Protein AF-0000000084973037 (afdb_homodimer)

Radius of gyration: 22.47 Å; Cα contacts (8 Å, |Δi|>4): 771; chains: 2; bounding box: 41×68×50 Å

Solvent-accessible surface area (backbone atoms only — not comparable to full-atom values): 20817 Å² total; per-residue (Å²): 80,55,40,85,52,49,45,69,41,63,73,40,91,88,71,32,49,27,28,24,24,70,38,75,41,52,40,20,23,56,43,34,35,63,54,88,72,42,44,78,38,43,57,70,58,47,69,68,46,55,72,68,57,34,53,52,47,62,70,45,30,46,46,43,69,84,60,30,28,41,33,45,60,55,67,60,45,35,57,37,72,31,97,76,40,43,32,33,68,48,61,69,55,33,27,25,19,54,36,71,38,46,56,73,37,70,49,20,30,46,63,31,70,40,48,72,40,73,69,42,80,48,78,82,45,90,96,54,86,69,47,61,41,38,51,58,34,43,79,72,45,40,66,61,48,38,49,48,35,55,61,21,34,70,29,35,78,78,42,78,54,91,54,57,87,55,51,49,76,91,39,45,67,57,52,50,31,32,40,68,68,75,40,82,74,70,50,54,68,78,57,103,82,54,40,84,52,48,44,69,40,62,71,40,91,90,74,32,48,27,28,25,24,68,38,74,40,53,40,20,23,55,42,33,34,63,55,90,72,42,44,76,38,44,58,68,58,47,69,68,45,56,71,69,57,33,53,51,46,62,70,45,30,46,47,43,71,84,57,30,28,40,33,45,58,55,68,60,44,36,56,38,72,31,96,78,39,45,33,33,70,48,62,66,57,34,27,25,20,53,36,70,39,45,56,73,36,71,50,22,30,46,62,31,71,41,48,73,41,72,69,42,81,48,78,83,46,91,95,53,84,72,45,61,41,38,50,59,33,43,80,75,46,39,65,61,48,38,50,48,34,54,62,21,31,68,28,35,79,79,43,79,54,91,54,57,86,57,52,49,76,91,40,46,66,57,52,51,31,32,41,70,68,75,39,82,74,70,50,54,64,75,57,100

Sequence (384 aa):
MMHPHTEIQFVSEQVGVGVFATKLIPKGTIVWIKDDLDLMLTEEFIESLGDLQKADVYKYAYLETDGVYVLHWDHAKYMNHSFKPNCVDTAYNFQMAAKDIQPGEQLTCDYGTLKGVEDFECISEEGTSRTKVTANDYLTYYEEWDEMARDTFKYFNAVEQPLKYLINKQYVNKVNAVANGTAPMDSILTLYMMHPHTEIQFVSEQVGVGVFATKLIPKGTIVWIKDDLDLMLTEEFIESLGDLQKADVYKYAYLETDGVYVLHWDHAKYMNHSFKPNCVDTAYNFQMAAKDIQPGEQLTCDYGTLKGVEDFECISEEGTSRTKVTANDYLTYYEEWDEMARDTFKYFNAVEQPLKYLINKQYVNKVNAVANGTAPMDSILTLY

Structure (mmCIF, N/CA/C/O backbone):
data_AF-0000000084973037-model_v1
#
loop_
_entity.id
_entity.type
_entity.pdbx_description
1 polymer 'SET domain protein'
#
loop_
_atom_site.group_PDB
_atom_site.id
_atom_site.type_symbol
_atom_site.label_atom_id
_atom_site.label_alt_id
_atom_site.label_comp_id
_atom_site.label_asym_id
_atom_site.label_entity_id
_atom_site.label_seq_id
_atom_site.pdbx_PDB_ins_code
_atom_site.Cartn_x
_atom_site.Cartn_y
_atom_site.Cartn_z
_atom_site.occupancy
_atom_site.B_iso_or_equiv
_atom_site.auth_seq_id
_atom_site.auth_comp_id
_atom_site.auth_asym_id
_atom_site.auth_atom_id
_atom_site.pdbx_PDB_model_num
ATOM 1 N N . MET A 1 1 ? 2.969 10.852 -1.18 1 95.44 1 MET A N 1
ATOM 2 C CA . MET A 1 1 ? 4.336 10.43 -0.892 1 95.44 1 MET A CA 1
ATOM 3 C C . MET A 1 1 ? 4.656 10.586 0.591 1 95.44 1 MET A C 1
ATOM 5 O O . MET A 1 1 ? 4.461 11.664 1.158 1 95.44 1 MET A O 1
ATOM 9 N N . MET A 1 2 ? 5.047 9.523 1.184 1 97.5 2 MET A N 1
ATOM 10 C CA . MET A 1 2 ? 5.492 9.539 2.574 1 97.5 2 MET A CA 1
ATOM 11 C C . MET A 1 2 ? 6.961 9.938 2.67 1 97.5 2 MET A C 1
ATOM 13 O O . MET A 1 2 ? 7.738 9.688 1.745 1 97.5 2 MET A O 1
ATOM 17 N N . HIS A 1 3 ? 7.273 10.594 3.727 1 98.19 3 HIS A N 1
ATOM 18 C CA . HIS A 1 3 ? 8.664 10.914 4.016 1 98.19 3 HIS A CA 1
ATOM 19 C C . HIS A 1 3 ? 9.547 9.672 3.949 1 98.19 3 HIS A C 1
ATOM 21 O O . HIS A 1 3 ? 9.156 8.602 4.422 1 98.19 3 HIS A O 1
ATOM 27 N N . PRO A 1 4 ? 10.75 9.773 3.406 1 96.56 4 PRO A N 1
ATOM 28 C CA . PRO A 1 4 ? 11.594 8.594 3.162 1 96.56 4 PRO A CA 1
ATOM 29 C C . PRO A 1 4 ? 12.07 7.938 4.453 1 96.56 4 PRO A C 1
ATOM 31 O O . PRO A 1 4 ? 12.453 6.762 4.445 1 96.56 4 PRO A O 1
ATOM 34 N N . HIS A 1 5 ? 12.094 8.641 5.543 1 97.69 5 HIS A N 1
ATOM 35 C CA . HIS A 1 5 ? 12.547 8.086 6.812 1 97.69 5 HIS A CA 1
ATOM 36 C C . HIS A 1 5 ? 11.383 7.484 7.598 1 97.69 5 HIS A C 1
ATOM 38 O O . HIS A 1 5 ? 11.234 7.746 8.789 1 97.69 5 HIS A O 1
ATOM 44 N N . THR A 1 6 ? 10.57 6.738 6.902 1 97.31 6 THR A N 1
ATOM 45 C CA . THR A 1 6 ? 9.445 6.035 7.516 1 97.31 6 THR A CA 1
ATOM 46 C C . THR A 1 6 ? 9.406 4.578 7.059 1 97.31 6 THR A C 1
ATOM 48 O O . THR A 1 6 ? 9.938 4.238 6 1 97.31 6 THR A O 1
ATOM 51 N N . GLU A 1 7 ? 8.82 3.773 7.836 1 95.5 7 GLU A N 1
ATOM 52 C CA . GLU A 1 7 ? 8.609 2.367 7.508 1 95.5 7 GLU A CA 1
ATOM 53 C C . GLU A 1 7 ? 7.312 1.846 8.125 1 95.5 7 GLU A C 1
ATOM 55 O O . GLU A 1 7 ? 6.727 2.498 8.992 1 95.5 7 GLU A O 1
ATOM 60 N N . ILE A 1 8 ? 6.848 0.729 7.668 1 95.81 8 ILE A N 1
ATOM 61 C CA . ILE A 1 8 ? 5.676 0.071 8.227 1 95.81 8 ILE A CA 1
ATOM 62 C C . ILE A 1 8 ? 6.102 -0.894 9.336 1 95.81 8 ILE A C 1
ATOM 64 O O . ILE A 1 8 ? 7.043 -1.672 9.156 1 95.81 8 ILE A O 1
ATOM 68 N N . GLN A 1 9 ? 5.453 -0.821 10.445 1 93.69 9 GLN A N 1
ATOM 69 C CA . GLN A 1 9 ? 5.688 -1.757 11.539 1 93.69 9 GLN A CA 1
ATOM 70 C C . GLN A 1 9 ? 4.371 -2.27 12.117 1 93.69 9 GLN A C 1
ATOM 72 O O . GLN A 1 9 ? 3.33 -1.625 11.969 1 93.69 9 GLN A O 1
ATOM 77 N N . PHE A 1 10 ? 4.488 -3.412 12.758 1 90.44 10 PHE A N 1
ATOM 78 C CA . PHE A 1 10 ? 3.334 -3.967 13.453 1 90.44 10 PHE A CA 1
ATOM 79 C C . PHE A 1 10 ? 3.016 -3.152 14.703 1 90.44 10 PHE A C 1
ATOM 81 O O . PHE A 1 10 ? 3.92 -2.752 15.438 1 90.44 10 PHE A O 1
ATOM 88 N N . VAL A 1 11 ? 1.775 -2.902 14.898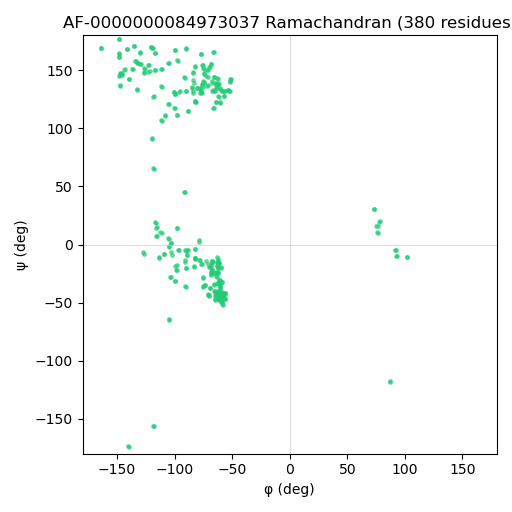 1 91.81 11 VAL A N 1
ATOM 89 C CA . VAL A 1 11 ? 1.335 -2.17 16.078 1 91.81 11 VAL A CA 1
ATOM 90 C C . VAL A 1 11 ? 0.698 -3.135 17.078 1 91.81 11 VAL A C 1
ATOM 92 O O . VAL A 1 11 ? 1.229 -3.35 18.172 1 91.81 11 VAL A O 1
ATOM 95 N N . SER A 1 12 ? -0.398 -3.736 16.688 1 87.75 12 SER A N 1
ATOM 96 C CA . SER A 1 12 ? -1.133 -4.711 17.484 1 87.75 12 SER A CA 1
ATOM 97 C C . SER A 1 12 ? -2.119 -5.5 16.625 1 87.75 12 SER A C 1
ATOM 99 O O . SER A 1 12 ? -2.369 -5.145 15.477 1 87.75 12 SER A O 1
ATOM 101 N N . GLU A 1 13 ? -2.691 -6.574 17.203 1 82.56 13 GLU A N 1
ATOM 102 C CA . GLU A 1 13 ? -3.689 -7.363 16.484 1 82.56 13 GLU A CA 1
ATOM 103 C C . GLU A 1 13 ? -4.93 -6.531 16.172 1 82.56 13 GLU A C 1
ATOM 105 O O . GLU A 1 13 ? -5.555 -6.707 15.125 1 82.56 13 GLU A O 1
ATOM 110 N N . GLN A 1 14 ? -5.219 -5.629 17.078 1 82.62 14 GLN A N 1
ATOM 111 C CA . GLN A 1 14 ? -6.41 -4.801 16.922 1 82.62 14 GLN A CA 1
ATOM 112 C C . GLN A 1 14 ? -6.195 -3.719 15.867 1 82.62 14 GLN A C 1
ATOM 114 O O . GLN A 1 14 ? -7.082 -3.455 15.047 1 82.62 14 GLN A O 1
ATOM 119 N N . VAL A 1 15 ? -4.992 -3.189 15.781 1 85.75 15 VAL A N 1
ATOM 120 C CA . VAL A 1 15 ? -4.727 -2.037 14.93 1 85.75 15 VAL A CA 1
ATOM 121 C C . VAL A 1 15 ? -4.09 -2.5 13.617 1 85.75 15 VAL A C 1
ATOM 123 O O . VAL A 1 15 ? -4.316 -1.9 12.562 1 85.75 15 VAL A O 1
ATOM 126 N N . GLY A 1 16 ? -3.318 -3.615 13.781 1 89.25 16 GLY A N 1
ATOM 127 C CA . GLY A 1 16 ? -2.557 -4.059 12.625 1 89.25 16 GLY A CA 1
ATOM 128 C C . GLY A 1 16 ? -1.199 -3.391 12.508 1 89.25 16 GLY A C 1
ATOM 129 O O . GLY A 1 16 ? -0.39 -3.459 13.438 1 89.25 16 GLY A O 1
ATOM 130 N N . VAL A 1 17 ? -1.025 -2.643 11.398 1 93.75 17 VAL A N 1
ATOM 131 C CA . VAL A 1 17 ? 0.271 -2.016 11.156 1 93.75 17 VAL A CA 1
ATOM 132 C C . VAL A 1 17 ? 0.118 -0.497 11.156 1 93.75 17 VAL A C 1
ATOM 134 O O . VAL A 1 17 ? -1.001 0.021 11.117 1 93.75 17 VAL A O 1
ATOM 137 N N . GLY A 1 18 ? 1.258 0.114 11.266 1 96.25 18 GLY A N 1
ATOM 138 C CA . GLY A 1 18 ? 1.336 1.565 11.242 1 96.25 18 GLY A CA 1
ATOM 139 C C . GLY A 1 18 ? 2.623 2.084 10.625 1 96.25 18 GLY A C 1
ATOM 140 O O . GLY A 1 18 ? 3.477 1.3 10.203 1 96.25 18 GLY A O 1
ATOM 141 N N . VAL A 1 19 ? 2.711 3.389 10.523 1 97.75 19 VAL A N 1
ATOM 142 C CA . VAL A 1 19 ? 3.881 4.051 9.961 1 97.75 19 VAL A CA 1
ATOM 143 C C . VAL A 1 19 ? 4.773 4.57 11.086 1 97.75 19 VAL A C 1
ATOM 145 O O . VAL A 1 19 ? 4.305 5.262 11.992 1 97.75 19 VAL A O 1
ATOM 148 N N . PHE A 1 20 ? 6.09 4.246 11.023 1 97.75 20 PHE A N 1
ATOM 149 C CA . PHE A 1 20 ? 7.031 4.613 12.07 1 97.75 20 PHE A CA 1
ATOM 150 C C . PHE A 1 20 ? 8.227 5.355 11.492 1 97.75 20 PHE A C 1
ATOM 152 O O . PHE A 1 20 ? 8.664 5.062 10.375 1 97.75 20 PHE A O 1
ATOM 159 N N . ALA A 1 21 ? 8.734 6.234 12.273 1 98.25 21 ALA A N 1
ATOM 160 C CA . ALA A 1 21 ? 9.945 6.941 11.875 1 98.25 21 ALA A CA 1
ATOM 161 C C . ALA A 1 21 ? 11.18 6.047 12.023 1 98.25 21 ALA A C 1
ATOM 163 O O . ALA A 1 21 ? 11.32 5.352 13.031 1 98.25 21 ALA A O 1
ATOM 164 N N . THR A 1 22 ? 12.047 6.07 11.031 1 97.12 22 THR A N 1
ATOM 165 C CA . THR A 1 22 ? 13.289 5.312 11.102 1 97.12 22 THR A CA 1
ATOM 166 C C . THR A 1 22 ? 14.445 6.211 11.531 1 97.12 22 THR A C 1
ATOM 168 O O . THR A 1 22 ? 15.5 5.723 11.953 1 97.12 22 THR A O 1
ATOM 171 N N . LYS A 1 23 ? 14.344 7.5 11.359 1 98.25 23 LYS A N 1
ATOM 172 C CA . LYS A 1 23 ? 15.227 8.57 11.812 1 98.25 23 LYS A CA 1
ATOM 173 C C . LYS A 1 23 ? 14.422 9.727 12.406 1 98.25 23 LYS A C 1
ATOM 175 O O . LYS A 1 23 ? 13.195 9.766 12.297 1 98.25 23 LYS A O 1
ATOM 180 N N . LEU A 1 24 ? 15.172 10.609 12.992 1 98.75 24 LEU A N 1
ATOM 181 C CA . LEU A 1 24 ? 14.516 11.805 13.5 1 98.75 24 LEU A CA 1
ATOM 182 C C . LEU A 1 24 ? 13.875 12.602 12.367 1 98.75 24 LEU A C 1
ATOM 184 O O . LEU A 1 24 ? 14.523 12.875 11.352 1 98.75 24 LEU A O 1
ATOM 188 N N . ILE A 1 25 ? 12.633 12.898 12.531 1 98.81 25 ILE A N 1
ATOM 189 C CA . ILE A 1 25 ? 11.922 13.844 11.672 1 98.81 25 ILE A CA 1
ATOM 190 C C . ILE A 1 25 ? 11.562 15.094 12.469 1 98.81 25 ILE A C 1
ATOM 192 O O . ILE A 1 25 ? 10.656 15.07 13.297 1 98.81 25 ILE A O 1
ATOM 196 N N . PRO A 1 26 ? 12.227 16.172 12.227 1 98.88 26 PRO A N 1
ATOM 197 C CA . PRO A 1 26 ? 12.031 17.359 13.047 1 98.88 26 PRO A CA 1
ATOM 198 C C . PRO A 1 26 ? 10.656 18 12.852 1 98.88 26 PRO A C 1
ATOM 200 O O . PRO A 1 26 ? 10.062 17.859 11.781 1 98.88 26 PRO A O 1
ATOM 203 N N . LYS A 1 27 ? 10.211 18.734 13.875 1 98.88 27 LYS A N 1
ATOM 204 C CA . LYS A 1 27 ? 9.008 19.562 13.766 1 98.88 27 LYS A CA 1
ATOM 205 C C . LYS A 1 27 ? 9.094 20.5 12.562 1 98.88 27 LYS A C 1
ATOM 207 O O . LYS A 1 27 ? 10.133 21.125 12.328 1 98.88 27 LYS A O 1
ATOM 212 N N . GLY A 1 28 ? 8.07 20.531 11.844 1 98.81 28 GLY A N 1
ATOM 213 C CA . GLY A 1 28 ? 8.031 21.422 10.695 1 98.81 28 GLY A CA 1
ATOM 214 C C . GLY A 1 28 ? 8.273 20.703 9.375 1 98.81 28 GLY A C 1
ATOM 215 O O . GLY A 1 28 ? 8.039 21.266 8.305 1 98.81 28 GLY A O 1
ATOM 216 N N . THR A 1 29 ? 8.703 19.453 9.375 1 98.88 29 THR A N 1
ATOM 217 C CA . THR A 1 29 ? 9.039 18.672 8.188 1 98.88 29 THR A CA 1
ATOM 218 C C . THR A 1 29 ? 7.777 18.109 7.535 1 98.88 29 THR A C 1
ATOM 220 O O . THR A 1 29 ? 6.887 17.609 8.219 1 98.88 29 THR A O 1
ATOM 223 N N . ILE A 1 30 ? 7.691 18.234 6.215 1 98.88 30 ILE A N 1
ATOM 224 C CA . ILE A 1 30 ? 6.621 17.547 5.496 1 98.88 30 ILE A CA 1
ATOM 225 C C . ILE A 1 30 ? 6.793 16.047 5.633 1 98.88 30 ILE A C 1
ATOM 227 O O . ILE A 1 30 ? 7.832 15.492 5.262 1 98.88 30 ILE A O 1
ATOM 231 N N . VAL A 1 31 ? 5.723 15.359 6.184 1 98.75 31 VAL A N 1
ATOM 232 C CA . VAL A 1 31 ? 5.836 13.93 6.418 1 98.75 31 VAL A CA 1
ATOM 233 C C . VAL A 1 31 ? 5.066 13.164 5.34 1 98.75 31 VAL A C 1
ATOM 235 O O . VAL A 1 31 ? 5.328 11.984 5.102 1 98.75 31 VAL A O 1
ATOM 238 N N . TRP A 1 32 ? 4.098 13.719 4.812 1 98.12 32 TRP A N 1
ATOM 239 C CA . TRP A 1 32 ? 3.309 13.172 3.711 1 98.12 32 TRP A CA 1
ATOM 240 C C . TRP A 1 32 ? 2.826 14.281 2.783 1 98.12 32 TRP A C 1
ATOM 242 O O . TRP A 1 32 ? 2.492 15.375 3.238 1 98.12 32 TRP A O 1
ATOM 252 N N . ILE A 1 33 ? 2.74 13.984 1.5 1 97.81 33 ILE A N 1
ATOM 253 C CA . ILE A 1 33 ? 2.221 14.953 0.54 1 97.81 33 ILE A CA 1
ATOM 254 C C . ILE A 1 33 ? 1.489 14.227 -0.584 1 97.81 33 ILE A C 1
ATOM 256 O O . ILE A 1 33 ? 1.947 13.18 -1.057 1 97.81 33 ILE A O 1
ATOM 260 N N . LYS A 1 34 ? 0.322 14.812 -0.924 1 95.31 34 LYS A N 1
ATOM 261 C CA . LYS A 1 34 ? -0.448 14.25 -2.029 1 95.31 34 LYS A CA 1
ATOM 262 C C . LYS A 1 34 ? 0.327 14.344 -3.34 1 95.31 34 LYS A C 1
ATOM 264 O O . LYS A 1 34 ? 0.95 15.367 -3.633 1 95.31 34 LYS A O 1
ATOM 269 N N . ASP A 1 35 ? 0.334 13.289 -4.086 1 94.44 35 ASP A N 1
ATOM 270 C CA . ASP A 1 35 ? 1.01 13.328 -5.379 1 94.44 35 ASP A CA 1
ATOM 271 C C . ASP A 1 35 ? 0.212 12.578 -6.438 1 94.44 35 ASP A C 1
ATOM 273 O O . ASP A 1 35 ? -0.914 12.141 -6.184 1 94.44 35 ASP A O 1
ATOM 277 N N . ASP A 1 36 ? 0.818 12.445 -7.633 1 91.62 36 ASP A N 1
ATOM 278 C CA . ASP A 1 36 ? 0.077 11.992 -8.805 1 91.62 36 ASP A CA 1
ATOM 279 C C . ASP A 1 36 ? -0.034 10.469 -8.836 1 91.62 36 ASP A C 1
ATOM 281 O O . ASP A 1 36 ? -0.708 9.906 -9.695 1 91.62 36 ASP A O 1
ATOM 285 N N . LEU A 1 37 ? 0.561 9.805 -7.949 1 95.5 37 LEU A N 1
ATOM 286 C CA . LEU A 1 37 ? 0.488 8.344 -7.922 1 95.5 37 LEU A CA 1
ATOM 287 C C . LEU A 1 37 ? -0.684 7.875 -7.07 1 95.5 37 LEU A C 1
ATOM 289 O O . LEU A 1 37 ? -1.07 6.707 -7.129 1 95.5 37 LEU A O 1
ATOM 293 N N . ASP A 1 38 ? -1.232 8.766 -6.277 1 96.19 38 ASP A N 1
ATOM 294 C CA . ASP A 1 38 ? -2.434 8.43 -5.52 1 96.19 38 ASP A CA 1
ATOM 295 C C . ASP A 1 38 ? -3.607 8.133 -6.449 1 96.19 38 ASP A C 1
ATOM 297 O O . ASP A 1 38 ? -3.797 8.828 -7.453 1 96.19 38 ASP A O 1
ATOM 301 N N . LEU A 1 39 ? -4.391 7.125 -6.133 1 96.12 39 LEU A N 1
ATOM 302 C CA . LEU A 1 39 ? -5.586 6.809 -6.906 1 96.12 39 LEU A CA 1
ATOM 303 C C . LEU A 1 39 ? -6.754 7.691 -6.484 1 96.12 39 LEU A C 1
ATOM 305 O O . LEU A 1 39 ? -7.059 7.801 -5.297 1 96.12 39 LEU A O 1
ATOM 309 N N . MET A 1 40 ? -7.266 8.375 -7.445 1 95.44 40 MET A N 1
ATOM 310 C CA . MET A 1 40 ? -8.484 9.156 -7.262 1 95.44 40 MET A CA 1
ATOM 311 C C . MET A 1 40 ? -9.703 8.398 -7.766 1 95.44 40 MET A C 1
ATOM 313 O O . MET A 1 40 ? -9.859 8.188 -8.969 1 95.44 40 MET A O 1
ATOM 317 N N . LEU A 1 41 ? -10.547 8 -6.84 1 96.5 41 LEU A N 1
ATOM 318 C CA . LEU A 1 41 ? -11.641 7.098 -7.18 1 96.5 41 LEU A CA 1
ATOM 319 C C . LEU A 1 41 ? -12.992 7.75 -6.902 1 96.5 41 LEU A C 1
ATOM 321 O O . LEU A 1 41 ? -13.242 8.227 -5.793 1 96.5 41 LEU A O 1
ATOM 325 N N . THR A 1 42 ? -13.859 7.777 -7.859 1 95.75 42 THR A N 1
ATOM 326 C CA . THR A 1 42 ? -15.219 8.258 -7.621 1 95.75 42 THR A CA 1
ATOM 327 C C . THR A 1 42 ? -16.031 7.211 -6.871 1 95.75 42 THR A C 1
ATOM 329 O O . THR A 1 42 ? -15.727 6.02 -6.922 1 95.75 42 THR A O 1
ATOM 332 N N . GLU A 1 43 ? -16.984 7.703 -6.191 1 92.94 43 GLU A N 1
ATOM 333 C CA . GLU A 1 43 ? -17.891 6.777 -5.516 1 92.94 43 GLU A CA 1
ATOM 334 C C . GLU A 1 43 ? -18.516 5.805 -6.504 1 92.94 43 GLU A C 1
ATOM 336 O O . GLU A 1 43 ? -18.672 4.617 -6.203 1 92.94 43 GLU A O 1
ATOM 341 N N . GLU A 1 44 ? -18.906 6.316 -7.621 1 95.38 44 GLU A N 1
ATOM 342 C CA . GLU A 1 44 ? -19.5 5.48 -8.664 1 95.38 44 GLU A CA 1
ATOM 343 C C . GLU A 1 44 ? -18.562 4.344 -9.055 1 95.38 44 GLU A C 1
ATOM 345 O O . GLU A 1 44 ? -18.984 3.193 -9.188 1 95.38 44 GLU A O 1
ATOM 350 N N . PHE A 1 45 ? -17.328 4.656 -9.273 1 96.56 45 PHE A N 1
ATOM 351 C CA . PHE A 1 45 ? -16.344 3.633 -9.625 1 96.56 45 PHE A CA 1
ATOM 352 C C . PHE A 1 45 ? -16.219 2.602 -8.516 1 96.56 45 PHE A C 1
ATOM 354 O O . PHE A 1 45 ? -16.25 1.396 -8.766 1 96.56 45 PHE A O 1
ATOM 361 N N . ILE A 1 46 ? -16.078 3.037 -7.289 1 95.88 46 ILE A N 1
ATOM 362 C CA . ILE A 1 46 ? -15.906 2.141 -6.148 1 95.88 46 ILE A CA 1
ATOM 363 C C . ILE A 1 46 ? -17.094 1.19 -6.059 1 95.88 46 ILE A C 1
ATOM 365 O O . ILE A 1 46 ? -16.922 -0.015 -5.859 1 95.88 46 ILE A O 1
ATOM 369 N N . GLU A 1 47 ? -18.297 1.747 -6.281 1 95.88 47 GLU A N 1
ATOM 370 C CA . GLU A 1 47 ? -19.516 0.948 -6.168 1 95.88 47 GLU A CA 1
ATOM 371 C C . GLU A 1 47 ? -19.625 -0.062 -7.305 1 95.88 47 GLU A C 1
ATOM 373 O O . GLU A 1 47 ? -20.422 -1.005 -7.234 1 95.88 47 GLU A O 1
ATOM 378 N N . SER A 1 48 ? -18.891 0.17 -8.383 1 96.12 48 SER A N 1
ATOM 379 C CA . SER A 1 48 ? -18.906 -0.756 -9.508 1 96.12 48 SER A CA 1
ATOM 380 C C . SER A 1 48 ? -17.969 -1.938 -9.266 1 96.12 48 SER A C 1
ATOM 382 O O . SER A 1 48 ? -18.016 -2.934 -9.992 1 96.12 48 SER A O 1
ATOM 384 N N . LEU A 1 49 ? -17.141 -1.859 -8.258 1 95.56 49 LEU A N 1
ATOM 385 C CA . LEU A 1 49 ? -16.203 -2.924 -7.957 1 95.56 49 LEU A CA 1
ATOM 386 C C . LEU A 1 49 ? -16.891 -4.094 -7.266 1 95.56 49 LEU A C 1
ATOM 388 O O . LEU A 1 49 ? -18.047 -3.977 -6.859 1 95.56 49 LEU A O 1
ATOM 392 N N . GLY A 1 50 ? -16.203 -5.207 -7.25 1 94.5 50 GLY A N 1
ATOM 393 C CA . GLY A 1 50 ? -16.688 -6.328 -6.457 1 94.5 50 GLY A CA 1
ATOM 394 C C . GLY A 1 50 ? -16.656 -6.062 -4.965 1 94.5 50 GLY A C 1
ATOM 395 O O . GLY A 1 50 ? -15.938 -5.164 -4.504 1 94.5 50 GLY A O 1
ATOM 396 N N . ASP A 1 51 ? -17.328 -6.867 -4.137 1 95.06 51 ASP A N 1
ATOM 397 C CA . ASP A 1 51 ? -17.531 -6.633 -2.709 1 95.06 51 ASP A CA 1
ATOM 398 C C . ASP A 1 51 ? -16.203 -6.598 -1.961 1 95.06 51 ASP A C 1
ATOM 400 O O . ASP A 1 51 ? -15.992 -5.738 -1.1 1 95.06 51 ASP A O 1
ATOM 404 N N . LEU A 1 52 ? -15.344 -7.43 -2.32 1 94.69 52 LEU A N 1
ATOM 405 C CA . LEU A 1 52 ? -14.078 -7.504 -1.606 1 94.69 52 LEU A CA 1
ATOM 406 C C . LEU A 1 52 ? -13.219 -6.281 -1.903 1 94.69 52 LEU A C 1
ATOM 408 O O . LEU A 1 52 ? -12.625 -5.699 -0.993 1 94.69 52 LEU A O 1
ATOM 412 N N . GLN A 1 53 ? -13.18 -5.887 -3.188 1 95.5 53 GLN A N 1
ATOM 413 C CA . GLN A 1 53 ? -12.438 -4.691 -3.57 1 95.5 53 GLN A CA 1
ATOM 414 C C . GLN A 1 53 ? -13.023 -3.445 -2.904 1 95.5 53 GLN A C 1
ATOM 416 O O . GLN A 1 53 ? -12.281 -2.627 -2.354 1 95.5 53 GLN A O 1
ATOM 421 N N . LYS A 1 54 ? -14.352 -3.391 -2.953 1 95.31 54 LYS A N 1
ATOM 422 C CA . LYS A 1 54 ? -15.062 -2.262 -2.357 1 95.31 54 LYS A CA 1
ATOM 423 C C . LYS A 1 54 ? -14.727 -2.119 -0.875 1 95.31 54 LYS A C 1
ATOM 425 O O . LYS A 1 54 ? -14.438 -1.019 -0.402 1 95.31 54 LYS A O 1
ATOM 430 N N . ALA A 1 55 ? -14.742 -3.213 -0.185 1 94.56 55 ALA A N 1
ATOM 431 C CA . ALA A 1 5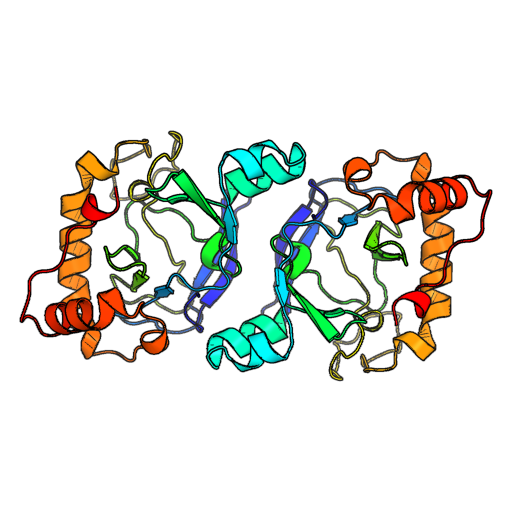5 ? -14.461 -3.213 1.249 1 94.56 55 ALA A CA 1
ATOM 432 C C . ALA A 1 55 ? -13.047 -2.717 1.533 1 94.56 55 ALA A C 1
ATOM 434 O O . ALA A 1 55 ? -12.836 -1.898 2.432 1 94.56 55 ALA A O 1
ATOM 435 N N . ASP A 1 56 ? -12.117 -3.131 0.74 1 94.31 56 ASP A N 1
ATOM 436 C CA . ASP A 1 56 ? -10.719 -2.736 0.934 1 94.31 56 ASP A CA 1
ATOM 437 C C . ASP A 1 56 ? -10.523 -1.259 0.603 1 94.31 56 ASP A C 1
ATOM 439 O O . ASP A 1 56 ? -9.82 -0.546 1.322 1 94.31 56 ASP A O 1
ATOM 443 N N . VAL A 1 57 ? -11.117 -0.854 -0.494 1 95 57 VAL A N 1
ATOM 444 C CA . VAL A 1 57 ? -10.984 0.543 -0.895 1 95 57 VAL A CA 1
ATOM 445 C C . VAL A 1 57 ? -11.578 1.448 0.185 1 95 57 VAL A C 1
ATOM 447 O O . VAL A 1 57 ? -10.938 2.414 0.609 1 95 57 VAL A O 1
ATOM 450 N N . TYR A 1 58 ? -12.742 1.087 0.693 1 91.62 58 TYR A N 1
ATOM 451 C CA . TYR A 1 58 ? -13.375 1.924 1.707 1 91.62 58 TYR A CA 1
ATOM 452 C C . TYR A 1 58 ? -12.586 1.894 3.01 1 91.62 58 TYR A C 1
ATOM 454 O O . TYR A 1 58 ? -12.578 2.869 3.762 1 91.62 58 TYR A O 1
ATOM 462 N N . LYS A 1 59 ? -11.891 0.896 3.238 1 90.69 59 LYS A N 1
ATOM 463 C CA . LYS A 1 59 ? -11.086 0.786 4.449 1 90.69 59 LYS A CA 1
ATOM 464 C C . LYS A 1 59 ? -9.859 1.69 4.379 1 90.69 59 LYS A C 1
ATOM 466 O O . LYS A 1 59 ? -9.461 2.287 5.383 1 90.69 59 LYS A O 1
ATOM 471 N N . TYR A 1 60 ? -9.32 1.82 3.152 1 93.31 60 TYR A N 1
ATOM 472 C CA . TYR A 1 60 ? -7.984 2.408 3.092 1 93.31 60 TYR A CA 1
ATOM 473 C C . TYR A 1 60 ? -8.016 3.762 2.391 1 93.31 60 TYR A C 1
ATOM 475 O O . TYR A 1 60 ? -7.051 4.523 2.455 1 93.31 60 TYR A O 1
ATOM 483 N N . ALA A 1 61 ? -9.102 4.02 1.8 1 92.56 61 ALA A N 1
ATOM 484 C CA . ALA A 1 61 ? -9.219 5.305 1.122 1 92.56 61 ALA A CA 1
ATOM 485 C C . ALA A 1 61 ? -9.93 6.328 2.006 1 92.56 61 ALA A C 1
ATOM 487 O O . ALA A 1 61 ? -10.617 5.957 2.965 1 92.56 61 ALA A O 1
ATOM 488 N N . TYR A 1 62 ? -9.75 7.543 1.776 1 88.69 62 TYR A N 1
ATOM 489 C CA . TYR A 1 62 ? -10.5 8.586 2.473 1 88.69 62 TYR A CA 1
ATOM 490 C C . TYR A 1 62 ? -11.188 9.523 1.483 1 88.69 62 TYR A C 1
ATOM 492 O O . TYR A 1 62 ? -10.711 9.703 0.359 1 88.69 62 TYR A O 1
ATOM 500 N N . LEU A 1 63 ? -12.266 10.062 1.922 1 86.44 63 LEU A N 1
ATOM 501 C CA . LEU A 1 63 ? -13.086 10.93 1.084 1 86.44 63 LEU A CA 1
ATOM 502 C C . LEU A 1 63 ? -12.531 12.344 1.06 1 86.44 63 LEU A C 1
ATOM 504 O O . LEU A 1 63 ? -12.328 12.961 2.111 1 86.44 63 LEU A O 1
ATOM 508 N N . GLU A 1 64 ? -12.266 12.781 -0.143 1 83.88 64 GLU A N 1
ATOM 509 C CA . GLU A 1 64 ? -11.883 14.18 -0.335 1 83.88 64 GLU A CA 1
ATOM 510 C C . GLU A 1 64 ? -13.109 15.055 -0.592 1 83.88 64 GLU A C 1
ATOM 512 O O . GLU A 1 64 ? -14.211 14.547 -0.816 1 83.88 64 GLU A O 1
ATOM 517 N N . THR A 1 65 ? -13.039 16.344 -0.577 1 74.81 65 THR A N 1
ATOM 518 C CA . THR A 1 65 ? -14.109 17.328 -0.65 1 74.81 65 THR A CA 1
ATOM 519 C C . THR A 1 65 ? -14.859 17.219 -1.977 1 74.81 65 THR A C 1
ATOM 521 O O . THR A 1 65 ? -16.047 17.5 -2.047 1 74.81 65 THR A O 1
ATOM 524 N N . ASP A 1 66 ? -14.383 16.688 -2.949 1 79.75 66 ASP A N 1
ATOM 525 C CA . ASP A 1 66 ? -15.031 16.625 -4.258 1 79.75 66 ASP A CA 1
ATOM 526 C C . ASP A 1 66 ? -15.742 15.297 -4.461 1 79.75 66 ASP A C 1
ATOM 528 O O . ASP A 1 66 ? -16.188 14.992 -5.566 1 79.75 66 ASP A O 1
ATOM 532 N N . GLY A 1 67 ? -15.891 14.602 -3.34 1 83.81 67 GLY A N 1
ATOM 533 C CA . GLY A 1 67 ? -16.562 13.32 -3.459 1 83.81 67 GLY A CA 1
ATOM 534 C C . GLY A 1 67 ? -15.695 12.234 -4.059 1 83.81 67 GLY A C 1
ATOM 535 O O . GLY A 1 67 ? -16.203 11.211 -4.52 1 83.81 67 GLY A O 1
ATOM 536 N N . VAL A 1 68 ? -14.539 12.586 -4.141 1 92.25 68 VAL 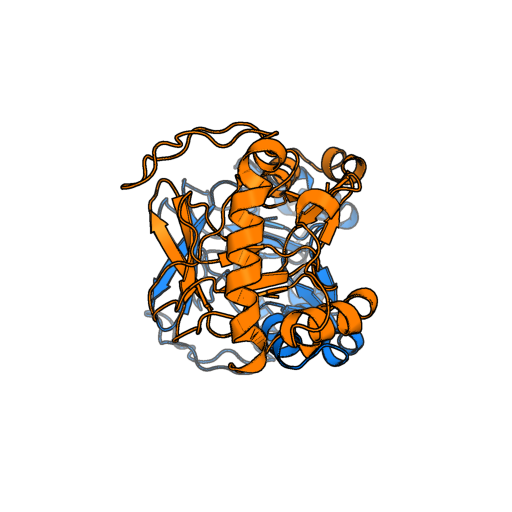A N 1
ATOM 537 C CA . VAL A 1 68 ? -13.562 11.641 -4.68 1 92.25 68 VAL A CA 1
ATOM 538 C C . VAL A 1 68 ? -12.781 10.992 -3.535 1 92.25 68 VAL A C 1
ATOM 540 O O . VAL A 1 68 ? -12.352 11.68 -2.605 1 92.25 68 VAL A O 1
ATOM 543 N N . TYR A 1 69 ? -12.703 9.672 -3.596 1 93.5 69 TYR A N 1
ATOM 544 C CA . TYR A 1 69 ? -11.891 8.945 -2.625 1 93.5 69 TYR A CA 1
ATOM 545 C C . TYR A 1 69 ? -10.438 8.883 -3.062 1 93.5 69 TYR A C 1
ATOM 547 O O . TYR A 1 69 ? -10.141 8.648 -4.238 1 93.5 69 TYR A O 1
ATOM 555 N N . VAL A 1 70 ? -9.594 9.148 -2.096 1 94.12 70 VAL A N 1
ATOM 556 C CA . VAL A 1 70 ? -8.164 9.07 -2.361 1 94.12 70 VAL A CA 1
ATOM 557 C C . VAL A 1 70 ? -7.586 7.805 -1.73 1 94.12 70 VAL A C 1
ATOM 559 O O . VAL A 1 70 ? -7.738 7.578 -0.528 1 94.12 70 VAL A O 1
ATOM 562 N N . LEU A 1 71 ? -7.027 6.984 -2.514 1 96.38 71 LEU A N 1
ATOM 563 C CA . LEU A 1 71 ? -6.32 5.793 -2.062 1 96.38 71 LEU A CA 1
ATOM 564 C C . LEU A 1 71 ? -4.812 5.949 -2.25 1 96.38 71 LEU A C 1
ATOM 566 O O . LEU A 1 71 ? -4.324 5.961 -3.383 1 96.38 71 LEU A O 1
ATOM 570 N N . HIS A 1 72 ? -4.137 6.051 -1.125 1 96.25 72 HIS A N 1
ATOM 571 C CA . HIS A 1 72 ? -2.691 6.258 -1.175 1 96.25 72 HIS A CA 1
ATOM 572 C C . HIS A 1 72 ? -1.98 5.051 -1.772 1 96.25 72 HIS A C 1
ATOM 574 O O . HIS A 1 72 ? -2.34 3.906 -1.481 1 96.25 72 HIS A O 1
ATOM 580 N N . TRP A 1 73 ? -0.926 5.355 -2.512 1 95.81 73 TRP A N 1
ATOM 581 C CA . TRP A 1 73 ? -0.2 4.285 -3.186 1 95.81 73 TRP A CA 1
ATOM 582 C C . TRP A 1 73 ? 0.919 3.744 -2.301 1 95.81 73 TRP A C 1
ATOM 584 O O . TRP A 1 73 ? 1.403 2.631 -2.514 1 95.81 73 TRP A O 1
ATOM 594 N N . ASP A 1 74 ? 1.296 4.559 -1.33 1 95.38 74 ASP A N 1
ATOM 595 C CA . ASP A 1 74 ? 2.469 4.176 -0.548 1 95.38 74 ASP A CA 1
ATOM 596 C C . ASP A 1 74 ? 2.107 3.977 0.922 1 95.38 74 ASP A C 1
ATOM 598 O O . ASP A 1 74 ? 0.964 3.645 1.246 1 95.38 74 ASP A O 1
ATOM 602 N N . HIS A 1 75 ? 3.025 4.086 1.856 1 95.25 75 HIS A N 1
ATOM 603 C CA . HIS A 1 75 ? 2.869 3.742 3.266 1 95.25 75 HIS A CA 1
ATOM 604 C C . HIS A 1 75 ? 1.795 4.602 3.926 1 95.25 75 HIS A C 1
ATOM 606 O O . HIS A 1 75 ? 1.309 4.27 5.012 1 95.25 75 HIS A O 1
ATOM 612 N N . ALA A 1 76 ? 1.444 5.668 3.225 1 95.38 76 ALA A N 1
ATOM 613 C CA . ALA A 1 76 ? 0.511 6.617 3.822 1 95.38 76 ALA A CA 1
ATOM 614 C C . ALA A 1 76 ? -0.837 5.961 4.105 1 95.38 76 ALA A C 1
ATOM 616 O O . ALA A 1 76 ? -1.574 6.398 4.992 1 95.38 76 ALA A O 1
ATOM 617 N N . LYS A 1 77 ? -1.093 4.914 3.367 1 93.56 77 LYS A N 1
ATOM 618 C CA . LYS A 1 77 ? -2.338 4.164 3.52 1 93.56 77 LYS A CA 1
ATOM 619 C C . LYS A 1 77 ? -2.451 3.566 4.918 1 93.56 77 LYS A C 1
ATOM 621 O O . LYS A 1 77 ? -3.551 3.246 5.375 1 93.56 77 LYS A O 1
ATOM 626 N N . TYR A 1 78 ? -1.371 3.514 5.637 1 95.25 78 TYR A N 1
ATOM 627 C CA . TYR A 1 78 ? -1.344 2.803 6.91 1 95.25 78 TYR A CA 1
ATOM 628 C C . TYR A 1 78 ? -1.172 3.775 8.07 1 95.25 78 TYR A C 1
ATOM 630 O O . TYR A 1 78 ? -0.865 3.363 9.195 1 95.25 78 TYR A O 1
ATOM 638 N N . MET A 1 79 ? -1.303 5.074 7.785 1 95.5 79 MET A N 1
ATOM 639 C CA . MET A 1 79 ? -1.263 6.07 8.852 1 95.5 79 MET A CA 1
ATOM 640 C C . MET A 1 79 ? -2.365 5.816 9.875 1 95.5 79 MET A C 1
ATOM 642 O O . MET A 1 79 ? -3.523 5.617 9.508 1 95.5 79 MET A O 1
ATOM 646 N N . ASN A 1 80 ? -2.01 5.84 11.18 1 94.88 80 ASN A N 1
ATOM 647 C CA . ASN A 1 80 ? -2.984 5.539 12.219 1 94.88 80 ASN A CA 1
ATOM 648 C C . ASN A 1 80 ? -3.529 6.812 12.859 1 94.88 80 ASN A C 1
ATOM 650 O O . ASN A 1 80 ? -3.01 7.902 12.625 1 94.88 80 ASN A O 1
ATOM 654 N N . HIS A 1 81 ? -4.539 6.617 13.562 1 94.62 81 HIS A N 1
ATOM 655 C CA . HIS A 1 81 ? -5.25 7.699 14.234 1 94.62 81 HIS A CA 1
ATOM 656 C C . HIS A 1 81 ? -4.711 7.918 15.648 1 94.62 81 HIS A C 1
ATOM 658 O O . HIS A 1 81 ? -4.344 6.961 16.328 1 94.62 81 HIS A O 1
ATOM 664 N N . SER A 1 82 ? -4.652 9.172 16.094 1 95.19 82 SER A N 1
ATOM 665 C CA . SER A 1 82 ? -4.52 9.586 17.484 1 95.19 82 SER A CA 1
ATOM 666 C C . SER A 1 82 ? -5.242 10.906 17.75 1 95.19 82 SER A C 1
ATOM 668 O O . SER A 1 82 ? -5.281 11.773 16.875 1 95.19 82 SER A O 1
ATOM 670 N N . PHE A 1 83 ? -5.793 11.031 18.938 1 94.75 83 PHE A N 1
ATOM 671 C CA . PHE A 1 83 ? -6.359 12.312 19.344 1 94.75 83 PHE A CA 1
ATOM 672 C C . PHE A 1 83 ? -5.262 13.281 19.766 1 94.75 83 PHE A C 1
ATOM 674 O O . PHE A 1 83 ? -5.512 14.477 19.938 1 94.75 83 PHE A O 1
ATOM 681 N N . LYS A 1 84 ? -4.082 12.773 19.969 1 94.44 84 LYS A N 1
ATOM 682 C CA . LYS A 1 84 ? -2.877 13.562 20.188 1 94.44 84 LYS A CA 1
ATOM 683 C C . LYS A 1 84 ? -1.842 13.312 19.094 1 94.44 84 LYS A C 1
ATOM 685 O O . LYS A 1 84 ? -0.735 12.844 19.375 1 94.44 84 LYS A O 1
ATOM 690 N N . PRO A 1 85 ? -2.215 13.703 17.953 1 97 85 PRO A N 1
ATOM 691 C CA . PRO A 1 85 ? -1.382 13.328 16.812 1 97 85 PRO A CA 1
ATOM 692 C C . PRO A 1 85 ? -0.037 14.055 16.812 1 97 85 PRO A C 1
ATOM 694 O O . PRO A 1 85 ? 0.087 15.141 17.375 1 97 85 PRO A O 1
ATOM 697 N N . ASN A 1 86 ? 0.9 13.391 16.203 1 98.5 86 ASN A N 1
ATOM 698 C CA . ASN A 1 86 ? 2.188 14.055 16.031 1 98.5 86 ASN A CA 1
ATOM 699 C C . ASN A 1 86 ? 2.365 14.562 14.602 1 98.5 86 ASN A C 1
ATOM 701 O O . ASN A 1 86 ? 3.412 15.117 14.266 1 98.5 86 ASN A O 1
ATOM 705 N N . CYS A 1 87 ? 1.412 14.375 13.773 1 98.56 87 CYS A N 1
ATOM 706 C CA . CYS A 1 87 ? 1.344 14.969 12.445 1 98.56 87 CYS A CA 1
ATOM 707 C C . CYS A 1 87 ? 0.141 15.898 12.32 1 98.56 87 CYS A C 1
ATOM 709 O O . CYS A 1 87 ? -0.888 15.672 12.961 1 98.56 87 CYS A O 1
ATOM 711 N N . VAL A 1 88 ? 0.29 16.875 11.5 1 98.25 88 VAL A N 1
ATOM 712 C CA . VAL A 1 88 ? -0.808 17.828 11.344 1 98.25 88 VAL A CA 1
ATOM 713 C C . VAL A 1 88 ? -1.069 18.062 9.859 1 98.25 88 VAL A C 1
ATOM 715 O O . VAL A 1 88 ? -0.132 18.25 9.078 1 98.25 88 VAL A O 1
ATOM 718 N N . ASP A 1 89 ? -2.363 18.016 9.523 1 96.31 89 ASP A N 1
ATOM 719 C CA . ASP A 1 89 ? -2.783 18.297 8.156 1 96.31 89 ASP A CA 1
ATOM 720 C C . ASP A 1 89 ? -2.725 19.797 7.855 1 96.31 89 ASP A C 1
ATOM 722 O O . ASP A 1 89 ? -2.842 20.625 8.766 1 96.31 89 ASP A O 1
ATOM 726 N N . THR A 1 90 ? -2.512 20.125 6.59 1 96.62 90 THR A N 1
ATOM 727 C CA . THR A 1 90 ? -2.58 21.5 6.117 1 96.62 90 THR A CA 1
ATOM 728 C C . THR A 1 90 ? -3.658 21.656 5.051 1 96.62 90 THR A C 1
ATOM 730 O O . THR A 1 90 ? -4.172 20.656 4.531 1 96.62 90 THR A O 1
ATOM 733 N N . ALA A 1 91 ? -3.938 22.875 4.73 1 95.38 91 ALA A N 1
ATOM 734 C CA . ALA A 1 91 ? -4.887 23.172 3.662 1 95.38 91 ALA A CA 1
ATOM 735 C C . ALA A 1 91 ? -4.242 23.016 2.289 1 95.38 91 ALA A C 1
ATOM 737 O O . ALA A 1 91 ? -4.871 23.281 1.264 1 95.38 91 ALA A O 1
ATOM 738 N N . TYR A 1 92 ? -3.025 22.594 2.23 1 96.88 92 TYR A N 1
ATOM 739 C CA . TYR A 1 92 ? -2.246 22.656 0.999 1 96.88 92 TYR A CA 1
ATOM 740 C C . TYR A 1 92 ? -1.873 21.266 0.514 1 96.88 92 TYR A C 1
ATOM 742 O O . TYR A 1 92 ? -0.854 21.078 -0.157 1 96.88 92 TYR A O 1
ATOM 750 N N . ASN A 1 93 ? -2.57 20.219 0.964 1 94.19 93 ASN A N 1
ATOM 751 C CA . ASN A 1 93 ? -2.48 18.844 0.504 1 94.19 93 ASN A CA 1
ATOM 752 C C . ASN A 1 93 ? -1.193 18.172 0.978 1 94.19 93 ASN A C 1
ATOM 754 O O . ASN A 1 93 ? -0.607 17.359 0.257 1 94.19 93 ASN A O 1
ATOM 758 N N . PHE A 1 94 ? -0.743 18.625 2.158 1 97.25 94 PHE A N 1
ATOM 759 C CA . PHE A 1 94 ? 0.349 17.891 2.785 1 97.25 94 PHE A CA 1
ATOM 760 C C . PHE A 1 94 ? 0.243 17.953 4.305 1 97.25 94 PHE A C 1
ATOM 762 O O . PHE A 1 94 ? -0.532 18.75 4.844 1 97.25 94 PHE A O 1
ATOM 769 N N . GLN A 1 95 ? 0.942 17.016 5 1 98.06 95 GLN A N 1
ATOM 770 C CA . GLN A 1 95 ? 1.044 16.953 6.453 1 98.06 95 GLN A CA 1
ATOM 771 C C . GLN A 1 95 ? 2.459 17.281 6.922 1 98.06 95 GLN A C 1
ATOM 773 O O . GLN A 1 95 ? 3.43 17.016 6.207 1 98.06 95 GLN A O 1
ATOM 778 N N . MET A 1 96 ? 2.512 17.812 8.102 1 98.81 96 MET A N 1
ATOM 779 C CA . MET A 1 96 ? 3.811 18.094 8.703 1 98.81 96 MET A CA 1
ATOM 780 C C . MET A 1 96 ? 3.969 17.391 10.039 1 98.81 96 MET A C 1
ATOM 782 O O . MET A 1 96 ? 2.977 17.031 10.68 1 98.81 96 MET A O 1
ATOM 786 N N . ALA A 1 97 ? 5.223 17.141 10.391 1 98.88 97 ALA A N 1
ATOM 787 C CA . ALA A 1 97 ? 5.508 16.766 11.773 1 98.88 97 ALA A CA 1
ATOM 788 C C . ALA A 1 97 ? 5.207 17.906 12.727 1 98.88 97 ALA A C 1
ATOM 790 O O . ALA A 1 97 ? 5.875 18.938 12.695 1 98.88 97 ALA A O 1
ATOM 791 N N . ALA A 1 98 ? 4.289 17.734 13.617 1 98.75 98 ALA A N 1
ATOM 792 C CA . ALA A 1 98 ? 3.871 18.781 14.547 1 98.75 98 ALA A CA 1
ATOM 793 C C . ALA A 1 98 ? 4.805 18.859 15.75 1 98.75 98 ALA A C 1
ATOM 795 O O . ALA A 1 98 ? 4.789 19.828 16.5 1 98.75 98 ALA A O 1
ATOM 796 N N . LYS A 1 99 ? 5.512 17.891 15.984 1 98.56 99 LYS A N 1
ATOM 797 C CA . LYS A 1 99 ? 6.598 17.781 16.953 1 98.56 99 LYS A CA 1
ATOM 798 C C . LYS A 1 99 ? 7.754 16.969 16.391 1 98.56 99 LYS A C 1
ATOM 800 O O . LYS A 1 99 ? 7.629 16.359 15.328 1 98.56 99 LYS A O 1
ATOM 805 N N . ASP A 1 100 ? 8.891 17.016 17.109 1 98.81 100 ASP A N 1
ATOM 806 C CA . ASP A 1 100 ? 9.961 16.094 16.75 1 98.81 100 ASP A CA 1
ATOM 807 C C . ASP A 1 100 ? 9.508 14.641 16.891 1 98.81 100 ASP A C 1
ATOM 809 O O . ASP A 1 100 ? 9.023 14.234 17.938 1 98.81 100 ASP A O 1
ATOM 813 N N . ILE A 1 101 ? 9.594 13.93 15.805 1 98.69 101 ILE A N 1
ATOM 814 C CA . ILE A 1 101 ? 9.25 12.508 15.828 1 98.69 101 ILE A CA 1
ATOM 815 C C . ILE A 1 101 ? 10.523 11.672 15.906 1 98.69 101 ILE A C 1
ATOM 817 O O . ILE A 1 101 ? 11.336 11.68 14.984 1 98.69 101 ILE A O 1
ATOM 821 N N . GLN A 1 102 ? 10.703 10.93 16.938 1 98.75 102 GLN A N 1
ATOM 822 C CA . GLN A 1 102 ? 11.922 10.18 17.203 1 98.75 102 GLN A CA 1
ATOM 823 C C . GLN A 1 102 ? 11.938 8.859 16.438 1 98.75 102 GLN A C 1
ATOM 825 O O . GLN A 1 102 ? 10.875 8.312 16.109 1 98.75 102 GLN A O 1
ATOM 830 N N . PRO A 1 103 ? 13.211 8.391 16.156 1 98.12 103 PRO A N 1
ATOM 831 C CA . PRO A 1 103 ? 13.258 7.043 15.586 1 98.12 103 PRO A CA 1
ATOM 832 C C . PRO A 1 103 ? 12.484 6.023 16.422 1 98.12 103 PRO A C 1
ATOM 834 O O . PRO A 1 103 ? 12.602 6.004 17.641 1 98.12 103 PRO A O 1
ATOM 837 N N . GL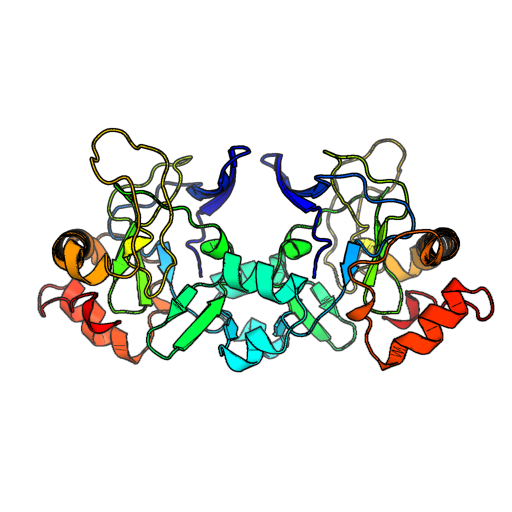Y A 1 104 ? 11.664 5.258 15.719 1 97.06 104 GLY A N 1
ATOM 838 C CA . GLY A 1 104 ? 10.883 4.242 16.406 1 97.06 104 GLY A CA 1
ATOM 839 C C . GLY A 1 104 ? 9.516 4.73 16.828 1 97.06 104 GLY A C 1
ATOM 840 O O . GLY A 1 104 ? 8.68 3.939 17.281 1 97.06 104 GLY A O 1
ATOM 841 N N . GLU A 1 105 ? 9.297 5.977 16.719 1 98.06 105 GLU A N 1
ATOM 842 C CA . GLU A 1 105 ? 8 6.535 17.078 1 98.06 105 GLU A CA 1
ATOM 843 C C . GLU A 1 105 ? 7 6.391 15.938 1 98.06 105 GLU A C 1
ATOM 845 O O . GLU A 1 105 ? 7.352 6.59 14.773 1 98.06 105 GLU A O 1
ATOM 850 N N . GLN A 1 106 ? 5.734 6.039 16.281 1 98.06 106 GLN A N 1
ATOM 851 C CA . GLN A 1 106 ? 4.66 5.918 15.297 1 98.06 106 GLN A CA 1
ATOM 852 C C . GLN A 1 106 ? 4.156 7.289 14.859 1 98.06 106 GLN A C 1
ATOM 854 O O . GLN A 1 106 ? 3.982 8.188 15.688 1 98.06 106 GLN A O 1
ATOM 859 N N . LEU A 1 107 ? 4.043 7.535 13.578 1 98.62 107 LEU A N 1
ATOM 860 C CA . LEU A 1 107 ? 3.371 8.719 13.055 1 98.62 107 LEU A CA 1
ATOM 861 C C . LEU A 1 107 ? 1.856 8.562 13.141 1 98.62 107 LEU A C 1
ATOM 863 O O . LEU A 1 107 ? 1.312 7.531 12.742 1 98.62 107 LEU A O 1
ATOM 867 N N . THR A 1 108 ? 1.187 9.547 13.641 1 97.94 108 THR A N 1
ATOM 868 C CA . THR A 1 108 ? -0.265 9.5 13.781 1 97.94 108 THR A CA 1
ATOM 869 C C . THR A 1 108 ? -0.893 10.82 13.352 1 97.94 108 THR A C 1
ATOM 871 O O . THR A 1 108 ? -0.259 11.875 13.438 1 97.94 108 THR A O 1
ATOM 874 N N . CYS A 1 109 ? -2.043 10.734 12.898 1 96 109 CYS A N 1
ATOM 875 C CA . CYS A 1 109 ? -2.852 11.914 12.586 1 96 109 CYS A CA 1
ATOM 876 C C . CYS A 1 109 ? -4.234 11.805 13.219 1 96 109 CYS A C 1
ATOM 878 O O . CYS A 1 109 ? -4.586 10.758 13.773 1 96 109 CYS A O 1
ATOM 880 N N . ASP A 1 110 ? -4.938 12.867 13.289 1 94.75 110 ASP A N 1
ATOM 881 C CA . ASP A 1 110 ? -6.316 12.852 13.773 1 94.75 110 ASP A CA 1
ATOM 882 C C . ASP A 1 110 ? -7.297 12.578 12.641 1 94.75 110 ASP A C 1
ATOM 884 O O . ASP A 1 110 ? -7.461 13.406 11.742 1 94.75 110 ASP A O 1
ATOM 888 N N . TYR A 1 111 ? -7.98 11.414 12.758 1 92.62 111 TYR A N 1
ATOM 889 C CA . TYR A 1 111 ? -8.891 11.016 11.695 1 92.62 111 TYR A CA 1
ATOM 890 C C . TYR A 1 111 ? -10.094 11.953 11.617 1 92.62 111 TYR A C 1
ATOM 892 O O . TYR A 1 111 ? -10.82 11.961 10.625 1 92.62 111 TYR A O 1
ATOM 900 N N . GLY A 1 112 ? -10.273 12.742 12.641 1 90.62 112 GLY A N 1
ATOM 901 C CA . GLY A 1 112 ? -11.336 13.734 12.617 1 90.62 112 GLY A CA 1
ATOM 902 C C . GLY A 1 112 ? -11.156 14.781 11.523 1 90.62 112 GLY A C 1
ATOM 903 O O . GLY A 1 112 ? -12.102 15.477 11.164 1 90.62 112 GLY A O 1
ATOM 904 N N . THR A 1 113 ? -9.961 14.883 11.023 1 90 113 THR A N 1
ATOM 905 C CA . THR A 1 113 ? -9.688 15.852 9.969 1 90 113 THR A CA 1
ATOM 906 C C . THR A 1 113 ? -10.219 15.352 8.625 1 90 113 THR A C 1
ATOM 908 O O . THR A 1 113 ? -10.297 16.125 7.66 1 90 113 THR A O 1
ATOM 911 N N . LEU A 1 114 ? -10.492 14.094 8.547 1 83.75 114 LEU A N 1
ATOM 912 C CA . LEU A 1 114 ? -10.977 13.492 7.309 1 83.75 114 LEU A CA 1
ATOM 913 C C . LEU A 1 114 ? -12.484 13.672 7.172 1 83.75 114 LEU A C 1
ATOM 915 O O . LEU A 1 114 ? -13.234 13.438 8.125 1 83.75 114 LEU A O 1
ATOM 919 N N . LYS A 1 115 ? -12.891 14.133 6.035 1 76.38 115 LYS A N 1
ATOM 920 C CA . LYS A 1 115 ? -14.312 14.344 5.809 1 76.38 115 LYS A CA 1
ATOM 921 C C . LYS A 1 115 ? -15.039 13.023 5.59 1 76.38 115 LYS A C 1
ATOM 923 O O . LYS A 1 115 ? -14.547 12.156 4.863 1 76.38 115 LYS A O 1
ATOM 928 N N . GLY A 1 116 ? -16.156 12.969 6.176 1 71.19 116 GLY A N 1
ATOM 929 C CA . GLY A 1 116 ? -17.094 11.898 5.848 1 71.19 116 GLY A CA 1
ATOM 930 C C . GLY A 1 116 ? -16.688 10.562 6.449 1 71.19 116 GLY A C 1
ATOM 931 O O . GLY A 1 116 ? -17.094 9.508 5.953 1 71.19 116 GLY A O 1
ATOM 932 N N . VAL A 1 117 ? -15.82 10.609 7.379 1 73.12 117 VAL A N 1
ATOM 933 C CA . VAL A 1 117 ? -15.484 9.359 8.055 1 73.12 117 VAL A CA 1
ATOM 934 C C . VAL A 1 117 ? -16.688 8.859 8.852 1 73.12 117 VAL A C 1
ATOM 936 O O . VAL A 1 117 ? -17.391 9.648 9.477 1 73.12 117 VAL A O 1
ATOM 939 N N . GLU A 1 118 ? -16.953 7.645 8.688 1 78.06 118 GLU A N 1
ATOM 940 C CA . GLU A 1 118 ? -17.984 7.051 9.547 1 78.06 118 GLU A CA 1
ATOM 941 C C . GLU A 1 118 ? -17.562 7.09 11.008 1 78.06 118 GLU A C 1
ATOM 943 O O . GLU A 1 118 ? -16.391 6.895 11.336 1 78.06 118 GLU A O 1
ATOM 948 N N . ASP A 1 119 ? -18.562 7.324 11.828 1 84.69 119 ASP A N 1
ATOM 949 C CA . ASP A 1 119 ? -18.297 7.348 13.266 1 84.69 119 ASP A CA 1
ATOM 950 C C . ASP A 1 119 ? -17.672 6.035 13.727 1 84.69 119 ASP A C 1
ATOM 952 O O . ASP A 1 119 ? -18.094 4.957 13.297 1 84.69 119 ASP A O 1
ATOM 956 N N . PHE A 1 120 ? -16.625 6.27 14.484 1 84.31 120 PHE A N 1
ATOM 957 C CA . PHE A 1 120 ? -16.094 5.047 15.086 1 84.31 120 PHE A CA 1
ATOM 958 C C . PHE A 1 120 ? -15.516 5.328 16.469 1 84.31 120 PHE A C 1
ATOM 960 O O . PHE A 1 120 ? -15.031 6.43 16.734 1 84.31 120 PHE A O 1
ATOM 967 N N . GLU A 1 121 ? -15.656 4.297 17.312 1 86.88 121 GLU A N 1
ATOM 968 C CA . GLU A 1 121 ? -15.117 4.359 18.672 1 86.88 121 GLU A CA 1
ATOM 969 C C . GLU A 1 121 ? -13.609 4.125 18.672 1 86.88 121 GLU A C 1
ATOM 971 O O . GLU A 1 121 ? -13.109 3.266 17.953 1 86.88 121 GLU A O 1
ATOM 976 N N . CYS A 1 122 ? -13.016 4.945 19.391 1 86.75 122 CYS A N 1
ATOM 977 C CA . CYS A 1 122 ? -11.562 4.832 19.453 1 86.75 122 CYS A CA 1
ATOM 978 C C . CYS A 1 122 ? -11.125 4.246 20.781 1 86.75 122 CYS A C 1
ATOM 980 O O . CYS A 1 122 ? -11.844 4.34 21.781 1 86.75 122 CYS A O 1
ATOM 982 N N . ILE A 1 123 ? -10.008 3.686 20.766 1 82.06 123 ILE A N 1
ATOM 983 C CA . ILE A 1 123 ? -9.367 3.268 22.016 1 82.06 123 ILE A CA 1
ATOM 984 C C . ILE A 1 123 ? -8.969 4.496 22.828 1 82.06 123 ILE A C 1
ATOM 986 O O . ILE A 1 123 ? -8.422 5.461 22.281 1 82.06 123 ILE A O 1
ATOM 990 N N . SER A 1 124 ? -9.195 4.297 24.094 1 82.56 124 SER A N 1
ATOM 991 C CA . SER A 1 124 ? -8.914 5.434 24.953 1 82.56 124 SER A CA 1
ATOM 992 C C . SER A 1 124 ? -7.426 5.766 24.969 1 82.56 124 SER A C 1
ATOM 994 O O . SER A 1 124 ? -6.586 4.867 25.016 1 82.56 124 SER A O 1
ATOM 996 N N . GLU A 1 125 ? -7.141 7.027 24.797 1 86.69 125 GLU A N 1
ATOM 997 C CA . GLU A 1 125 ? -5.777 7.535 24.875 1 86.69 125 GLU A CA 1
ATOM 998 C C . GLU A 1 125 ? -5.578 8.406 26.109 1 86.69 125 GLU A C 1
ATOM 1000 O O . GLU A 1 125 ? -6.426 9.234 26.438 1 86.69 125 GLU A O 1
ATOM 1005 N N . GLU A 1 126 ? -4.5 8.156 26.719 1 83.81 126 GLU A N 1
ATOM 1006 C CA . GLU A 1 126 ? -4.211 8.953 27.906 1 83.81 126 GLU A CA 1
ATOM 1007 C C . GLU A 1 126 ? -4.102 10.438 27.562 1 83.81 126 GLU A C 1
ATOM 1009 O O . GLU A 1 126 ? -3.504 10.805 26.547 1 83.81 126 GLU A O 1
ATOM 1014 N N . GLY A 1 127 ? -4.742 11.289 28.344 1 86 127 GLY A N 1
ATOM 1015 C CA . GLY A 1 127 ? -4.609 12.734 28.203 1 86 127 GLY A CA 1
ATOM 1016 C C . GLY A 1 127 ? -5.66 13.344 27.297 1 86 127 GLY A C 1
ATOM 1017 O O . GLY A 1 127 ? -5.621 14.539 27 1 86 127 GLY A O 1
ATOM 1018 N N . THR A 1 128 ? -6.453 12.484 26.719 1 84.81 128 THR A N 1
ATOM 1019 C CA . THR A 1 128 ? -7.559 13.016 25.922 1 84.81 128 THR A CA 1
ATOM 1020 C C . THR A 1 128 ? -8.891 12.484 26.438 1 84.81 128 THR A C 1
ATOM 1022 O O . THR A 1 128 ? -8.969 11.359 26.938 1 84.81 128 THR A O 1
ATOM 1025 N N . SER A 1 129 ? -9.922 13.297 26.297 1 85.44 129 SER A N 1
ATOM 1026 C CA . SER A 1 129 ? -11.258 12.891 26.703 1 85.44 129 SER A CA 1
ATOM 1027 C C . SER A 1 129 ? -12.07 12.398 25.5 1 85.44 129 SER A C 1
ATOM 1029 O O . SER A 1 129 ? -13.141 11.805 25.672 1 85.44 129 SER A O 1
ATOM 1031 N N . ARG A 1 130 ? -11.609 12.75 24.344 1 89.19 130 ARG A N 1
ATOM 1032 C CA . ARG A 1 130 ? -12.328 12.289 23.156 1 89.19 130 ARG A CA 1
ATOM 1033 C C . ARG A 1 130 ? -12.281 10.766 23.047 1 89.19 130 ARG A C 1
ATOM 1035 O O . ARG A 1 130 ? -11.242 10.148 23.312 1 89.19 130 ARG A O 1
ATOM 1042 N N . THR A 1 131 ? -13.438 10.141 22.688 1 89.5 131 THR A N 1
ATOM 1043 C CA . THR A 1 131 ? -13.484 8.688 22.594 1 89.5 131 THR A CA 1
ATOM 1044 C C . THR A 1 131 ? -14.023 8.234 21.234 1 89.5 131 THR A C 1
ATOM 1046 O O . THR A 1 131 ? -14.047 7.043 20.938 1 89.5 131 THR A O 1
ATOM 1049 N N . LYS A 1 132 ? -14.445 9.273 20.531 1 91.5 132 LYS A N 1
ATOM 1050 C CA . LYS A 1 132 ? -15.055 8.938 19.25 1 91.5 132 LYS A CA 1
ATOM 1051 C C . LYS A 1 132 ? -14.633 9.922 18.172 1 91.5 132 LYS A C 1
ATOM 1053 O O . LYS A 1 132 ? -14.453 11.109 18.438 1 91.5 132 LYS A O 1
ATOM 1058 N N . VAL A 1 133 ? -14.445 9.414 17.016 1 91.56 133 VAL A N 1
ATOM 1059 C CA . VAL A 1 133 ? -14.344 10.258 15.836 1 91.56 133 VAL A CA 1
ATOM 1060 C C . VAL A 1 133 ? -15.703 10.328 15.133 1 91.56 133 VAL A C 1
ATOM 1062 O O . VAL A 1 133 ? -16.375 9.312 14.961 1 91.56 133 VAL A O 1
ATOM 1065 N N . THR A 1 134 ? -16.094 11.484 14.828 1 88.06 134 THR A N 1
ATOM 1066 C CA . THR A 1 134 ? -17.375 11.656 14.156 1 88.06 134 THR A CA 1
ATOM 1067 C C . THR A 1 134 ? -17.172 12.336 12.805 1 88.06 134 THR A C 1
ATOM 1069 O O . THR A 1 134 ? -16.125 12.93 12.539 1 88.06 134 THR A O 1
ATOM 1072 N N . ALA A 1 135 ? -18.297 12.344 12.008 1 83.19 135 ALA A N 1
ATOM 1073 C CA . ALA A 1 135 ? -18.234 12.867 10.648 1 83.19 135 ALA A CA 1
ATOM 1074 C C . ALA A 1 135 ? -18.125 14.391 10.656 1 83.19 135 ALA A C 1
ATOM 1076 O O . ALA A 1 135 ? -17.703 14.992 9.656 1 83.19 135 ALA A O 1
ATOM 1077 N N . ASN A 1 136 ? -18.391 15.016 11.805 1 85.62 136 ASN A N 1
ATOM 1078 C CA . ASN A 1 136 ? -18.406 16.469 11.844 1 85.62 136 ASN A CA 1
ATOM 1079 C C . ASN A 1 136 ? -17.312 17.016 12.75 1 85.62 136 ASN A C 1
ATOM 1081 O O . ASN A 1 136 ? -17.312 18.203 13.094 1 85.62 136 ASN A O 1
ATOM 1085 N N . ASP A 1 137 ? -16.391 16.188 13.094 1 90.81 137 ASP A N 1
ATOM 1086 C CA . ASP A 1 137 ? -15.32 16.609 13.984 1 90.81 137 ASP A CA 1
ATOM 1087 C C . ASP A 1 137 ? -14.547 17.781 13.398 1 90.81 137 ASP A C 1
ATOM 1089 O O . ASP A 1 137 ? -14.062 18.641 14.141 1 90.81 137 ASP A O 1
ATOM 1093 N N . TYR A 1 138 ? -14.461 17.797 12.102 1 88.69 138 TYR A N 1
ATOM 1094 C CA . TYR A 1 138 ? -13.695 18.859 11.477 1 88.69 138 TYR A CA 1
ATOM 1095 C C . TYR A 1 138 ? -14.328 20.219 11.75 1 88.69 138 TYR A C 1
ATOM 1097 O O . TYR A 1 138 ? -13.625 21.234 11.812 1 88.69 138 TYR A O 1
ATOM 1105 N N . LEU A 1 139 ? -15.594 20.328 11.969 1 89.19 139 LEU A N 1
ATOM 1106 C CA . LEU A 1 139 ? -16.281 21.562 12.273 1 89.19 139 LEU A CA 1
ATOM 1107 C C . LEU A 1 139 ? -16.016 22 13.711 1 89.19 139 LEU A C 1
ATOM 1109 O O . LEU A 1 139 ? -16 23.188 14.016 1 89.19 139 LEU A O 1
ATOM 1113 N N . THR A 1 140 ? -15.781 21.031 14.516 1 91.62 140 THR A N 1
ATOM 1114 C CA . THR A 1 140 ? -15.664 21.281 15.945 1 91.62 140 THR A CA 1
ATOM 1115 C C . THR A 1 140 ? -14.219 21.578 16.328 1 91.62 140 THR A C 1
ATOM 1117 O O . THR A 1 140 ? -13.961 22.453 17.156 1 91.62 140 THR A O 1
ATOM 1120 N N . TYR A 1 141 ? -13.281 20.875 15.664 1 93.81 141 TYR A N 1
ATOM 1121 C CA . TYR A 1 141 ? -11.922 20.875 16.203 1 93.81 141 TYR A CA 1
ATOM 1122 C C . TYR A 1 141 ? -10.953 21.562 15.242 1 93.81 141 TYR A C 1
ATOM 1124 O O . TYR A 1 141 ? -9.75 21.625 15.508 1 93.81 141 TYR A O 1
ATOM 1132 N N . TYR A 1 142 ? -11.438 22.172 14.195 1 94.69 142 TYR A N 1
ATOM 1133 C CA . TYR A 1 142 ? -10.555 22.719 13.172 1 94.69 142 TYR A CA 1
ATOM 1134 C C . TYR A 1 142 ? -9.648 23.797 13.758 1 94.69 142 TYR A C 1
ATOM 1136 O O . TYR A 1 142 ? -8.492 23.922 13.352 1 94.69 142 TYR A O 1
ATOM 1144 N N . GLU A 1 143 ? -10.102 24.516 14.719 1 96.44 143 GLU A N 1
ATOM 1145 C CA . GLU A 1 143 ? -9.297 25.609 15.273 1 96.44 143 GLU A CA 1
ATOM 1146 C C . GLU A 1 143 ? -8.039 25.062 15.961 1 96.44 143 GLU A C 1
ATOM 1148 O O . GLU A 1 143 ? -6.969 25.672 15.867 1 96.44 143 GLU A O 1
ATOM 1153 N N . GLU A 1 144 ? -8.305 23.953 16.641 1 95.81 144 GLU A N 1
ATOM 1154 C CA . GLU A 1 144 ? -7.16 23.328 17.297 1 95.81 144 GLU A CA 1
ATOM 1155 C C . GLU A 1 144 ? -6.141 22.828 16.281 1 95.81 144 GLU A C 1
ATOM 1157 O O . GLU A 1 144 ? -4.934 23 16.469 1 95.81 144 GLU A O 1
ATOM 1162 N N . TRP A 1 145 ? -6.582 22.266 15.258 1 96.62 145 TRP A N 1
ATOM 1163 C CA . TRP A 1 145 ? -5.695 21.766 14.219 1 96.62 145 TRP A CA 1
ATOM 1164 C C . TRP A 1 145 ? -5.016 22.906 13.477 1 96.62 145 TRP A C 1
ATOM 1166 O O . TRP A 1 145 ? -3.834 22.828 13.141 1 96.62 145 TRP A O 1
ATOM 1176 N N . ASP A 1 146 ? -5.766 23.969 13.266 1 97.69 146 ASP A N 1
ATOM 1177 C CA . ASP A 1 146 ? -5.184 25.156 12.625 1 97.69 146 ASP A CA 1
ATOM 1178 C C . ASP A 1 146 ? -4.062 25.75 13.477 1 97.69 146 ASP A C 1
ATOM 1180 O O . ASP A 1 146 ? -3.018 26.125 12.953 1 97.69 146 ASP A O 1
ATOM 1184 N N . GLU A 1 147 ? -4.34 25.844 14.703 1 97.94 147 GLU A N 1
ATOM 1185 C CA . GLU A 1 147 ? -3.318 26.375 15.602 1 97.94 147 GLU A CA 1
ATOM 1186 C C . GLU A 1 147 ? -2.068 25.5 15.594 1 97.94 147 GLU A C 1
ATOM 1188 O O . GLU A 1 147 ? -0.947 26.016 15.531 1 97.94 147 GLU A O 1
ATOM 1193 N N . MET A 1 148 ? -2.299 24.25 15.641 1 98.12 148 MET A N 1
ATOM 1194 C CA . MET A 1 148 ? -1.188 23.297 15.578 1 98.12 148 MET A CA 1
ATOM 1195 C C . MET A 1 148 ? -0.397 23.469 14.289 1 98.12 148 MET A C 1
ATOM 1197 O O . MET A 1 148 ? 0.834 23.516 14.305 1 98.12 148 MET A O 1
ATOM 1201 N N . ALA A 1 149 ? -1.101 23.578 13.227 1 98.25 149 ALA A N 1
ATOM 1202 C CA . ALA A 1 149 ? -0.462 23.75 11.922 1 98.25 149 ALA A CA 1
ATOM 1203 C C . ALA A 1 149 ? 0.29 25.062 11.844 1 98.25 149 ALA A C 1
ATOM 1205 O O . ALA A 1 149 ? 1.416 25.125 11.344 1 98.25 149 ALA A O 1
ATOM 1206 N N . ARG A 1 150 ? -0.331 26.109 12.328 1 98 150 ARG A N 1
ATOM 1207 C CA . ARG A 1 150 ? 0.301 27.422 12.328 1 98 150 ARG A CA 1
ATOM 1208 C C . ARG A 1 150 ? 1.605 27.391 13.117 1 98 150 ARG A C 1
ATOM 1210 O O . ARG A 1 150 ? 2.619 27.938 12.664 1 98 150 ARG A O 1
ATOM 1217 N N . ASP A 1 151 ? 1.486 26.859 14.25 1 98.19 151 ASP A N 1
ATOM 1218 C CA . ASP A 1 151 ? 2.682 26.766 15.078 1 98.19 151 ASP A CA 1
ATOM 1219 C C . ASP A 1 151 ? 3.768 25.938 14.383 1 98.19 151 ASP A C 1
ATOM 1221 O O . ASP A 1 151 ? 4.949 26.281 14.453 1 98.19 151 ASP A O 1
ATOM 1225 N N . THR A 1 152 ? 3.387 24.875 13.742 1 98.56 152 THR A N 1
ATOM 1226 C CA . THR A 1 152 ? 4.309 23.969 13.055 1 98.56 152 THR A CA 1
ATOM 1227 C C . THR A 1 152 ? 4.977 24.672 11.883 1 98.56 152 THR A C 1
ATOM 1229 O O . THR A 1 152 ? 6.176 24.5 11.648 1 98.56 152 THR A O 1
ATOM 1232 N N . PHE A 1 153 ? 4.273 25.578 11.195 1 98.38 153 PHE A N 1
ATOM 1233 C CA . PHE A 1 153 ? 4.77 26.25 10.008 1 98.38 153 PHE A CA 1
ATOM 1234 C C . PHE A 1 153 ? 5.949 27.156 10.359 1 98.38 153 PHE A C 1
ATOM 1236 O O . PHE A 1 153 ? 6.77 27.484 9.492 1 98.38 153 PHE A O 1
ATOM 1243 N N . LYS A 1 154 ? 6.012 27.578 11.586 1 97.81 154 LYS A N 1
ATOM 1244 C CA . LYS A 1 154 ? 7.113 28.438 12.023 1 97.81 154 LYS A CA 1
ATOM 1245 C C . LYS A 1 154 ? 8.461 27.734 11.836 1 97.81 154 LYS A C 1
ATOM 1247 O O . LYS A 1 154 ? 9.492 28.391 11.734 1 97.81 154 LYS A O 1
ATOM 1252 N N . TYR A 1 155 ? 8.43 26.453 11.727 1 98.5 155 TYR A N 1
ATOM 1253 C CA . TYR A 1 155 ? 9.656 25.672 11.648 1 98.5 155 TYR A CA 1
ATOM 1254 C C . TYR A 1 155 ? 9.906 25.188 10.227 1 98.5 155 TYR A C 1
ATOM 1256 O O . TYR A 1 155 ? 10.93 24.547 9.953 1 98.5 155 TYR A O 1
ATOM 1264 N N . PHE A 1 156 ? 9.039 25.469 9.344 1 98.75 156 PHE A N 1
ATOM 1265 C CA . PHE A 1 156 ? 9.047 24.922 7.988 1 98.75 156 PHE A CA 1
ATOM 1266 C C . PHE A 1 156 ? 10.375 25.219 7.301 1 98.75 156 PHE A C 1
ATOM 1268 O O . PHE A 1 156 ? 10.977 24.328 6.699 1 98.75 156 PHE A O 1
ATOM 1275 N N . ASN A 1 157 ? 10.906 26.438 7.484 1 98.56 157 ASN A N 1
ATOM 1276 C CA . ASN A 1 157 ? 12.117 26.859 6.785 1 98.56 157 ASN A CA 1
ATOM 1277 C C . ASN A 1 157 ? 13.367 26.5 7.578 1 98.56 157 ASN A C 1
ATOM 1279 O O . ASN A 1 157 ? 14.484 26.641 7.078 1 98.56 157 ASN A O 1
ATOM 1283 N N . ALA A 1 158 ? 13.234 26.062 8.766 1 98.38 158 ALA A N 1
ATOM 1284 C CA . ALA A 1 158 ? 14.367 25.781 9.641 1 98.38 158 ALA A CA 1
ATOM 1285 C C . ALA A 1 158 ? 14.836 24.328 9.492 1 98.38 158 ALA A C 1
ATOM 1287 O O . ALA A 1 158 ? 15.852 23.938 10.078 1 98.38 158 ALA A O 1
ATOM 1288 N N . VAL A 1 159 ? 14.086 23.547 8.711 1 98.62 159 VAL A N 1
ATOM 1289 C CA . VAL A 1 159 ? 14.414 22.141 8.594 1 98.62 159 VAL A CA 1
ATOM 1290 C C . VAL A 1 159 ? 14.508 21.734 7.117 1 98.62 159 VAL A C 1
ATOM 1292 O O . VAL A 1 159 ? 13.961 22.422 6.254 1 98.62 159 VAL A O 1
ATOM 1295 N N . GLU A 1 160 ? 15.242 20.703 6.848 1 97.81 160 GLU A N 1
ATOM 1296 C CA . GLU A 1 160 ? 15.266 20.141 5.5 1 97.81 160 GLU A CA 1
ATOM 1297 C C . GLU A 1 160 ? 13.891 19.641 5.082 1 97.81 160 GLU A C 1
ATOM 1299 O O . GLU A 1 160 ? 13.164 19.047 5.887 1 97.81 160 GLU A O 1
ATOM 1304 N N . GLN A 1 161 ? 13.594 19.953 3.824 1 98.38 161 GLN A N 1
ATOM 1305 C CA . GLN A 1 161 ? 12.305 19.531 3.285 1 98.38 161 GLN A CA 1
ATOM 1306 C C . GLN A 1 161 ? 12.484 18.609 2.084 1 98.38 161 GLN A C 1
ATOM 1308 O O . GLN A 1 161 ? 12.383 19.047 0.936 1 98.38 161 GLN A O 1
ATOM 1313 N N . PRO A 1 162 ? 12.539 17.328 2.355 1 97.38 162 PRO A N 1
ATOM 1314 C CA . PRO A 1 162 ? 12.766 16.406 1.238 1 97.38 162 PRO A CA 1
ATOM 1315 C C . PRO A 1 162 ? 11.586 16.344 0.271 1 97.38 162 PRO A C 1
ATOM 1317 O O . PRO A 1 162 ? 11.758 16.031 -0.906 1 97.38 162 PRO A O 1
ATOM 1320 N N . LEU A 1 163 ? 10.406 16.688 0.734 1 97.88 163 LEU A N 1
ATOM 1321 C CA . LEU A 1 163 ? 9.219 16.516 -0.093 1 97.88 163 LEU A CA 1
ATOM 1322 C C . LEU A 1 163 ? 8.719 17.859 -0.618 1 97.88 163 LEU A C 1
ATOM 1324 O O . LEU A 1 163 ? 7.691 17.922 -1.296 1 97.88 163 LEU A O 1
ATOM 1328 N N . LYS A 1 164 ? 9.43 18.906 -0.372 1 97.31 164 LYS A N 1
ATOM 1329 C CA . LYS A 1 164 ? 8.977 20.25 -0.71 1 97.31 164 LYS A CA 1
ATOM 1330 C C . LYS A 1 164 ? 8.75 20.391 -2.213 1 97.31 164 LYS A C 1
ATOM 1332 O O . LYS A 1 164 ? 7.84 21.109 -2.645 1 97.31 164 LYS A O 1
ATOM 1337 N N . TYR A 1 165 ? 9.602 19.75 -3.01 1 95.62 165 TYR A N 1
ATOM 1338 C CA . TYR A 1 165 ? 9.523 19.859 -4.461 1 95.62 165 TYR A CA 1
ATOM 1339 C C . TYR A 1 165 ? 8.211 19.312 -4.988 1 95.62 165 TYR A C 1
ATOM 1341 O O . TYR A 1 165 ? 7.844 19.547 -6.145 1 95.62 165 TYR A O 1
ATOM 1349 N N . LEU A 1 166 ? 7.414 18.594 -4.164 1 96.69 166 LEU A N 1
ATOM 1350 C CA . LEU A 1 166 ? 6.172 17.953 -4.59 1 96.69 166 LEU A CA 1
ATOM 1351 C C . LEU A 1 166 ? 4.973 18.844 -4.273 1 96.69 166 LEU A C 1
ATOM 1353 O O . LEU A 1 166 ? 3.834 18.5 -4.594 1 96.69 166 LEU A O 1
ATOM 1357 N N . ILE A 1 167 ? 5.223 19.969 -3.59 1 97.75 167 ILE A N 1
ATOM 1358 C CA . ILE A 1 167 ? 4.113 20.875 -3.311 1 97.75 167 ILE A CA 1
ATOM 1359 C C . ILE A 1 167 ? 3.449 21.281 -4.621 1 97.75 167 ILE A C 1
ATOM 1361 O O . ILE A 1 167 ? 4.125 21.703 -5.562 1 97.75 167 ILE A O 1
ATOM 1365 N N . ASN A 1 168 ? 2.135 21.078 -4.578 1 95.62 168 ASN A N 1
ATOM 1366 C CA . ASN A 1 168 ? 1.384 21.484 -5.758 1 95.62 168 ASN A CA 1
ATOM 1367 C C . ASN A 1 168 ? 1.704 22.922 -6.152 1 95.62 168 ASN A C 1
ATOM 1369 O O . ASN A 1 168 ? 1.788 23.797 -5.289 1 95.62 168 ASN A O 1
ATOM 1373 N N . LYS A 1 169 ? 1.766 23.172 -7.465 1 96.5 169 LYS A N 1
ATOM 1374 C CA . LYS A 1 169 ? 2.17 24.469 -7.984 1 96.5 169 LYS A CA 1
ATOM 1375 C C . LYS A 1 169 ? 1.228 25.562 -7.508 1 96.5 169 LYS A C 1
ATOM 1377 O O . LYS A 1 169 ? 1.666 26.688 -7.207 1 96.5 169 LYS A O 1
ATOM 1382 N N . GLN A 1 170 ? 0.033 25.281 -7.383 1 96.38 170 GLN A N 1
ATOM 1383 C CA . GLN A 1 170 ? -0.962 26.281 -7.008 1 96.38 170 GLN A CA 1
ATOM 1384 C C . GLN A 1 170 ? -0.761 26.75 -5.566 1 96.38 170 GLN A C 1
ATOM 1386 O O . GLN A 1 170 ? -1.245 27.812 -5.176 1 96.38 170 GLN A O 1
ATOM 1391 N N . TYR A 1 171 ? -0.001 25.969 -4.746 1 97.5 171 TYR A N 1
ATOM 1392 C CA . TYR A 1 171 ? 0.121 26.281 -3.328 1 97.5 171 TYR A CA 1
ATOM 1393 C C . TYR A 1 171 ? 1.517 26.797 -3 1 97.5 171 TYR A C 1
ATOM 1395 O O . TYR A 1 171 ? 1.771 27.25 -1.881 1 97.5 171 TYR A O 1
ATOM 1403 N N . VAL A 1 172 ? 2.471 26.75 -3.914 1 98.06 172 VAL A N 1
ATOM 1404 C CA . VAL A 1 172 ? 3.875 27.031 -3.637 1 98.06 172 VAL A CA 1
ATOM 1405 C C . VAL A 1 172 ? 4.02 28.438 -3.068 1 98.06 172 VAL A C 1
ATOM 1407 O O . VAL A 1 172 ? 4.629 28.625 -2.014 1 98.06 172 VAL A O 1
ATOM 1410 N N . ASN A 1 173 ? 3.459 29.422 -3.742 1 98.25 173 ASN A N 1
ATOM 1411 C CA . ASN A 1 173 ? 3.588 30.797 -3.289 1 98.25 173 ASN A CA 1
ATOM 1412 C C . ASN A 1 173 ? 2.953 31 -1.916 1 98.25 173 ASN A C 1
ATOM 1414 O O . ASN A 1 173 ? 3.543 31.641 -1.043 1 98.25 173 ASN A O 1
ATOM 1418 N N . LYS A 1 174 ? 1.776 30.438 -1.777 1 98.25 174 LYS A N 1
ATOM 1419 C CA . LYS A 1 174 ? 1.077 30.562 -0.501 1 98.25 174 LYS A CA 1
ATOM 1420 C C . LYS A 1 174 ? 1.856 29.891 0.623 1 98.25 174 LYS A C 1
ATOM 1422 O O . LYS A 1 174 ? 2.031 30.453 1.698 1 98.25 174 LYS A O 1
ATOM 1427 N N . VAL A 1 175 ? 2.33 28.688 0.434 1 98.62 175 VAL A N 1
ATOM 1428 C CA . VAL A 1 175 ? 3.08 27.938 1.435 1 98.62 175 VAL A CA 1
ATOM 1429 C C . VAL A 1 175 ? 4.336 28.719 1.827 1 98.62 175 VAL A C 1
ATOM 1431 O O . VAL A 1 175 ? 4.648 28.844 3.014 1 98.62 175 VAL A O 1
ATOM 1434 N N . ASN A 1 176 ? 5.027 29.25 0.818 1 98.19 176 ASN A N 1
ATOM 1435 C CA . ASN A 1 176 ? 6.223 30.031 1.095 1 98.19 176 ASN A CA 1
ATOM 1436 C C . ASN A 1 176 ? 5.898 31.281 1.912 1 98.19 176 ASN A C 1
ATOM 1438 O O . ASN A 1 176 ? 6.621 31.609 2.854 1 98.19 176 ASN A O 1
ATOM 1442 N N . ALA A 1 177 ? 4.859 31.969 1.525 1 98.44 177 ALA A N 1
ATOM 1443 C CA . ALA A 1 177 ? 4.457 33.188 2.244 1 98.44 177 ALA A CA 1
ATOM 1444 C C . ALA A 1 177 ? 4.098 32.875 3.693 1 98.44 177 ALA A C 1
ATOM 1446 O O . ALA A 1 177 ? 4.488 33.594 4.609 1 98.44 177 ALA A O 1
ATOM 1447 N N . VAL A 1 178 ? 3.381 31.781 3.898 1 98.38 178 VAL A N 1
ATOM 1448 C CA . VAL A 1 178 ? 2.992 31.359 5.242 1 98.38 178 VAL A CA 1
ATOM 1449 C C . VAL A 1 178 ? 4.234 30.984 6.047 1 98.38 178 VAL A C 1
ATOM 1451 O O . VAL A 1 178 ? 4.395 31.422 7.188 1 98.38 178 VAL A O 1
ATOM 1454 N N . ALA A 1 179 ? 5.094 30.203 5.453 1 98 179 ALA A N 1
ATOM 1455 C CA . ALA A 1 179 ? 6.316 29.75 6.113 1 98 179 ALA A CA 1
ATOM 1456 C C . ALA A 1 179 ? 7.207 30.938 6.492 1 98 179 ALA A C 1
ATOM 1458 O O . ALA A 1 179 ? 7.914 30.891 7.5 1 98 179 ALA A O 1
ATOM 1459 N N . ASN A 1 180 ? 7.129 32 5.684 1 97.62 180 ASN A N 1
ATOM 1460 C CA . ASN A 1 180 ? 7.941 33.188 5.93 1 97.62 180 ASN A CA 1
ATOM 1461 C C . ASN A 1 180 ? 7.234 34.156 6.859 1 97.62 180 ASN A C 1
ATOM 1463 O O . ASN A 1 180 ? 7.801 35.188 7.234 1 97.62 180 ASN A O 1
ATOM 1467 N N . GLY A 1 181 ? 6.055 33.906 7.223 1 96.44 181 GLY A N 1
ATOM 1468 C CA . GLY A 1 181 ? 5.297 34.75 8.117 1 96.44 181 GLY A CA 1
ATOM 1469 C C . GLY A 1 181 ? 4.734 35.969 7.426 1 96.44 181 GLY A C 1
ATOM 1470 O O . GLY A 1 181 ? 4.383 36.969 8.086 1 96.44 181 GLY A O 1
ATOM 1471 N N . THR A 1 182 ? 4.613 35.969 6.109 1 97.62 182 THR A N 1
ATOM 1472 C CA . THR A 1 182 ? 4.188 37.125 5.371 1 97.62 182 THR A CA 1
ATOM 1473 C C . THR A 1 182 ? 2.729 37.031 4.945 1 97.62 182 THR A C 1
ATOM 1475 O O . THR A 1 182 ? 2.168 37.938 4.359 1 97.62 182 THR A O 1
ATOM 1478 N N . ALA A 1 183 ? 2.135 35.906 5.125 1 97.69 183 ALA A N 1
ATOM 1479 C CA . ALA A 1 183 ? 0.709 35.719 4.879 1 97.69 183 ALA A CA 1
ATOM 1480 C C . ALA A 1 183 ? 0.102 34.781 5.922 1 97.69 183 ALA A C 1
ATOM 1482 O O . ALA A 1 183 ? 0.788 33.906 6.457 1 97.69 183 ALA A O 1
ATOM 1483 N N . PRO A 1 184 ? -1.1 34.969 6.188 1 97.31 184 PRO A N 1
ATOM 1484 C CA . PRO A 1 184 ? -1.758 34.031 7.102 1 97.31 184 PRO A CA 1
ATOM 1485 C C . PRO A 1 184 ? -1.989 32.656 6.473 1 97.31 184 PRO A C 1
ATOM 1487 O O . PRO A 1 184 ? -2.201 32.562 5.262 1 97.31 184 PRO A O 1
ATOM 1490 N N . MET A 1 185 ? -1.97 31.672 7.34 1 97.56 185 MET A N 1
ATOM 1491 C CA . MET A 1 185 ? -2.242 30.297 6.902 1 97.56 185 MET A CA 1
ATOM 1492 C C . MET A 1 185 ? -3.73 30.109 6.633 1 97.56 185 MET A C 1
ATOM 1494 O O . MET A 1 185 ? -4.574 30.594 7.383 1 97.56 185 MET A O 1
ATOM 1498 N N . ASP A 1 186 ? -4.055 29.391 5.59 1 97.62 186 ASP A N 1
ATOM 1499 C CA . ASP A 1 186 ? -5.441 29 5.352 1 97.62 186 ASP A CA 1
ATOM 1500 C C . ASP A 1 186 ? -5.902 27.953 6.359 1 97.62 186 ASP A C 1
ATOM 1502 O O . ASP A 1 186 ? -5.137 27.062 6.723 1 97.62 186 ASP A O 1
ATOM 1506 N N . SER A 1 187 ? -7.121 28.062 6.711 1 96.88 187 SER A N 1
ATOM 1507 C CA . SER A 1 187 ? -7.707 27.078 7.617 1 96.88 187 SER A CA 1
ATOM 1508 C C . SER A 1 187 ? -7.977 25.766 6.906 1 96.88 187 SER A C 1
ATOM 1510 O O . SER A 1 187 ? -8.32 25.75 5.723 1 96.88 187 SER A O 1
ATOM 1512 N N . ILE A 1 188 ? -7.848 24.625 7.645 1 93.19 188 ILE A N 1
ATOM 1513 C CA . ILE A 1 188 ? -8.156 23.312 7.102 1 93.19 188 ILE A CA 1
ATOM 1514 C C . ILE A 1 188 ? -9.625 23.25 6.703 1 93.19 188 ILE A C 1
ATOM 1516 O O . ILE A 1 188 ? -10.023 22.391 5.902 1 93.19 188 ILE A O 1
ATOM 1520 N N . LEU A 1 189 ? -10.422 24.156 7.16 1 91.38 189 LEU A N 1
ATOM 1521 C CA . LEU A 1 189 ? -11.844 24.203 6.84 1 91.38 189 LEU A CA 1
ATOM 1522 C C . LEU A 1 189 ? -12.055 24.438 5.348 1 91.38 189 LEU A C 1
ATOM 1524 O O . LEU A 1 189 ? -13.117 24.094 4.809 1 91.38 189 LEU A O 1
ATOM 1528 N N . THR A 1 190 ? -11.055 25.016 4.727 1 89.88 190 THR A N 1
ATOM 1529 C CA . THR A 1 190 ? -11.188 25.312 3.303 1 89.88 190 THR A CA 1
ATOM 1530 C C . THR A 1 190 ? -11.242 24.031 2.484 1 89.88 190 THR A C 1
ATOM 1532 O O . THR A 1 190 ? -11.617 24.047 1.311 1 89.88 190 THR A O 1
ATOM 1535 N N . LEU A 1 191 ? -10.867 22.891 3.094 1 84 191 LEU A N 1
ATOM 1536 C CA . LEU A 1 191 ? -10.844 21.609 2.404 1 84 191 LEU A CA 1
ATOM 1537 C C . LEU A 1 191 ? -12.234 20.984 2.367 1 84 191 LEU A C 1
ATOM 1539 O O . LEU A 1 191 ? -12.469 20 1.656 1 84 191 LEU A O 1
ATOM 1543 N N . TYR A 1 192 ? -13.117 21.516 3.127 1 80.31 192 TYR A N 1
ATOM 1544 C CA . TYR A 1 192 ? -14.43 20.891 3.271 1 80.31 192 TYR A CA 1
ATOM 1545 C C . TYR A 1 192 ? -15.516 21.734 2.602 1 80.31 192 TYR A C 1
ATOM 1547 O O . TYR A 1 192 ? -16.438 21.188 1.981 1 80.31 192 TYR A O 1
ATOM 1555 N N . MET B 1 1 ? -5.535 -7.73 -6.402 1 95.5 1 MET B N 1
ATOM 1556 C CA . MET B 1 1 ? -6.32 -7.996 -5.199 1 95.5 1 MET B CA 1
ATOM 1557 C C . MET B 1 1 ? -5.77 -9.203 -4.445 1 95.5 1 MET B C 1
ATOM 1559 O O . MET B 1 1 ? -5.59 -10.273 -5.023 1 95.5 1 MET B O 1
ATOM 1563 N N . MET B 1 2 ? -5.449 -8.992 -3.221 1 97.56 2 MET B N 1
ATOM 1564 C CA . MET B 1 2 ? -5.008 -10.07 -2.342 1 97.56 2 MET B CA 1
ATOM 1565 C C . MET B 1 2 ? -6.203 -10.797 -1.731 1 97.56 2 MET B C 1
ATOM 1567 O O . MET B 1 2 ? -7.27 -10.203 -1.548 1 97.56 2 MET B O 1
ATOM 1571 N N . HIS B 1 3 ? -6.016 -12.047 -1.494 1 98.25 3 HIS B N 1
ATOM 1572 C CA . HIS B 1 3 ? -7.012 -12.828 -0.781 1 98.25 3 HIS B CA 1
ATOM 1573 C C . HIS B 1 3 ? -7.41 -12.164 0.531 1 98.25 3 HIS B C 1
ATOM 1575 O O . HIS B 1 3 ? -6.555 -11.641 1.248 1 98.25 3 HIS B O 1
ATOM 1581 N N . PRO B 1 4 ? -8.68 -12.18 0.896 1 96.62 4 PRO B N 1
ATOM 1582 C CA . PRO B 1 4 ? -9.156 -11.422 2.057 1 96.62 4 PRO B CA 1
ATOM 1583 C C . PRO B 1 4 ? -8.617 -11.969 3.377 1 96.62 4 PRO B C 1
ATOM 1585 O O . PRO B 1 4 ? -8.609 -11.258 4.387 1 96.62 4 PRO B O 1
ATOM 1588 N N . HIS B 1 5 ? -8.188 -13.188 3.412 1 97.75 5 HIS B N 1
ATOM 1589 C CA . HIS B 1 5 ? -7.66 -13.773 4.637 1 97.75 5 HIS B CA 1
ATOM 1590 C C . HIS B 1 5 ? -6.152 -13.578 4.738 1 97.75 5 HIS B C 1
ATOM 1592 O O . HIS B 1 5 ? -5.418 -14.523 5.035 1 97.75 5 HIS B O 1
ATOM 1598 N N . THR B 1 6 ? -5.723 -12.383 4.449 1 97.38 6 THR B N 1
ATOM 1599 C CA . THR B 1 6 ? -4.316 -12.016 4.559 1 97.38 6 THR B CA 1
ATOM 1600 C C . THR B 1 6 ? -4.16 -10.695 5.305 1 97.38 6 THR B C 1
ATOM 1602 O O . THR B 1 6 ? -5.09 -9.883 5.352 1 97.38 6 THR B O 1
ATOM 1605 N N . GLU B 1 7 ? -3.045 -10.492 5.871 1 95.5 7 GLU B N 1
ATOM 1606 C CA . GLU B 1 7 ? -2.697 -9.25 6.547 1 95.5 7 GLU B CA 1
ATOM 1607 C C . GLU B 1 7 ? -1.201 -8.961 6.441 1 95.5 7 GLU B C 1
ATOM 1609 O O . GLU B 1 7 ? -0.42 -9.844 6.078 1 95.5 7 GLU B O 1
ATOM 1614 N N . ILE B 1 8 ? -0.814 -7.766 6.707 1 95.81 8 ILE B N 1
ATOM 1615 C CA . ILE B 1 8 ? 0.591 -7.375 6.738 1 95.81 8 ILE B CA 1
ATOM 1616 C C . ILE B 1 8 ? 1.149 -7.57 8.141 1 95.81 8 ILE B C 1
ATOM 1618 O O . ILE B 1 8 ? 0.521 -7.172 9.125 1 95.81 8 ILE B O 1
ATOM 1622 N N . GLN B 1 9 ? 2.273 -8.195 8.234 1 93.69 9 GLN B N 1
ATOM 1623 C CA . GLN B 1 9 ? 2.969 -8.352 9.508 1 93.69 9 GLN B CA 1
ATOM 1624 C C . GLN B 1 9 ? 4.457 -8.031 9.367 1 93.69 9 GLN B C 1
ATOM 1626 O O . GLN B 1 9 ? 5.004 -8.102 8.266 1 93.69 9 GLN B O 1
ATOM 1631 N N . PHE B 1 10 ? 5.031 -7.703 10.492 1 90.38 10 PHE B N 1
ATOM 1632 C CA . PHE B 1 10 ? 6.473 -7.488 10.531 1 90.38 10 PHE B CA 1
ATOM 1633 C C . PHE B 1 10 ? 7.223 -8.805 10.375 1 90.38 10 PHE B C 1
ATOM 1635 O O . PHE B 1 10 ? 6.84 -9.82 10.969 1 90.38 10 PHE B O 1
ATOM 1642 N N . VAL B 1 11 ? 8.234 -8.781 9.594 1 91.81 11 VAL B N 1
ATOM 1643 C CA . VAL B 1 11 ? 9.062 -9.969 9.398 1 91.81 11 VAL B CA 1
ATOM 1644 C C . VAL B 1 11 ? 10.383 -9.805 10.148 1 91.81 11 VAL B C 1
ATOM 1646 O O . VAL B 1 11 ? 10.656 -10.531 11.109 1 91.81 11 VAL B O 1
ATOM 1649 N N . SER B 1 12 ? 11.172 -8.844 9.734 1 87.69 12 SER B N 1
ATOM 1650 C CA . SER B 1 12 ? 12.461 -8.516 10.344 1 87.69 12 SER B CA 1
ATOM 1651 C C . SER B 1 12 ? 12.938 -7.133 9.906 1 87.69 12 SER B C 1
ATOM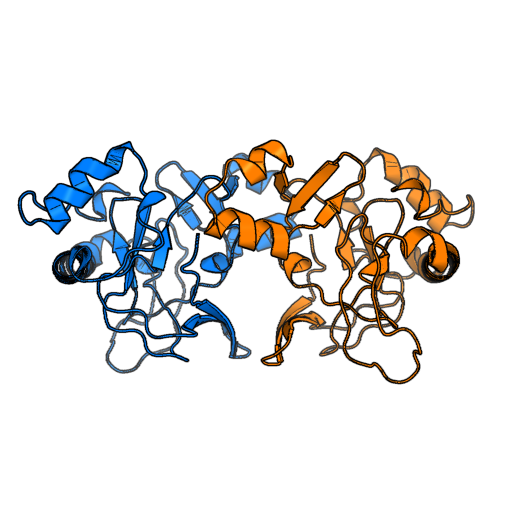 1653 O O . SER B 1 12 ? 12.375 -6.535 8.984 1 87.69 12 SER B O 1
ATOM 1655 N N . GLU B 1 13 ? 13.977 -6.617 10.562 1 82.69 13 GLU B N 1
ATOM 1656 C CA . GLU B 1 13 ? 14.547 -5.328 10.188 1 82.69 13 GLU B CA 1
ATOM 1657 C C . GLU B 1 13 ? 15.109 -5.367 8.766 1 82.69 13 GLU B C 1
ATOM 1659 O O . GLU B 1 13 ? 15.031 -4.375 8.039 1 82.69 13 GLU B O 1
ATOM 1664 N N . GLN B 1 14 ? 15.617 -6.512 8.422 1 82.81 14 GLN B N 1
ATOM 1665 C CA . GLN B 1 14 ? 16.234 -6.672 7.105 1 82.81 14 GLN B CA 1
ATOM 1666 C C . GLN B 1 14 ? 15.172 -6.766 6.012 1 82.81 14 GLN B C 1
ATOM 1668 O O . GLN B 1 14 ? 15.312 -6.16 4.945 1 82.81 14 GLN B O 1
ATOM 1673 N N . VAL B 1 15 ? 14.062 -7.402 6.301 1 86.06 15 VAL B N 1
ATOM 1674 C CA . VAL B 1 15 ? 13.062 -7.695 5.281 1 86.06 15 VAL B CA 1
ATOM 1675 C C . VAL B 1 15 ? 11.938 -6.668 5.352 1 86.06 15 VAL B C 1
ATOM 1677 O O . VAL B 1 15 ? 11.344 -6.312 4.328 1 86.06 15 VAL B O 1
ATOM 1680 N N . GLY B 1 16 ? 11.727 -6.199 6.621 1 89.38 16 GLY B N 1
ATOM 1681 C CA . GLY B 1 16 ? 10.586 -5.316 6.816 1 89.38 16 GLY B CA 1
ATOM 1682 C C . GLY B 1 16 ? 9.297 -6.059 7.098 1 89.38 16 GLY B C 1
ATOM 1683 O O . GLY B 1 16 ? 9.219 -6.855 8.039 1 89.38 16 GLY B O 1
ATOM 1684 N N . VAL B 1 17 ? 8.32 -5.867 6.176 1 93.81 17 VAL B N 1
ATOM 1685 C CA . VAL B 1 17 ? 7.012 -6.48 6.391 1 93.81 17 VAL B CA 1
ATOM 1686 C C . VAL B 1 17 ? 6.727 -7.488 5.281 1 93.81 17 VAL B C 1
ATOM 1688 O O . VAL B 1 17 ? 7.434 -7.527 4.273 1 93.81 17 VAL B O 1
ATOM 1691 N N . GLY B 1 18 ? 5.746 -8.281 5.57 1 96.31 18 GLY B N 1
ATOM 1692 C CA . GLY B 1 18 ? 5.289 -9.289 4.629 1 96.31 18 GLY B CA 1
ATOM 1693 C C . GLY B 1 18 ? 3.805 -9.578 4.738 1 96.31 18 GLY B C 1
ATOM 1694 O O . GLY B 1 18 ? 3.109 -8.977 5.559 1 96.31 18 GLY B O 1
ATOM 1695 N N . VAL B 1 19 ? 3.342 -10.43 3.861 1 97.81 19 VAL B N 1
ATOM 1696 C CA . VAL B 1 19 ? 1.935 -10.812 3.826 1 97.81 19 VAL B CA 1
ATOM 1697 C C . VAL B 1 19 ? 1.751 -12.164 4.512 1 97.81 19 VAL B C 1
ATOM 1699 O O . VAL B 1 19 ? 2.453 -13.133 4.191 1 97.81 19 VAL B O 1
ATOM 1702 N N . PHE B 1 20 ? 0.785 -12.258 5.465 1 97.81 20 PHE B N 1
ATOM 1703 C CA . PHE B 1 20 ? 0.561 -13.469 6.246 1 97.81 20 PHE B CA 1
ATOM 1704 C C . PHE B 1 20 ? -0.898 -13.898 6.164 1 97.81 20 PHE B C 1
ATOM 1706 O O . PHE B 1 20 ? -1.798 -13.062 6.094 1 97.81 20 PHE B O 1
ATOM 1713 N N . ALA B 1 21 ? -1.072 -15.164 6.227 1 98.25 21 ALA B N 1
ATOM 1714 C CA . ALA B 1 21 ? -2.43 -15.703 6.266 1 98.25 21 ALA B CA 1
ATOM 1715 C C . ALA B 1 21 ? -3.055 -15.516 7.645 1 98.25 21 ALA B C 1
ATOM 1717 O O . ALA B 1 21 ? -2.404 -15.758 8.664 1 98.25 21 ALA B O 1
ATOM 1718 N N . THR B 1 22 ? -4.309 -15.109 7.656 1 97.12 22 THR B N 1
ATOM 1719 C CA . THR B 1 22 ? -5.031 -14.969 8.914 1 97.12 22 THR B CA 1
ATOM 1720 C C . THR B 1 22 ? -5.91 -16.188 9.172 1 97.12 22 THR B C 1
ATOM 1722 O O . THR B 1 22 ? -6.355 -16.406 10.297 1 97.12 22 THR B O 1
ATOM 1725 N N . LYS B 1 23 ? -6.266 -16.922 8.172 1 98.25 23 LYS B N 1
ATOM 1726 C CA . LYS B 1 23 ? -6.969 -18.203 8.164 1 98.25 23 LYS B CA 1
ATOM 1727 C C . LYS B 1 23 ? -6.32 -19.188 7.199 1 98.25 23 LYS B C 1
ATOM 1729 O O . LYS B 1 23 ? -5.438 -18.812 6.422 1 98.25 23 LYS B O 1
ATOM 1734 N N . LEU B 1 24 ? -6.797 -20.391 7.309 1 98.75 24 LEU B N 1
ATOM 1735 C CA . LEU B 1 24 ? -6.316 -21.391 6.359 1 98.75 24 LEU B CA 1
ATOM 1736 C C . LEU B 1 24 ? -6.68 -21 4.93 1 98.75 24 LEU B C 1
ATOM 1738 O O . LEU B 1 24 ? -7.836 -20.672 4.645 1 98.75 24 LEU B O 1
ATOM 1742 N N . ILE B 1 25 ? -5.707 -20.969 4.086 1 98.81 25 ILE B N 1
ATOM 1743 C CA . ILE B 1 25 ? -5.898 -20.844 2.645 1 98.81 25 ILE B CA 1
ATOM 1744 C C . ILE B 1 25 ? -5.496 -22.156 1.961 1 98.81 25 ILE B C 1
ATOM 1746 O O . ILE B 1 25 ? -4.309 -22.453 1.837 1 98.81 25 ILE B O 1
ATOM 1750 N N . PRO B 1 26 ? -6.426 -22.906 1.514 1 98.88 26 PRO B N 1
ATOM 1751 C CA . PRO B 1 26 ? -6.121 -24.234 0.979 1 98.88 26 PRO B CA 1
ATOM 1752 C C . PRO B 1 26 ? -5.336 -24.172 -0.331 1 98.88 26 PRO B C 1
ATOM 1754 O O . PRO B 1 26 ? -5.453 -23.203 -1.082 1 98.88 26 PRO B O 1
ATOM 1757 N N . LYS B 1 27 ? -4.59 -25.25 -0.627 1 98.88 27 LYS B N 1
ATOM 1758 C CA . LYS B 1 27 ? -3.941 -25.422 -1.924 1 98.88 27 LYS B CA 1
ATOM 1759 C C . LYS B 1 27 ? -4.949 -25.281 -3.062 1 98.88 27 LYS B C 1
ATOM 1761 O O . LYS B 1 27 ? -6.051 -25.828 -2.994 1 98.88 27 LYS B O 1
ATOM 1766 N N . GLY B 1 28 ? -4.586 -24.547 -3.998 1 98.81 28 GLY B N 1
ATOM 1767 C CA . GLY B 1 28 ? -5.453 -24.375 -5.152 1 98.81 28 GLY B CA 1
ATOM 1768 C C . GLY B 1 28 ? -6.207 -23.062 -5.141 1 98.81 28 GLY B C 1
ATOM 1769 O O . GLY B 1 28 ? -6.805 -22.672 -6.145 1 98.81 28 GLY B O 1
ATOM 1770 N N . THR B 1 29 ? -6.207 -22.312 -4.051 1 98.88 29 THR B N 1
ATOM 1771 C CA . THR B 1 29 ? -6.945 -21.062 -3.881 1 98.88 29 THR B CA 1
ATOM 1772 C C . THR B 1 29 ? -6.203 -19.906 -4.531 1 98.88 29 THR B C 1
ATOM 1774 O O . THR B 1 29 ? -4.984 -19.781 -4.391 1 98.88 29 THR B O 1
ATOM 1777 N N . ILE B 1 30 ? -6.926 -19.078 -5.277 1 98.88 30 ILE B N 1
ATOM 1778 C CA . ILE B 1 30 ? -6.332 -17.828 -5.762 1 98.88 30 ILE B CA 1
ATOM 1779 C C . ILE B 1 30 ? -5.984 -16.938 -4.578 1 98.88 30 ILE B C 1
ATOM 1781 O O . ILE B 1 30 ? -6.855 -16.578 -3.783 1 98.88 30 ILE B O 1
ATOM 1785 N N . VAL B 1 31 ? -4.656 -16.547 -4.488 1 98.75 31 VAL B N 1
ATOM 1786 C CA . VAL B 1 31 ? -4.234 -15.75 -3.346 1 98.75 31 VAL B CA 1
ATOM 1787 C C . VAL B 1 31 ? -4.055 -14.297 -3.771 1 98.75 31 VAL B C 1
ATOM 1789 O O . VAL B 1 31 ? -4.082 -13.391 -2.936 1 98.75 31 VAL B O 1
ATOM 1792 N N . TRP B 1 32 ? -3.758 -14.062 -4.934 1 98.19 32 TRP B N 1
ATOM 1793 C CA . TRP B 1 32 ? -3.639 -12.734 -5.527 1 98.19 32 TRP B CA 1
ATOM 1794 C C . TRP B 1 32 ? -4.094 -12.742 -6.98 1 98.19 32 TRP B C 1
ATOM 1796 O O . TRP B 1 32 ? -3.863 -13.711 -7.707 1 98.19 32 TRP B O 1
ATOM 1806 N N . ILE B 1 33 ? -4.68 -11.648 -7.426 1 97.88 33 ILE B N 1
ATOM 1807 C CA . ILE B 1 33 ? -5.09 -11.531 -8.82 1 97.88 33 ILE B CA 1
ATOM 1808 C C . ILE B 1 33 ? -4.973 -10.07 -9.266 1 97.88 33 ILE B C 1
ATOM 1810 O O . ILE B 1 33 ? -5.316 -9.156 -8.516 1 97.88 33 ILE B O 1
ATOM 1814 N N . LYS B 1 34 ? -4.426 -9.945 -10.5 1 95.44 34 LYS B N 1
ATOM 1815 C CA . LYS B 1 34 ? -4.316 -8.609 -11.07 1 95.44 34 LYS B CA 1
ATOM 1816 C C . LYS B 1 34 ? -5.695 -7.988 -11.297 1 95.44 34 LYS B C 1
ATOM 1818 O O . LYS B 1 34 ? -6.613 -8.664 -11.766 1 95.44 34 LYS B O 1
ATOM 1823 N N . ASP B 1 35 ? -5.844 -6.766 -10.922 1 94.56 35 ASP B N 1
ATOM 1824 C CA . ASP B 1 35 ? -7.121 -6.105 -11.156 1 94.56 35 ASP B CA 1
ATOM 1825 C C . ASP B 1 35 ? -6.914 -4.656 -11.602 1 94.56 35 ASP B C 1
ATOM 1827 O O . ASP B 1 35 ? -5.781 -4.23 -11.836 1 94.56 35 ASP B O 1
ATOM 1831 N N . ASP B 1 36 ? -8.039 -3.918 -11.719 1 91.69 36 ASP B N 1
ATOM 1832 C CA . ASP B 1 36 ? -8.016 -2.619 -12.383 1 91.69 36 ASP B CA 1
ATOM 1833 C C . ASP B 1 36 ? -7.543 -1.522 -11.438 1 91.69 36 ASP B C 1
ATOM 1835 O O . ASP B 1 36 ? -7.367 -0.373 -11.844 1 91.69 36 ASP B O 1
ATOM 1839 N N . LEU B 1 37 ? -7.32 -1.828 -10.234 1 95.5 37 LEU B N 1
ATOM 1840 C CA . LEU B 1 37 ? -6.863 -0.819 -9.281 1 95.5 37 LEU B CA 1
ATOM 1841 C C . LEU B 1 37 ? -5.344 -0.76 -9.234 1 95.5 37 LEU B C 1
ATOM 1843 O O . LEU B 1 37 ? -4.77 0.189 -8.695 1 95.5 37 LEU B O 1
ATOM 1847 N N . ASP B 1 38 ? -4.699 -1.755 -9.797 1 96.25 38 ASP B N 1
ATOM 1848 C CA . ASP B 1 38 ? -3.246 -1.718 -9.906 1 96.25 38 ASP B CA 1
ATOM 1849 C C . ASP B 1 38 ? -2.795 -0.577 -10.82 1 96.25 38 ASP B C 1
ATOM 1851 O O . ASP B 1 38 ? -3.41 -0.325 -11.859 1 96.25 38 ASP B O 1
ATOM 1855 N N . LEU B 1 39 ? -1.749 0.113 -10.438 1 96.19 39 LEU B N 1
ATOM 1856 C CA . LEU B 1 39 ? -1.189 1.177 -11.266 1 96.19 39 LEU B CA 1
ATOM 1857 C C . LEU B 1 39 ? -0.276 0.603 -12.344 1 96.19 39 LEU B C 1
ATOM 1859 O O . LEU B 1 39 ? 0.615 -0.197 -12.047 1 96.19 39 LEU B O 1
ATOM 1863 N N . MET B 1 40 ? -0.609 0.919 -13.539 1 95.5 40 MET B N 1
ATOM 1864 C CA . MET B 1 40 ? 0.23 0.583 -14.68 1 95.5 40 MET B CA 1
ATOM 1865 C C . MET B 1 40 ? 1.09 1.773 -15.094 1 95.5 40 MET B C 1
ATOM 1867 O O . MET B 1 40 ? 0.574 2.773 -15.594 1 95.5 40 MET B O 1
ATOM 1871 N N . LEU B 1 41 ? 2.377 1.647 -14.875 1 96.56 41 LEU B N 1
ATOM 1872 C CA . LEU B 1 41 ? 3.27 2.789 -15.055 1 96.56 41 LEU B CA 1
ATOM 1873 C C . LEU B 1 41 ? 4.301 2.512 -16.141 1 96.56 41 LEU B C 1
ATOM 1875 O O . LEU B 1 41 ? 5 1.498 -16.094 1 96.56 41 LEU B O 1
ATOM 1879 N N . THR B 1 42 ? 4.418 3.379 -17.094 1 95.75 42 THR B N 1
ATOM 1880 C CA . THR B 1 42 ? 5.477 3.25 -18.094 1 95.75 42 THR B CA 1
ATOM 1881 C C . THR B 1 42 ? 6.82 3.678 -17.516 1 95.75 42 THR B C 1
ATOM 1883 O O . THR B 1 42 ? 6.871 4.445 -16.547 1 95.75 42 THR B O 1
ATOM 1886 N N . GLU B 1 43 ? 7.805 3.127 -18.094 1 93 43 GLU B N 1
ATOM 1887 C CA . GLU B 1 43 ? 9.141 3.545 -17.672 1 93 43 GLU B CA 1
ATOM 1888 C C . GLU B 1 43 ? 9.32 5.051 -17.828 1 93 43 GLU B C 1
ATOM 1890 O O . GLU B 1 43 ? 9.93 5.703 -16.984 1 93 43 GLU B O 1
ATOM 1895 N N . GLU B 1 44 ? 8.844 5.559 -18.906 1 95.31 44 GLU B N 1
ATOM 1896 C CA . GLU B 1 44 ? 8.93 6.992 -19.172 1 95.31 44 GLU B CA 1
ATOM 1897 C C . GLU B 1 44 ? 8.281 7.793 -18.047 1 95.31 44 GLU B C 1
ATOM 1899 O O . GLU B 1 44 ? 8.844 8.781 -17.578 1 95.31 44 GLU B O 1
ATOM 1904 N N . PHE B 1 45 ? 7.117 7.406 -17.641 1 96.56 45 PHE B N 1
ATOM 1905 C CA . PHE B 1 45 ? 6.434 8.086 -16.547 1 96.56 45 PHE B CA 1
ATOM 1906 C C . PHE B 1 45 ? 7.25 8.008 -15.266 1 96.56 45 PHE B C 1
ATOM 1908 O O . PHE B 1 45 ? 7.445 9.016 -14.586 1 96.56 45 PHE B O 1
ATOM 1915 N N . ILE B 1 46 ? 7.727 6.836 -14.914 1 95.88 46 ILE B N 1
ATOM 1916 C CA . ILE B 1 46 ? 8.492 6.637 -13.688 1 95.88 46 ILE B CA 1
ATOM 1917 C C . ILE B 1 46 ? 9.719 7.543 -13.688 1 95.88 46 ILE B C 1
ATOM 1919 O O . ILE B 1 46 ? 10.023 8.188 -12.68 1 95.88 46 ILE B O 1
ATOM 1923 N N . GLU B 1 47 ? 10.375 7.625 -14.852 1 95.81 47 GLU B N 1
ATOM 1924 C CA . GLU B 1 47 ? 11.594 8.422 -14.961 1 95.81 47 GLU B CA 1
ATOM 1925 C C . GLU B 1 47 ? 11.289 9.914 -14.859 1 95.81 47 GLU B C 1
ATOM 1927 O O . GLU B 1 47 ? 12.195 10.719 -14.648 1 95.81 47 GLU B O 1
ATOM 1932 N N . SER B 1 48 ? 10.047 10.289 -15.086 1 96.12 48 SER B N 1
ATOM 1933 C CA . SER B 1 48 ? 9.656 11.688 -14.984 1 96.12 48 SER B CA 1
ATOM 1934 C C . SER B 1 48 ? 9.391 12.086 -13.539 1 96.12 48 SER B C 1
ATOM 1936 O O . SER B 1 48 ? 9.281 13.273 -13.227 1 96.12 48 SER B O 1
ATOM 1938 N N . LEU B 1 49 ? 9.305 11.133 -12.656 1 95.56 49 LEU B N 1
ATOM 1939 C CA . LEU B 1 49 ? 9.023 11.406 -11.25 1 95.56 49 LEU B CA 1
ATOM 1940 C C . LEU B 1 49 ? 10.273 11.93 -10.539 1 95.56 49 LEU B C 1
ATOM 1942 O O . LEU B 1 49 ? 11.367 11.883 -11.102 1 95.56 49 LEU B O 1
ATOM 1946 N N . GLY B 1 50 ? 10.055 12.516 -9.383 1 94.44 50 GLY B N 1
ATOM 1947 C CA . GLY B 1 50 ? 11.18 12.875 -8.539 1 94.44 50 GLY B CA 1
ATOM 1948 C C . GLY B 1 50 ? 11.938 11.672 -8.008 1 94.44 50 GLY B C 1
ATOM 1949 O O . GLY B 1 50 ? 11.414 10.555 -7.996 1 94.44 50 GLY B O 1
ATOM 1950 N N . ASP B 1 51 ? 13.148 11.836 -7.473 1 94.88 51 ASP B N 1
ATOM 1951 C CA . ASP B 1 51 ? 14.062 10.766 -7.094 1 94.88 51 ASP B CA 1
ATOM 1952 C C . ASP B 1 51 ? 13.453 9.883 -6.008 1 94.88 51 ASP B C 1
ATOM 1954 O O . ASP B 1 51 ? 13.555 8.656 -6.07 1 94.88 51 ASP B O 1
ATOM 1958 N N . LEU B 1 52 ? 12.805 10.477 -5.113 1 94.62 52 LEU B N 1
ATOM 1959 C CA . LEU B 1 52 ? 12.25 9.711 -4.004 1 94.62 52 LEU B CA 1
ATOM 1960 C C . LEU B 1 52 ? 11.086 8.844 -4.477 1 94.62 52 LEU B C 1
ATOM 1962 O O . LEU B 1 52 ? 11 7.668 -4.109 1 94.62 52 LEU B O 1
ATOM 1966 N N . GLN B 1 53 ? 10.234 9.422 -5.316 1 95.44 53 GLN B N 1
ATOM 1967 C CA . GLN B 1 53 ? 9.117 8.664 -5.871 1 95.44 53 GLN B CA 1
ATOM 1968 C C . GLN B 1 53 ? 9.617 7.512 -6.742 1 95.44 53 GLN B C 1
ATOM 1970 O O . GLN B 1 53 ? 9.141 6.379 -6.621 1 95.44 53 GLN B O 1
ATOM 1975 N N . LYS B 1 54 ? 10.602 7.867 -7.566 1 95.25 54 LYS B N 1
ATOM 1976 C CA . LYS B 1 54 ? 11.188 6.879 -8.469 1 95.25 54 LYS B CA 1
ATOM 1977 C C . LYS B 1 54 ? 11.742 5.688 -7.688 1 95.25 54 LYS B C 1
ATOM 1979 O O . LYS B 1 54 ? 11.5 4.535 -8.047 1 95.25 54 LYS B O 1
ATOM 1984 N N . ALA B 1 55 ? 12.445 5.969 -6.641 1 94.5 55 ALA B N 1
ATOM 1985 C CA . ALA B 1 55 ? 13.055 4.926 -5.824 1 94.5 55 ALA B CA 1
ATOM 1986 C C . ALA B 1 55 ? 11.992 4.016 -5.215 1 94.5 55 ALA B C 1
ATOM 1988 O O . ALA B 1 55 ? 12.133 2.789 -5.234 1 94.5 55 ALA B O 1
ATOM 1989 N N . ASP B 1 56 ? 10.922 4.59 -4.762 1 94.31 56 ASP B N 1
ATOM 1990 C CA . ASP B 1 56 ? 9.852 3.814 -4.141 1 94.31 56 ASP B CA 1
ATOM 1991 C C . ASP B 1 56 ? 9.109 2.971 -5.176 1 94.31 56 ASP B C 1
ATOM 1993 O O . ASP B 1 56 ? 8.797 1.806 -4.922 1 94.31 56 ASP B O 1
ATOM 1997 N N . VAL B 1 57 ? 8.836 3.588 -6.297 1 95.06 57 VAL B N 1
ATOM 1998 C CA . VAL B 1 57 ? 8.133 2.865 -7.348 1 95.06 57 VAL B CA 1
ATOM 1999 C C . VAL B 1 57 ? 8.961 1.668 -7.801 1 95.06 57 VAL B C 1
ATOM 2001 O O . VAL B 1 57 ? 8.453 0.548 -7.891 1 95.06 57 VAL B O 1
ATOM 2004 N N . TYR B 1 58 ? 10.25 1.882 -7.996 1 91.75 58 TYR B N 1
ATOM 2005 C CA . TYR B 1 58 ? 11.102 0.789 -8.461 1 91.75 58 TYR B CA 1
ATOM 2006 C C . TYR B 1 58 ? 11.242 -0.282 -7.387 1 91.75 58 TYR B C 1
ATOM 2008 O O . TYR B 1 58 ? 11.414 -1.464 -7.699 1 91.75 58 TYR B O 1
ATOM 2016 N N . LYS B 1 59 ? 11.109 0.066 -6.215 1 90.81 59 LYS B N 1
ATOM 2017 C CA . LYS B 1 59 ? 11.219 -0.893 -5.117 1 90.81 59 LYS B CA 1
ATOM 2018 C C . LYS B 1 59 ? 9.984 -1.792 -5.055 1 90.81 59 LYS B C 1
ATOM 2020 O O . LYS B 1 59 ? 10.094 -2.986 -4.77 1 90.81 59 LYS B O 1
ATOM 2025 N N . TYR B 1 60 ? 8.82 -1.197 -5.391 1 93.44 60 TYR B N 1
ATOM 2026 C CA . TYR B 1 60 ? 7.598 -1.915 -5.047 1 93.44 60 TYR B CA 1
ATOM 2027 C C . TYR B 1 60 ? 6.859 -2.363 -6.305 1 93.44 60 TYR B C 1
ATOM 2029 O O . TYR B 1 60 ? 5.941 -3.182 -6.23 1 93.44 60 TYR B O 1
ATOM 2037 N N . ALA B 1 61 ? 7.297 -1.863 -7.379 1 92.75 61 ALA B N 1
ATOM 2038 C CA . ALA B 1 61 ? 6.66 -2.258 -8.633 1 92.75 61 ALA B CA 1
ATOM 2039 C C . ALA B 1 61 ? 7.449 -3.365 -9.328 1 92.75 61 ALA B C 1
ATOM 2041 O O . ALA B 1 61 ? 8.625 -3.586 -9.016 1 92.75 61 ALA B O 1
ATOM 2042 N N . TYR B 1 62 ? 6.863 -4.082 -10.164 1 88.94 62 TYR B N 1
ATOM 2043 C CA . TYR B 1 62 ? 7.562 -5.066 -10.977 1 88.94 62 TYR B CA 1
ATOM 2044 C C . TYR B 1 62 ? 7.277 -4.852 -12.461 1 88.94 62 TYR B C 1
ATOM 2046 O O . TYR B 1 62 ? 6.215 -4.336 -12.828 1 88.94 62 TYR B O 1
ATOM 2054 N N . LEU B 1 63 ? 8.211 -5.234 -13.242 1 86.75 63 LEU B N 1
ATOM 2055 C CA . LEU B 1 63 ? 8.133 -5.043 -14.688 1 86.75 63 LEU B CA 1
ATOM 2056 C C . LEU B 1 63 ? 7.309 -6.148 -15.336 1 86.75 63 LEU B C 1
ATOM 2058 O O . LEU B 1 63 ? 7.598 -7.332 -15.148 1 86.75 63 LEU B O 1
ATOM 2062 N N . GLU B 1 64 ? 6.297 -5.707 -16.031 1 84.38 64 GLU B N 1
ATOM 2063 C CA . GLU B 1 64 ? 5.52 -6.637 -16.844 1 84.38 64 GLU B CA 1
ATOM 2064 C C . GLU B 1 64 ? 6.082 -6.742 -18.266 1 84.38 64 GLU B C 1
ATOM 2066 O O . GLU B 1 64 ? 6.945 -5.949 -18.656 1 84.38 64 GLU B O 1
ATOM 2071 N N . THR B 1 65 ? 5.703 -7.648 -19.078 1 75.19 65 THR B N 1
ATOM 2072 C CA . THR B 1 65 ? 6.234 -7.992 -20.391 1 75.19 65 THR B CA 1
ATOM 2073 C C . THR B 1 65 ? 6.078 -6.82 -21.359 1 75.19 65 THR B C 1
ATOM 2075 O O . THR B 1 65 ? 6.891 -6.656 -22.281 1 75.19 65 THR B O 1
ATOM 2078 N N . ASP B 1 66 ? 5.281 -5.918 -21.172 1 80 66 ASP B N 1
ATOM 2079 C CA . ASP B 1 66 ? 5.043 -4.828 -22.109 1 80 66 ASP B CA 1
ATOM 2080 C C . ASP B 1 66 ? 5.824 -3.578 -21.719 1 80 66 ASP B C 1
ATOM 2082 O O . ASP B 1 66 ? 5.605 -2.498 -22.266 1 80 66 ASP B O 1
ATOM 2086 N N . GLY B 1 67 ? 6.781 -3.812 -20.812 1 84.12 67 GLY B N 1
ATOM 2087 C CA . GLY B 1 67 ? 7.57 -2.666 -20.391 1 84.12 67 GLY B CA 1
ATOM 2088 C C . GLY B 1 67 ? 6.832 -1.754 -19.422 1 84.12 67 GLY B C 1
ATOM 2089 O O . GLY B 1 67 ? 7.227 -0.601 -19.234 1 84.12 67 GLY B O 1
ATOM 2090 N N . VAL B 1 68 ? 5.793 -2.252 -19.031 1 92.44 68 VAL B N 1
ATOM 2091 C CA . VAL B 1 68 ? 4.984 -1.505 -18.078 1 92.44 68 VAL B CA 1
ATOM 2092 C C . VAL B 1 68 ? 5.211 -2.047 -16.672 1 92.44 68 VAL B C 1
ATOM 2094 O O . VAL B 1 68 ? 5.223 -3.262 -16.469 1 92.44 68 VAL B O 1
ATOM 2097 N N . TYR B 1 69 ? 5.465 -1.13 -15.758 1 93.69 69 TYR B N 1
ATOM 2098 C CA . TYR B 1 69 ? 5.594 -1.504 -14.352 1 93.69 69 TYR B CA 1
ATOM 2099 C C . TYR B 1 69 ? 4.23 -1.558 -13.68 1 93.69 69 TYR B C 1
ATOM 2101 O O . TYR B 1 69 ? 3.387 -0.685 -13.898 1 93.69 69 TYR B O 1
ATOM 2109 N N . VAL B 1 70 ? 4.07 -2.607 -12.93 1 94.38 70 VAL B N 1
ATOM 2110 C CA . VAL B 1 70 ? 2.828 -2.758 -12.172 1 94.38 70 VAL B CA 1
ATOM 2111 C C . VAL B 1 70 ? 3.082 -2.467 -10.695 1 94.38 70 VAL B C 1
ATOM 2113 O O . VAL B 1 70 ? 3.951 -3.086 -10.078 1 94.38 70 VAL B O 1
ATOM 2116 N N . LEU B 1 71 ? 2.42 -1.525 -10.18 1 96.5 71 LEU B N 1
ATOM 2117 C CA . LEU B 1 71 ? 2.447 -1.196 -8.758 1 96.5 71 LEU B CA 1
ATOM 2118 C C . LEU B 1 71 ? 1.133 -1.577 -8.086 1 96.5 71 LEU B C 1
ATOM 2120 O O . LEU B 1 71 ? 0.1 -0.95 -8.336 1 96.5 71 LEU B O 1
ATOM 2124 N N . HIS B 1 72 ? 1.227 -2.574 -7.25 1 96.31 72 HIS B N 1
ATOM 2125 C CA . HIS B 1 72 ? 0.026 -3.07 -6.586 1 96.31 72 HIS B CA 1
ATOM 2126 C C . HIS B 1 72 ? -0.55 -2.023 -5.637 1 96.31 72 HIS B C 1
ATOM 2128 O O . HIS B 1 72 ? 0.197 -1.338 -4.934 1 96.31 72 HIS B O 1
ATOM 2134 N N . TRP B 1 73 ? -1.868 -2.014 -5.578 1 95.88 73 TRP B N 1
ATOM 2135 C CA . TRP B 1 73 ? -2.537 -1.017 -4.746 1 95.88 73 TRP B CA 1
ATOM 2136 C C . TRP B 1 73 ? -2.75 -1.543 -3.332 1 95.88 73 TRP B C 1
ATO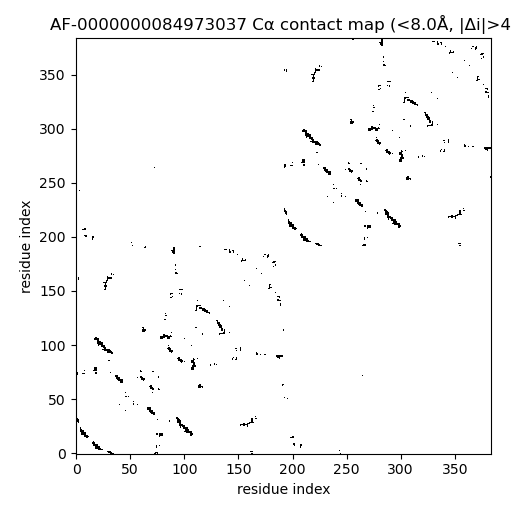M 2138 O O . TRP B 1 73 ? -2.953 -0.765 -2.396 1 95.88 73 TRP B O 1
ATOM 2148 N N . ASP B 1 74 ? -2.701 -2.855 -3.213 1 95.44 74 ASP B N 1
ATOM 2149 C CA . ASP B 1 74 ? -3.055 -3.436 -1.921 1 95.44 74 ASP B CA 1
ATOM 2150 C C . ASP B 1 74 ? -1.876 -4.195 -1.32 1 95.44 74 ASP B C 1
ATOM 2152 O O . ASP B 1 74 ? -0.718 -3.881 -1.603 1 95.44 74 ASP B O 1
ATOM 2156 N N . HIS B 1 75 ? -2.076 -5.152 -0.442 1 95.25 75 HIS B N 1
ATOM 2157 C CA . HIS B 1 75 ? -1.055 -5.828 0.351 1 95.25 75 HIS B CA 1
ATOM 2158 C C . HIS B 1 75 ? -0.07 -6.578 -0.541 1 95.25 75 HIS B C 1
ATOM 2160 O O . HIS B 1 75 ? 1.018 -6.949 -0.095 1 95.25 75 HIS B O 1
ATOM 2166 N N . ALA B 1 76 ? -0.473 -6.734 -1.783 1 95.44 76 ALA B N 1
ATOM 2167 C CA . ALA B 1 76 ? 0.335 -7.555 -2.684 1 95.44 76 ALA B CA 1
ATOM 2168 C C . ALA B 1 76 ? 1.719 -6.941 -2.887 1 95.44 76 ALA B C 1
ATOM 2170 O O . ALA B 1 76 ? 2.68 -7.656 -3.191 1 95.44 76 ALA B O 1
ATOM 2171 N N . LYS B 1 77 ? 1.792 -5.648 -2.689 1 93.62 77 LYS B N 1
ATOM 2172 C CA . LYS B 1 77 ? 3.051 -4.926 -2.854 1 93.62 77 LYS B CA 1
ATOM 2173 C C . LYS B 1 77 ? 4.098 -5.414 -1.854 1 93.62 77 LYS B C 1
ATOM 2175 O O . LYS B 1 77 ? 5.297 -5.211 -2.057 1 93.62 77 LYS B O 1
ATOM 2180 N N . TYR B 1 78 ? 3.668 -6.133 -0.841 1 95.31 78 TYR B N 1
ATOM 2181 C CA . TYR B 1 78 ? 4.566 -6.504 0.247 1 95.31 78 TYR B CA 1
ATOM 2182 C C . TYR B 1 78 ? 4.848 -8 0.233 1 95.31 78 TYR B C 1
ATOM 2184 O O . TYR B 1 78 ? 5.375 -8.547 1.205 1 95.31 78 TYR B O 1
ATOM 2192 N N . MET B 1 79 ? 4.43 -8.68 -0.848 1 95.56 79 MET B N 1
ATOM 2193 C CA . MET B 1 79 ? 4.746 -10.094 -0.996 1 95.56 79 MET B CA 1
ATOM 2194 C C . MET B 1 79 ? 6.258 -10.32 -0.987 1 95.56 79 MET B C 1
ATOM 2196 O O . MET B 1 79 ? 6.992 -9.641 -1.702 1 95.56 79 MET B O 1
ATOM 2200 N N . ASN B 1 80 ? 6.727 -11.297 -0.188 1 95 80 ASN B N 1
ATOM 2201 C CA . ASN B 1 80 ? 8.164 -11.531 -0.068 1 95 80 ASN B CA 1
ATOM 2202 C C . ASN B 1 80 ? 8.609 -12.703 -0.941 1 95 80 ASN B C 1
ATOM 2204 O O . ASN B 1 80 ? 7.781 -13.422 -1.497 1 95 80 ASN B O 1
ATOM 2208 N N . HIS B 1 81 ? 9.844 -12.789 -1.062 1 94.69 81 HIS B N 1
ATOM 2209 C CA . HIS B 1 81 ? 10.492 -13.805 -1.889 1 94.69 81 HIS B CA 1
ATOM 2210 C C . HIS B 1 81 ? 10.828 -15.047 -1.075 1 94.69 81 HIS B C 1
ATOM 2212 O O . HIS B 1 81 ? 11.188 -14.953 0.099 1 94.69 81 HIS B O 1
ATOM 2218 N N . SER B 1 82 ? 10.711 -16.219 -1.687 1 95.25 82 SER B N 1
ATOM 2219 C CA . SER B 1 82 ? 11.289 -17.484 -1.243 1 95.25 82 SER B CA 1
ATOM 2220 C C . SER B 1 82 ? 11.648 -18.375 -2.428 1 95.25 82 SER B C 1
ATOM 2222 O O . SER B 1 82 ? 10.953 -18.375 -3.445 1 95.25 82 SER B O 1
ATOM 2224 N N . PHE B 1 83 ? 12.734 -19.125 -2.279 1 94.88 83 PHE B N 1
ATOM 2225 C CA . PHE B 1 83 ? 13.07 -20.125 -3.283 1 94.88 83 PHE B CA 1
ATOM 2226 C C . PHE B 1 83 ? 12.211 -21.375 -3.107 1 94.88 83 PHE B C 1
ATOM 2228 O O . PHE B 1 83 ? 12.195 -22.25 -3.975 1 94.88 83 PHE B O 1
ATOM 2235 N N . LYS B 1 84 ? 11.547 -21.469 -2.002 1 94.5 84 LYS B N 1
ATOM 2236 C CA . LYS B 1 84 ? 10.531 -22.484 -1.741 1 94.5 84 LYS B CA 1
ATOM 2237 C C . LYS B 1 84 ? 9.172 -21.844 -1.475 1 94.5 84 LYS B C 1
ATOM 2239 O O . LYS B 1 84 ? 8.602 -22.016 -0.393 1 94.5 84 LYS B O 1
ATOM 2244 N N . PRO B 1 85 ? 8.695 -21.25 -2.479 1 97.06 85 PRO B N 1
ATOM 2245 C CA . PRO B 1 85 ? 7.492 -20.438 -2.273 1 97.06 85 PRO B CA 1
ATOM 2246 C C . PRO B 1 85 ? 6.254 -21.297 -1.997 1 97.06 85 PRO B C 1
ATOM 2248 O O . PRO B 1 85 ? 6.195 -22.453 -2.4 1 97.06 85 PRO B O 1
ATOM 2251 N N . ASN B 1 86 ? 5.352 -20.688 -1.29 1 98.5 86 ASN B N 1
ATOM 2252 C CA . ASN B 1 86 ? 4.078 -21.375 -1.084 1 98.5 86 ASN B CA 1
ATOM 2253 C C . ASN B 1 86 ? 2.986 -20.797 -1.984 1 98.5 86 ASN B C 1
ATOM 2255 O O . ASN B 1 86 ? 1.834 -21.234 -1.919 1 98.5 86 ASN B O 1
ATOM 2259 N N . CYS B 1 87 ? 3.295 -19.859 -2.787 1 98.62 87 CYS B N 1
ATOM 2260 C CA . CYS B 1 87 ? 2.426 -19.344 -3.842 1 98.62 87 CYS B CA 1
ATOM 2261 C C . CYS B 1 87 ? 3.041 -19.578 -5.215 1 98.62 87 CYS B C 1
ATOM 2263 O O . CYS B 1 87 ? 4.262 -19.578 -5.363 1 98.62 87 CYS B O 1
ATOM 2265 N N . VAL B 1 88 ? 2.193 -19.734 -6.168 1 98.31 88 VAL B N 1
ATOM 2266 C CA . VAL B 1 88 ? 2.699 -20 -7.512 1 98.31 88 VAL B CA 1
ATOM 2267 C C . VAL B 1 88 ? 1.985 -19.094 -8.516 1 98.31 88 VAL B C 1
ATOM 2269 O O . VAL B 1 88 ? 0.763 -18.938 -8.461 1 98.31 88 VAL B O 1
ATOM 2272 N N . ASP B 1 89 ? 2.803 -18.484 -9.383 1 96.38 89 ASP B N 1
ATOM 2273 C CA . ASP B 1 89 ? 2.266 -17.641 -10.453 1 96.38 89 ASP B CA 1
ATOM 2274 C C . ASP B 1 89 ? 1.646 -18.484 -11.562 1 96.38 89 ASP B C 1
ATOM 2276 O O . ASP B 1 89 ? 2.041 -19.641 -11.766 1 96.38 89 ASP B O 1
ATOM 2280 N N . THR B 1 90 ? 0.665 -17.922 -12.242 1 96.69 90 THR B N 1
ATOM 2281 C CA . THR B 1 90 ? 0.078 -18.531 -13.43 1 96.69 90 THR B CA 1
ATOM 2282 C C . THR B 1 90 ? 0.258 -17.641 -14.648 1 96.69 90 THR B C 1
ATOM 2284 O O . THR B 1 90 ? 0.627 -16.469 -14.508 1 96.69 90 THR B O 1
ATOM 2287 N N . ALA B 1 91 ? -0.038 -18.188 -15.781 1 95.5 91 ALA B N 1
ATOM 2288 C CA . ALA B 1 91 ? 0.005 -17.422 -17.031 1 95.5 91 ALA B CA 1
ATOM 2289 C C . ALA B 1 91 ? -1.239 -16.547 -17.172 1 95.5 91 ALA B C 1
ATOM 2291 O O . ALA B 1 91 ? -1.416 -15.883 -18.203 1 95.5 91 ALA B O 1
ATOM 2292 N N . TYR B 1 92 ? -2.1 -16.547 -16.219 1 96.94 92 TYR B N 1
ATOM 2293 C CA . TYR B 1 92 ? -3.428 -15.969 -16.375 1 96.94 92 TYR B CA 1
ATOM 2294 C C . TYR B 1 92 ? -3.629 -14.773 -15.453 1 96.94 92 TYR B C 1
ATOM 2296 O O . TYR B 1 92 ? -4.758 -14.477 -15.055 1 96.94 92 TYR B O 1
ATOM 2304 N N . ASN B 1 93 ? -2.555 -14.172 -14.945 1 94.44 93 ASN B N 1
ATOM 2305 C CA . ASN B 1 93 ? -2.525 -12.93 -14.18 1 94.44 93 ASN B CA 1
ATOM 2306 C C . ASN B 1 93 ? -3.07 -13.133 -12.766 1 94.44 93 ASN B C 1
ATOM 2308 O O . ASN B 1 93 ? -3.725 -12.25 -12.219 1 94.44 93 ASN B O 1
ATOM 2312 N N . PHE B 1 94 ? -2.859 -14.359 -12.266 1 97.38 94 PHE B N 1
ATOM 2313 C CA . PHE B 1 94 ? -3.145 -14.57 -10.852 1 97.38 94 PHE B CA 1
ATOM 2314 C C . PHE B 1 94 ? -2.205 -15.609 -10.258 1 97.38 94 PHE B C 1
ATOM 2316 O O . PHE B 1 94 ? -1.506 -16.312 -10.992 1 97.38 94 PHE B O 1
ATOM 2323 N N . GLN B 1 95 ? -2.096 -15.625 -8.914 1 98.06 95 GLN B N 1
ATOM 2324 C CA . GLN B 1 95 ? -1.316 -16.578 -8.133 1 98.06 95 GLN B CA 1
ATOM 2325 C C . GLN B 1 95 ? -2.225 -17.5 -7.32 1 98.06 95 GLN B C 1
ATOM 2327 O O . GLN B 1 95 ? -3.324 -17.109 -6.926 1 98.06 95 GLN B O 1
ATOM 2332 N N . MET B 1 96 ? -1.725 -18.672 -7.094 1 98.81 96 MET B N 1
ATOM 2333 C CA . MET B 1 96 ? -2.463 -19.625 -6.27 1 98.81 96 MET B CA 1
ATOM 2334 C C . MET B 1 96 ? -1.626 -20.078 -5.078 1 98.81 96 MET B C 1
ATOM 2336 O O . MET B 1 96 ? -0.397 -20 -5.109 1 98.81 96 MET B O 1
ATOM 2340 N N . ALA B 1 97 ? -2.336 -20.484 -4.031 1 98.88 97 ALA B N 1
ATOM 2341 C CA . ALA B 1 97 ? -1.661 -21.219 -2.971 1 98.88 97 ALA B CA 1
ATOM 2342 C C . ALA B 1 97 ? -1.182 -22.578 -3.477 1 98.88 97 ALA B C 1
ATOM 2344 O O . ALA B 1 97 ? -1.994 -23.453 -3.803 1 98.88 97 ALA B O 1
ATOM 2345 N N . ALA B 1 98 ? 0.099 -22.828 -3.482 1 98.75 98 ALA B N 1
ATOM 2346 C CA . ALA B 1 98 ? 0.679 -24.062 -3.996 1 98.75 98 ALA B CA 1
ATOM 2347 C C . ALA B 1 98 ? 0.625 -25.172 -2.947 1 98.75 98 ALA B C 1
ATOM 2349 O O . ALA B 1 98 ? 0.809 -26.344 -3.27 1 98.75 98 ALA B O 1
ATOM 2350 N N . LYS B 1 99 ? 0.478 -24.844 -1.78 1 98.56 99 LYS B N 1
ATOM 2351 C CA . LYS B 1 99 ? 0.218 -25.719 -0.636 1 98.56 99 LYS B CA 1
ATOM 2352 C C . LYS B 1 99 ? -0.779 -25.078 0.325 1 98.56 99 LYS B C 1
ATOM 2354 O O . LYS B 1 99 ? -1.132 -23.906 0.172 1 98.56 99 LYS B O 1
ATOM 2359 N N . ASP B 1 100 ? -1.267 -25.906 1.276 1 98.81 100 ASP B N 1
ATOM 2360 C CA . ASP B 1 100 ? -2.059 -25.297 2.346 1 98.81 100 ASP B CA 1
ATOM 2361 C C . ASP B 1 100 ? -1.24 -24.281 3.125 1 98.81 100 ASP B C 1
ATOM 2363 O O . ASP B 1 100 ? -0.154 -24.594 3.617 1 98.81 100 ASP B O 1
ATOM 2367 N N . ILE B 1 101 ? -1.732 -23.078 3.162 1 98.69 101 ILE B N 1
ATOM 2368 C CA . ILE B 1 101 ? -1.077 -22.031 3.932 1 98.69 101 ILE B CA 1
ATOM 2369 C C . ILE B 1 101 ? -1.797 -21.844 5.266 1 98.69 101 ILE B C 1
ATOM 2371 O O . ILE B 1 101 ? -2.961 -21.438 5.297 1 98.69 101 ILE B O 1
ATOM 2375 N N . GLN B 1 102 ? -1.148 -22.078 6.34 1 98.75 102 GLN B N 1
ATOM 2376 C CA . GLN B 1 102 ? -1.747 -22.062 7.672 1 98.75 102 GLN B CA 1
ATOM 2377 C C . GLN B 1 102 ? -1.842 -20.641 8.211 1 98.75 102 GLN B C 1
ATOM 2379 O O . GLN B 1 102 ? -1.064 -19.766 7.82 1 98.75 102 GLN B O 1
ATOM 2384 N N . PRO B 1 103 ? -2.877 -20.469 9.141 1 98.12 103 PRO B N 1
ATOM 2385 C CA . PRO B 1 103 ? -2.881 -19.172 9.805 1 98.12 103 PRO B CA 1
ATOM 2386 C C . PRO B 1 103 ? -1.532 -18.812 10.438 1 98.12 103 PRO B C 1
ATOM 2388 O O . PRO B 1 103 ? -0.911 -19.672 11.078 1 98.12 103 PRO B O 1
ATOM 2391 N N . GLY B 1 104 ? -1.102 -17.609 10.164 1 97.12 104 GLY B N 1
ATOM 2392 C CA . GLY B 1 104 ? 0.168 -17.172 10.719 1 97.12 104 GLY B CA 1
ATOM 2393 C C . GLY B 1 104 ? 1.345 -17.422 9.797 1 97.12 104 GLY B C 1
ATOM 2394 O O . GLY B 1 104 ? 2.457 -16.953 10.062 1 97.12 104 GLY B O 1
ATOM 2395 N N . GLU B 1 105 ? 1.127 -18.141 8.758 1 98.06 105 GLU B N 1
ATOM 2396 C CA . GLU B 1 105 ? 2.191 -18.422 7.801 1 98.06 105 GLU B CA 1
ATOM 2397 C C . GLU B 1 105 ? 2.34 -17.281 6.797 1 98.06 105 GLU B C 1
ATOM 2399 O O . GLU B 1 105 ? 1.344 -16.734 6.316 1 98.06 105 GLU B O 1
ATOM 2404 N N . GLN B 1 106 ? 3.598 -16.953 6.418 1 98 106 GLN B N 1
ATOM 2405 C CA . GLN B 1 106 ? 3.889 -15.922 5.426 1 98 106 GLN B CA 1
ATOM 2406 C C . GLN B 1 106 ? 3.658 -16.438 4.012 1 98 106 GLN B C 1
ATOM 2408 O O . GLN B 1 106 ? 4.035 -17.562 3.688 1 98 106 GLN B O 1
ATOM 2413 N N . LEU B 1 107 ? 2.947 -15.695 3.244 1 98.62 107 LEU B N 1
ATOM 2414 C CA . LEU B 1 107 ? 2.857 -15.977 1.816 1 98.62 107 LEU B CA 1
ATOM 2415 C C . LEU B 1 107 ? 4.117 -15.523 1.091 1 98.62 107 LEU B C 1
ATOM 2417 O O . LEU B 1 107 ? 4.582 -14.398 1.291 1 98.62 107 LEU B O 1
ATOM 2421 N N . THR B 1 108 ? 4.68 -16.375 0.271 1 97.94 108 THR B N 1
ATOM 2422 C CA . THR B 1 108 ? 5.895 -16.047 -0.466 1 97.94 108 THR B CA 1
ATOM 2423 C C . THR B 1 108 ? 5.785 -16.5 -1.92 1 97.94 108 THR B C 1
ATOM 2425 O O . THR B 1 108 ? 5.059 -17.438 -2.227 1 97.94 108 THR B O 1
ATOM 2428 N N . CYS B 1 109 ? 6.438 -15.836 -2.73 1 96.12 109 CYS B N 1
ATOM 2429 C CA . CYS B 1 109 ? 6.574 -16.219 -4.133 1 96.12 109 CYS B CA 1
ATOM 2430 C C . CYS B 1 109 ? 8.039 -16.203 -4.559 1 96.12 109 CYS B C 1
ATOM 2432 O O . CYS B 1 109 ? 8.906 -15.758 -3.807 1 96.12 109 CYS B O 1
ATOM 2434 N N . ASP B 1 110 ? 8.352 -16.781 -5.652 1 94.94 110 ASP B N 1
ATOM 2435 C CA . ASP B 1 110 ? 9.695 -16.75 -6.211 1 94.94 110 ASP B CA 1
ATOM 2436 C C . ASP B 1 110 ? 9.875 -15.531 -7.117 1 94.94 110 ASP B C 1
ATOM 2438 O O . ASP B 1 110 ? 9.258 -15.445 -8.18 1 94.94 110 ASP B O 1
ATOM 2442 N N . TYR B 1 111 ? 10.773 -14.633 -6.676 1 92.88 111 TYR B N 1
ATOM 2443 C CA . TYR B 1 111 ? 10.977 -13.398 -7.426 1 92.88 111 TYR B CA 1
ATOM 2444 C C . TYR B 1 111 ? 11.609 -13.68 -8.781 1 92.88 111 TYR B C 1
ATOM 2446 O O . TYR B 1 111 ? 11.602 -12.82 -9.672 1 92.88 111 TYR B O 1
ATOM 2454 N N . GLY B 1 112 ? 12.133 -14.852 -8.945 1 90.81 112 GLY B N 1
ATOM 2455 C CA . GLY B 1 112 ? 12.68 -15.234 -10.242 1 90.81 112 GLY B CA 1
ATOM 2456 C C . GLY B 1 112 ? 11.641 -15.273 -11.344 1 90.81 112 GLY B C 1
ATOM 2457 O O . GLY B 1 112 ? 11.977 -15.273 -12.523 1 90.81 112 GLY B O 1
ATOM 2458 N N . THR B 1 113 ? 10.398 -15.336 -10.953 1 90.25 113 THR B N 1
ATOM 2459 C CA . THR B 1 113 ? 9.32 -15.367 -11.93 1 90.25 113 THR B CA 1
ATOM 2460 C C . THR B 1 113 ? 9.086 -13.977 -12.531 1 90.25 113 THR B C 1
ATOM 2462 O O . THR B 1 113 ? 8.391 -13.836 -13.531 1 90.25 113 THR B O 1
ATOM 2465 N N . LEU B 1 114 ? 9.586 -12.984 -11.883 1 83.81 114 LEU B N 1
ATOM 2466 C CA . LEU B 1 114 ? 9.406 -11.609 -12.336 1 83.81 114 LEU B CA 1
ATOM 2467 C C . LEU B 1 114 ? 10.445 -11.242 -13.391 1 83.81 114 LEU B C 1
ATOM 2469 O O . LEU B 1 114 ? 11.625 -11.547 -13.234 1 83.81 114 LEU B O 1
ATOM 2473 N N . LYS B 1 115 ? 9.977 -10.664 -14.453 1 76.44 115 LYS B N 1
ATOM 2474 C CA . LYS B 1 115 ? 10.891 -10.273 -15.523 1 76.44 115 LYS B CA 1
ATOM 2475 C C . LYS B 1 115 ? 11.664 -9.008 -15.148 1 76.44 115 LYS B C 1
ATOM 2477 O O . LYS B 1 115 ? 11.086 -8.062 -14.602 1 76.44 115 LYS B O 1
ATOM 2482 N N . GLY B 1 116 ? 12.898 -9.086 -15.484 1 71.75 116 GLY B N 1
ATOM 2483 C CA . GLY B 1 116 ? 13.703 -7.875 -15.438 1 71.75 116 GLY B CA 1
ATOM 2484 C C . GLY B 1 116 ? 14.102 -7.477 -14.031 1 71.75 116 GLY B C 1
ATOM 2485 O O . GLY B 1 116 ? 14.406 -6.309 -13.773 1 71.75 116 GLY B O 1
ATOM 2486 N N . VAL B 1 117 ? 13.961 -8.391 -13.141 1 73.44 117 VAL B N 1
ATOM 2487 C CA . VAL B 1 117 ? 14.414 -8.086 -11.789 1 73.44 117 VAL B CA 1
ATOM 2488 C C . VAL B 1 117 ? 15.938 -7.957 -11.781 1 73.44 117 VAL B C 1
ATOM 2490 O O . VAL B 1 117 ? 16.641 -8.734 -12.43 1 73.44 117 VAL B O 1
ATOM 2493 N N . GLU B 1 118 ? 16.391 -6.934 -11.195 1 78.31 118 GLU B N 1
ATOM 2494 C CA . GLU B 1 118 ? 17.828 -6.82 -10.992 1 78.31 118 GLU B CA 1
ATOM 2495 C C . GLU B 1 118 ? 18.359 -7.945 -10.102 1 78.31 118 GLU B C 1
ATOM 2497 O O . GLU B 1 118 ? 17.688 -8.344 -9.148 1 78.31 118 GLU B O 1
ATOM 2502 N N . ASP B 1 119 ? 19.531 -8.398 -10.453 1 85.06 119 ASP B N 1
ATOM 2503 C CA . ASP B 1 119 ? 20.156 -9.445 -9.656 1 85.06 119 ASP B CA 1
ATOM 2504 C C . ASP B 1 119 ? 20.281 -9.023 -8.195 1 85.06 119 ASP B C 1
ATOM 2506 O O . ASP B 1 119 ? 20.641 -7.875 -7.902 1 85.06 119 ASP B O 1
ATOM 2510 N N . PHE B 1 120 ? 19.844 -9.969 -7.391 1 84.81 120 PHE B N 1
ATOM 2511 C CA . PHE B 1 120 ? 20.109 -9.672 -5.984 1 84.81 120 PHE B CA 1
ATOM 2512 C C . PHE B 1 120 ? 20.359 -10.945 -5.199 1 84.81 120 PHE B C 1
ATOM 2514 O O . PHE B 1 120 ? 19.844 -12.016 -5.543 1 84.81 120 PHE B O 1
ATOM 2521 N N . GLU B 1 121 ? 21.234 -10.766 -4.176 1 87.31 121 GLU B N 1
ATOM 2522 C CA . GLU B 1 121 ? 21.578 -11.867 -3.281 1 87.31 121 GLU B CA 1
ATOM 2523 C C . GLU B 1 121 ? 20.469 -12.109 -2.26 1 87.31 121 GLU B C 1
ATOM 2525 O O . GLU B 1 121 ? 19.891 -11.156 -1.725 1 87.31 121 GLU B O 1
ATOM 2530 N N . CYS B 1 122 ? 20.188 -13.32 -2.15 1 87.19 122 CYS B N 1
ATOM 2531 C CA . CYS B 1 122 ? 19.125 -13.664 -1.217 1 87.19 122 CYS B CA 1
ATOM 2532 C C . CYS B 1 122 ? 19.703 -14.273 0.058 1 87.19 122 CYS B C 1
ATOM 2534 O O . CYS B 1 122 ? 20.812 -14.812 0.052 1 87.19 122 CYS B O 1
ATOM 2536 N N . ILE B 1 123 ? 18.953 -14.156 1.062 1 82.5 123 ILE B N 1
ATOM 2537 C CA . ILE B 1 123 ? 19.281 -14.867 2.293 1 82.5 123 ILE B CA 1
ATOM 2538 C C . ILE B 1 123 ? 19.125 -16.375 2.078 1 82.5 123 ILE B C 1
ATOM 2540 O O . ILE B 1 123 ? 18.141 -16.812 1.478 1 82.5 123 ILE B O 1
ATOM 2544 N N . SER B 1 124 ? 20.094 -17.016 2.664 1 83.12 124 SER B N 1
ATOM 2545 C CA . SER B 1 124 ? 20.078 -18.469 2.469 1 83.12 124 SER B CA 1
ATOM 2546 C C . SER B 1 124 ? 18.844 -19.109 3.107 1 83.12 124 SER B C 1
ATOM 2548 O O . SER B 1 124 ? 18.469 -18.734 4.219 1 83.12 124 SER B O 1
ATOM 2550 N N . GLU B 1 125 ? 18.203 -19.953 2.346 1 86.88 125 GLU B N 1
ATOM 2551 C CA . GLU B 1 125 ? 17.062 -20.719 2.83 1 86.88 125 GLU B CA 1
ATOM 2552 C C . GLU B 1 125 ? 17.406 -22.203 2.928 1 86.88 125 GLU B C 1
ATOM 2554 O O . GLU B 1 125 ? 18.031 -22.766 2.023 1 86.88 125 GLU B O 1
ATOM 2559 N N . GLU B 1 126 ? 16.984 -22.719 3.992 1 83.94 126 GLU B N 1
ATOM 2560 C CA . GLU B 1 126 ? 17.234 -24.156 4.168 1 83.94 126 GLU B CA 1
ATOM 2561 C C . GLU B 1 126 ? 16.562 -24.969 3.07 1 83.94 126 GLU B C 1
ATOM 2563 O O . GLU B 1 126 ? 15.414 -24.703 2.703 1 83.94 126 GLU B O 1
ATOM 2568 N N . GLY B 1 127 ? 17.281 -25.938 2.492 1 86.12 127 GLY B N 1
ATOM 2569 C CA . GLY B 1 127 ? 16.719 -26.859 1.531 1 86.12 127 GLY B CA 1
ATOM 2570 C C . GLY B 1 127 ? 16.844 -26.391 0.096 1 86.12 127 GLY B C 1
ATOM 2571 O O . GLY B 1 127 ? 16.328 -27.031 -0.822 1 86.12 127 GLY B O 1
ATOM 2572 N N . THR B 1 128 ? 17.344 -25.203 -0.054 1 85 128 THR B N 1
ATOM 2573 C CA . THR B 1 128 ? 17.594 -24.734 -1.414 1 85 128 THR B CA 1
ATOM 2574 C C . THR B 1 128 ? 19.062 -24.375 -1.6 1 85 128 THR B C 1
ATOM 2576 O O . THR B 1 128 ? 19.719 -23.906 -0.66 1 85 128 THR B O 1
ATOM 2579 N N . SER B 1 129 ? 19.547 -24.547 -2.809 1 85.69 129 SER B N 1
ATOM 2580 C CA . SER B 1 129 ? 20.922 -24.188 -3.123 1 85.69 129 SER B CA 1
ATOM 2581 C C . SER B 1 129 ? 21 -22.844 -3.812 1 85.69 129 SER B C 1
ATOM 2583 O O . SER B 1 129 ? 22.078 -22.266 -3.941 1 85.69 129 SER B O 1
ATOM 2585 N N . ARG B 1 130 ? 19.875 -22.422 -4.332 1 89.38 130 ARG B N 1
ATOM 2586 C CA . ARG B 1 130 ? 19.875 -21.109 -4.977 1 89.38 130 ARG B CA 1
ATOM 2587 C C . ARG B 1 130 ? 20.188 -20 -3.975 1 89.38 130 ARG B C 1
ATOM 2589 O O . ARG B 1 130 ? 19.703 -20.031 -2.84 1 89.38 130 ARG B O 1
ATOM 2596 N N . THR B 1 131 ? 21.031 -19.016 -4.383 1 89.75 131 THR B N 1
ATOM 2597 C CA . THR B 1 131 ? 21.422 -17.953 -3.469 1 89.75 131 THR B CA 1
ATOM 2598 C C . THR B 1 131 ? 21.156 -16.578 -4.094 1 89.75 131 THR B C 1
ATOM 2600 O O . THR B 1 131 ? 21.312 -15.555 -3.432 1 89.75 131 THR B O 1
ATOM 2603 N N . LYS B 1 132 ? 20.812 -16.688 -5.367 1 91.62 132 LYS B N 1
ATOM 2604 C CA . LYS B 1 132 ? 20.641 -15.43 -6.078 1 91.62 132 LYS B CA 1
ATOM 2605 C C . LYS B 1 132 ? 19.422 -15.492 -7.004 1 91.62 132 LYS B C 1
ATOM 2607 O O . LYS B 1 132 ? 19.125 -16.547 -7.566 1 91.62 132 LYS B O 1
ATOM 2612 N N . VAL B 1 133 ? 18.766 -14.422 -7.055 1 91.75 133 VAL B N 1
ATOM 2613 C CA . VAL B 1 133 ? 17.781 -14.227 -8.117 1 91.75 133 VAL B CA 1
ATOM 2614 C C . VAL B 1 133 ? 18.422 -13.445 -9.273 1 91.75 133 VAL B C 1
ATOM 2616 O O . VAL B 1 133 ? 19.109 -12.453 -9.047 1 91.75 133 VAL B O 1
ATOM 2619 N N . THR B 1 134 ? 18.234 -13.93 -10.422 1 88.44 134 THR B N 1
ATOM 2620 C CA . THR B 1 134 ? 18.797 -13.25 -11.594 1 88.44 134 THR B CA 1
ATOM 2621 C C . THR B 1 134 ? 17.688 -12.859 -12.57 1 88.44 134 THR B C 1
ATOM 2623 O O . THR B 1 134 ? 16.562 -13.367 -12.492 1 88.44 134 THR B O 1
ATOM 2626 N N . ALA B 1 135 ? 18.094 -12.039 -13.562 1 83.56 135 ALA B N 1
ATOM 2627 C CA . ALA B 1 135 ? 17.125 -11.484 -14.516 1 83.56 135 ALA B CA 1
ATOM 2628 C C . ALA B 1 135 ? 16.609 -12.562 -15.461 1 83.56 135 ALA B C 1
ATOM 2630 O O . ALA B 1 135 ? 15.547 -12.406 -16.062 1 83.56 135 ALA B O 1
ATOM 2631 N N . ASN B 1 136 ? 17.328 -13.695 -15.523 1 86.19 136 ASN B N 1
ATOM 2632 C CA . ASN B 1 136 ? 16.953 -14.719 -16.5 1 86.19 136 ASN B CA 1
ATOM 2633 C C . ASN B 1 136 ? 16.484 -16 -15.812 1 86.19 136 ASN B C 1
ATOM 2635 O O . ASN B 1 136 ? 16.375 -17.047 -16.469 1 86.19 136 ASN B O 1
ATOM 2639 N N . ASP B 1 137 ? 16.203 -15.906 -14.57 1 91.19 137 ASP B N 1
ATOM 2640 C CA . ASP B 1 137 ? 15.789 -17.094 -13.828 1 91.19 137 ASP B CA 1
ATOM 2641 C C . ASP B 1 137 ? 14.539 -17.719 -14.445 1 91.19 137 ASP B C 1
ATOM 2643 O O . ASP B 1 137 ? 14.367 -18.938 -14.406 1 91.19 137 ASP B O 1
ATOM 2647 N N . TYR B 1 138 ? 13.719 -16.875 -15 1 88.81 138 TYR B N 1
ATOM 2648 C CA . TYR B 1 138 ? 12.477 -17.391 -15.562 1 88.81 138 TYR B CA 1
ATOM 2649 C C . TYR B 1 138 ? 12.766 -18.344 -16.719 1 88.81 138 TYR B C 1
ATOM 2651 O O . TYR B 1 138 ? 11.992 -19.281 -16.969 1 88.81 138 TYR B O 1
ATOM 2659 N N . LEU B 1 139 ? 13.836 -18.203 -17.406 1 89.5 139 LEU B N 1
ATOM 2660 C CA . LEU B 1 139 ? 14.211 -19.078 -18.516 1 89.5 139 LEU B CA 1
ATOM 2661 C C . LEU B 1 139 ? 14.727 -20.422 -17.984 1 89.5 139 LEU B C 1
ATOM 2663 O O . LEU B 1 139 ? 14.57 -21.453 -18.641 1 89.5 139 LEU B O 1
ATOM 2667 N N . THR B 1 140 ? 15.266 -20.375 -16.828 1 91.75 140 THR B N 1
ATOM 2668 C CA . THR B 1 140 ? 15.938 -21.547 -16.281 1 91.75 140 THR B CA 1
ATOM 2669 C C . THR B 1 140 ? 14.961 -22.391 -15.469 1 91.75 140 THR B C 1
ATOM 2671 O O . THR B 1 140 ? 15.008 -23.625 -15.531 1 91.75 140 THR B O 1
ATOM 2674 N N . TYR B 1 141 ? 14.031 -21.719 -14.766 1 93.94 141 TYR B N 1
ATOM 2675 C CA . TYR B 1 141 ? 13.289 -22.438 -13.734 1 93.94 141 TYR B CA 1
ATOM 2676 C C . TYR B 1 141 ? 11.812 -22.516 -14.078 1 93.94 141 TYR B C 1
ATOM 2678 O O . TYR B 1 141 ? 11.016 -23.078 -13.32 1 93.94 141 TYR B O 1
ATOM 2686 N N . TYR B 1 142 ? 11.414 -22.094 -15.242 1 94.75 142 TYR B N 1
ATOM 2687 C CA . TYR B 1 142 ? 9.992 -22.016 -15.57 1 94.75 142 TYR B CA 1
ATOM 2688 C C . TYR B 1 142 ? 9.336 -23.391 -15.508 1 94.75 142 TYR B C 1
ATOM 2690 O O . TYR B 1 142 ? 8.172 -23.516 -15.125 1 94.75 142 TYR B O 1
ATOM 2698 N N . GLU B 1 143 ? 10.047 -24.422 -15.82 1 96.5 143 GLU B N 1
ATOM 2699 C CA . GLU B 1 143 ? 9.453 -25.75 -15.836 1 96.5 143 GLU B CA 1
ATOM 2700 C C . GLU B 1 143 ? 9.023 -26.172 -14.438 1 96.5 143 GLU B C 1
ATOM 2702 O O . GLU B 1 143 ? 7.984 -26.828 -14.266 1 96.5 143 GLU B O 1
ATOM 2707 N N . GLU B 1 144 ? 9.914 -25.812 -13.516 1 95.88 144 GLU B N 1
ATOM 2708 C CA . GLU B 1 144 ? 9.578 -26.125 -12.133 1 95.88 144 GLU B CA 1
ATOM 2709 C C . GLU B 1 144 ? 8.336 -25.375 -11.68 1 95.88 144 GLU B C 1
ATOM 2711 O O . GLU B 1 144 ? 7.465 -25.938 -11.016 1 95.88 144 GLU B O 1
ATOM 2716 N N . TRP B 1 145 ? 8.234 -24.172 -12.031 1 96.62 145 TRP B N 1
ATOM 2717 C CA . TRP B 1 145 ? 7.082 -23.359 -11.656 1 96.62 145 TRP B CA 1
ATOM 2718 C C . TRP B 1 145 ? 5.824 -23.828 -12.383 1 96.62 145 TRP B C 1
ATOM 2720 O O . TRP B 1 145 ? 4.738 -23.859 -11.805 1 96.62 145 TRP B O 1
ATOM 2730 N N . ASP B 1 146 ? 6.004 -24.219 -13.625 1 97.69 146 ASP B N 1
ATOM 2731 C CA . ASP B 1 146 ? 4.871 -24.75 -14.383 1 97.69 146 ASP B CA 1
ATOM 2732 C C . ASP B 1 146 ? 4.336 -26.031 -13.742 1 97.69 146 ASP B C 1
ATOM 2734 O O . ASP B 1 146 ? 3.123 -26.219 -13.648 1 97.69 146 ASP B O 1
ATOM 2738 N N . GLU B 1 147 ? 5.23 -26.859 -13.398 1 97.94 147 GLU B N 1
ATOM 2739 C CA . GLU B 1 147 ? 4.812 -28.094 -12.758 1 97.94 147 GLU B CA 1
ATOM 2740 C C . GLU B 1 147 ? 4.07 -27.812 -11.453 1 97.94 147 GLU B C 1
ATOM 2742 O O . GLU B 1 147 ? 3.035 -28.422 -11.18 1 97.94 147 GLU B O 1
ATOM 2747 N N . MET B 1 148 ? 4.625 -26.922 -10.719 1 98.12 148 MET B N 1
ATOM 2748 C CA . MET B 1 148 ? 3.979 -26.531 -9.469 1 98.12 148 MET B CA 1
ATOM 2749 C C . MET B 1 148 ? 2.576 -25.984 -9.734 1 98.12 148 MET B C 1
ATOM 2751 O O . MET B 1 148 ? 1.626 -26.359 -9.039 1 98.12 148 MET B O 1
ATOM 2755 N N . ALA B 1 149 ? 2.48 -25.141 -10.688 1 98.25 149 ALA B N 1
ATOM 2756 C CA . ALA B 1 149 ? 1.193 -24.547 -11.039 1 98.25 149 ALA B CA 1
ATOM 2757 C C . ALA B 1 149 ? 0.217 -25.609 -11.539 1 98.25 149 ALA B C 1
ATOM 2759 O O . ALA B 1 149 ? -0.958 -25.609 -11.164 1 98.25 149 ALA B O 1
ATOM 2760 N N . ARG B 1 150 ? 0.696 -26.5 -12.375 1 98.06 150 ARG B N 1
ATOM 2761 C CA . ARG B 1 150 ? -0.141 -27.578 -12.898 1 98.06 150 ARG B CA 1
ATOM 2762 C C . ARG B 1 150 ? -0.693 -28.438 -11.766 1 98.06 150 ARG B C 1
ATOM 2764 O O . ARG B 1 150 ? -1.879 -28.766 -11.758 1 98.06 150 ARG B O 1
ATOM 2771 N N . ASP B 1 151 ? 0.206 -28.797 -10.945 1 98.19 151 ASP B N 1
ATOM 2772 C CA . ASP B 1 151 ? -0.213 -29.594 -9.797 1 98.19 151 ASP B CA 1
ATOM 2773 C C . ASP B 1 151 ? -1.238 -28.859 -8.945 1 98.19 151 ASP B C 1
ATOM 2775 O O . ASP B 1 151 ? -2.201 -29.453 -8.461 1 98.19 151 ASP B O 1
ATOM 2779 N N . THR B 1 152 ? -1.04 -27.578 -8.734 1 98.62 152 THR B N 1
ATOM 2780 C CA . THR B 1 152 ? -1.908 -26.75 -7.918 1 98.62 152 THR B CA 1
ATOM 2781 C C . THR B 1 152 ? -3.291 -26.609 -8.547 1 98.62 152 THR B C 1
ATOM 2783 O O . THR B 1 152 ? -4.305 -26.656 -7.852 1 98.62 152 THR B O 1
ATOM 2786 N N . PHE B 1 153 ? -3.373 -26.578 -9.883 1 98.38 153 PHE B N 1
ATOM 2787 C CA . PHE B 1 153 ? -4.625 -26.375 -10.602 1 98.38 153 PHE B CA 1
ATOM 2788 C C . PHE B 1 153 ? -5.574 -27.547 -10.375 1 98.38 153 PHE B C 1
ATOM 2790 O O . PHE B 1 153 ? -6.789 -27.406 -10.508 1 98.38 153 PHE B O 1
ATOM 2797 N N . LYS B 1 154 ? -5.027 -28.688 -10.047 1 97.81 154 LYS B N 1
ATOM 2798 C CA . LYS B 1 154 ? -5.852 -29.859 -9.781 1 97.81 154 LYS B CA 1
ATOM 2799 C C . LYS B 1 154 ? -6.816 -29.609 -8.625 1 97.81 154 LYS B C 1
ATOM 2801 O O . LYS B 1 154 ? -7.852 -30.266 -8.523 1 97.81 154 LYS B O 1
ATOM 2806 N N . TYR B 1 155 ? -6.504 -28.656 -7.832 1 98.56 155 TYR B N 1
ATOM 2807 C CA . TYR B 1 155 ? -7.293 -28.391 -6.633 1 98.56 155 TYR B CA 1
ATOM 2808 C C . TYR B 1 155 ? -8.172 -27.156 -6.816 1 98.56 155 TYR B C 1
ATOM 2810 O O . TYR B 1 155 ? -8.961 -26.812 -5.934 1 98.56 155 TYR B O 1
ATOM 2818 N N . PHE B 1 156 ? -8.094 -26.531 -7.922 1 98.75 156 PHE B N 1
ATOM 2819 C CA . PHE B 1 156 ? -8.734 -25.25 -8.18 1 98.75 156 PHE B CA 1
ATOM 2820 C C . PHE B 1 156 ? -10.234 -25.328 -7.926 1 98.75 156 PHE B C 1
ATOM 2822 O O . PHE B 1 156 ? -10.805 -24.469 -7.254 1 98.75 156 PHE B O 1
ATOM 2829 N N . ASN B 1 157 ? -10.867 -26.422 -8.359 1 98.56 157 ASN B N 1
ATOM 2830 C CA . ASN B 1 157 ? -12.32 -26.562 -8.266 1 98.56 157 ASN B CA 1
ATOM 2831 C C . ASN B 1 157 ? -12.742 -27.188 -6.938 1 98.56 157 ASN B C 1
ATOM 2833 O O . ASN B 1 157 ? -13.93 -27.234 -6.621 1 98.56 157 ASN B O 1
ATOM 2837 N N . ALA B 1 158 ? -11.828 -27.656 -6.172 1 98.38 158 ALA B N 1
ATOM 2838 C CA . ALA B 1 158 ? -12.125 -28.359 -4.926 1 98.38 158 ALA B CA 1
ATOM 2839 C C . ALA B 1 158 ? -12.18 -27.375 -3.75 1 98.38 158 ALA B C 1
ATOM 2841 O O . ALA B 1 158 ? -12.531 -27.766 -2.631 1 98.38 158 ALA B O 1
ATOM 2842 N N . VAL B 1 159 ? -11.859 -26.109 -4.016 1 98.62 159 VAL B N 1
ATOM 2843 C CA . VAL B 1 159 ? -11.797 -25.141 -2.926 1 98.62 159 VAL B CA 1
ATOM 2844 C C . VAL B 1 159 ? -12.609 -23.906 -3.293 1 98.62 159 VAL B C 1
ATOM 2846 O O . VAL B 1 159 ? -12.875 -23.656 -4.473 1 98.62 159 VAL B O 1
ATOM 2849 N N . GLU B 1 160 ? -13.055 -23.203 -2.297 1 97.81 160 GLU B N 1
ATOM 2850 C CA . GLU B 1 160 ? -13.703 -21.922 -2.527 1 97.81 160 GLU B CA 1
ATOM 2851 C C . GLU B 1 160 ? -12.75 -20.922 -3.18 1 97.81 160 GLU B C 1
ATOM 2853 O O . GLU B 1 160 ? -11.57 -20.875 -2.832 1 97.81 160 GLU B O 1
ATOM 2858 N N . GLN B 1 161 ? -13.32 -20.203 -4.137 1 98.38 161 GLN B N 1
ATOM 2859 C CA . GLN B 1 161 ? -12.523 -19.203 -4.844 1 98.38 161 GLN B CA 1
ATOM 2860 C C . GLN B 1 161 ? -13.109 -17.812 -4.668 1 98.38 161 GLN B C 1
ATOM 2862 O O . GLN B 1 161 ? -13.805 -17.297 -5.555 1 98.38 161 GLN B O 1
ATOM 2867 N N . PRO B 1 162 ? -12.648 -17.125 -3.656 1 97.38 162 PRO B N 1
ATOM 2868 C CA . PRO B 1 162 ? -13.227 -15.797 -3.42 1 97.38 162 PRO B CA 1
ATOM 2869 C C . PRO B 1 162 ? -12.852 -14.797 -4.508 1 97.38 162 PRO B C 1
ATOM 2871 O O . PRO B 1 162 ? -13.578 -13.82 -4.727 1 97.38 162 PRO B O 1
ATOM 2874 N N . LEU B 1 163 ? -11.773 -15.016 -5.195 1 97.88 163 LEU B N 1
ATOM 2875 C CA . LEU B 1 163 ? -11.281 -14.023 -6.145 1 97.88 163 LEU B CA 1
ATOM 2876 C C . LEU B 1 163 ? -11.562 -14.461 -7.578 1 97.88 163 LEU B C 1
ATOM 2878 O O . LEU B 1 163 ? -11.18 -13.766 -8.523 1 97.88 163 LEU B O 1
ATOM 2882 N N . LYS B 1 164 ? -12.234 -15.531 -7.773 1 97.38 164 LYS B N 1
ATOM 2883 C CA . LYS B 1 164 ? -12.438 -16.109 -9.102 1 97.38 164 LYS B CA 1
ATOM 2884 C C . LYS B 1 164 ? -13.172 -15.133 -10.016 1 97.38 164 LYS B C 1
ATOM 2886 O O . LYS B 1 164 ? -12.898 -15.086 -11.219 1 97.38 164 LYS B O 1
ATOM 2891 N N . TYR B 1 165 ? -14.109 -14.383 -9.453 1 95.69 165 TYR B N 1
ATOM 2892 C CA . TYR B 1 165 ? -14.914 -13.461 -10.25 1 95.69 165 TYR B CA 1
ATOM 2893 C C . TYR B 1 165 ? -14.055 -12.375 -10.875 1 95.69 165 TYR B C 1
ATOM 2895 O O . TYR B 1 165 ? -14.5 -11.664 -11.781 1 95.69 165 TYR B O 1
ATOM 2903 N N . LEU B 1 166 ? -12.773 -12.234 -10.477 1 96.81 166 LEU B N 1
ATOM 2904 C CA . LEU B 1 166 ? -11.891 -11.18 -10.953 1 96.81 166 LEU B CA 1
ATOM 2905 C C . LEU B 1 166 ? -11.016 -11.688 -12.102 1 96.81 166 LEU B C 1
ATOM 2907 O O . LEU B 1 166 ? -10.227 -10.922 -12.664 1 96.81 166 LEU B O 1
ATOM 2911 N N . ILE B 1 167 ? -11.117 -12.977 -12.398 1 97.81 167 ILE B N 1
ATOM 2912 C CA . ILE B 1 167 ? -10.336 -13.492 -13.516 1 97.81 167 ILE B CA 1
ATOM 2913 C C . ILE B 1 167 ? -10.68 -12.719 -14.789 1 97.81 167 ILE B C 1
ATOM 2915 O O . ILE B 1 167 ? -11.852 -12.547 -15.117 1 97.81 167 ILE B O 1
ATOM 2919 N N . ASN B 1 168 ? -9.57 -12.258 -15.375 1 95.62 168 ASN B N 1
ATOM 2920 C CA . ASN B 1 168 ? -9.781 -11.547 -16.625 1 95.62 168 ASN B CA 1
ATOM 2921 C C . ASN B 1 168 ? -10.648 -12.359 -17.594 1 95.62 168 ASN B C 1
ATOM 2923 O O . ASN B 1 168 ? -10.461 -13.57 -17.734 1 95.62 168 ASN B O 1
ATOM 2927 N N . LYS B 1 169 ? -11.508 -11.656 -18.328 1 96.56 169 LYS B N 1
ATOM 2928 C CA . LYS B 1 169 ? -12.477 -12.305 -19.203 1 96.56 169 LYS B CA 1
ATOM 2929 C C . LYS B 1 169 ? -11.773 -13.141 -20.266 1 96.56 169 LYS B C 1
ATOM 2931 O O . LYS B 1 169 ? -12.234 -14.219 -20.625 1 96.56 169 LYS B O 1
ATOM 2936 N N . GLN B 1 170 ? -10.695 -12.719 -20.719 1 96.38 170 GLN B N 1
ATOM 2937 C CA . GLN B 1 170 ? -9.984 -13.398 -21.797 1 96.38 170 GLN B CA 1
ATOM 2938 C C . GLN B 1 170 ? -9.438 -14.742 -21.328 1 96.38 170 GLN B C 1
ATOM 2940 O O . GLN B 1 170 ? -9.125 -15.617 -22.141 1 96.38 170 GLN B O 1
ATOM 2945 N N . TYR B 1 171 ? -9.344 -14.953 -19.984 1 97.56 171 TYR B N 1
ATOM 2946 C CA . TYR B 1 171 ? -8.703 -16.156 -19.469 1 97.56 171 TYR B CA 1
ATOM 2947 C C . TYR B 1 171 ? -9.727 -17.109 -18.859 1 97.56 171 TYR B C 1
ATOM 2949 O O . TYR B 1 171 ? -9.406 -18.234 -18.5 1 97.56 171 TYR B O 1
ATOM 2957 N N . VAL B 1 172 ? -10.984 -16.703 -18.703 1 98.06 172 VAL B N 1
ATOM 2958 C CA . VAL B 1 172 ? -11.984 -17.453 -17.953 1 98.06 172 VAL B CA 1
ATOM 2959 C C . VAL B 1 172 ? -12.148 -18.844 -18.562 1 98.06 172 VAL B C 1
ATOM 2961 O O . VAL B 1 172 ? -12.055 -19.859 -17.844 1 98.06 172 VAL B O 1
ATOM 2964 N N . ASN B 1 173 ? -12.359 -18.906 -19.844 1 98.25 173 ASN B N 1
ATOM 2965 C CA . ASN B 1 173 ? -12.57 -20.203 -20.484 1 98.25 173 ASN B CA 1
ATOM 2966 C C . ASN B 1 173 ? -11.352 -21.109 -20.359 1 98.25 173 ASN B C 1
ATOM 2968 O O . ASN B 1 173 ? -11.477 -22.281 -20.047 1 98.25 173 ASN B O 1
ATOM 2972 N N . LYS B 1 174 ? -10.211 -20.5 -20.609 1 98.31 174 LYS B N 1
ATOM 2973 C CA . LYS B 1 174 ? -8.969 -21.266 -20.5 1 98.31 174 LYS B CA 1
ATOM 2974 C C . LYS B 1 174 ? -8.742 -21.766 -19.078 1 98.31 174 LYS B C 1
ATOM 2976 O O . LYS B 1 174 ? -8.414 -22.938 -18.875 1 98.31 174 LYS B O 1
ATOM 2981 N N . VAL B 1 175 ? -8.906 -20.938 -18.094 1 98.62 175 VAL B N 1
ATOM 2982 C CA . VAL B 1 175 ? -8.703 -21.297 -16.688 1 98.62 175 VAL B CA 1
ATOM 2983 C C . VAL B 1 175 ? -9.656 -22.438 -16.312 1 98.62 175 VAL B C 1
ATOM 2985 O O . VAL B 1 175 ? -9.25 -23.406 -15.672 1 98.62 175 VAL B O 1
ATOM 2988 N N . ASN B 1 176 ? -10.906 -22.297 -16.734 1 98.19 176 ASN B N 1
ATOM 2989 C CA . ASN B 1 176 ? -11.883 -23.344 -16.438 1 98.19 176 ASN B CA 1
ATOM 2990 C C . ASN B 1 176 ? -11.5 -24.672 -17.094 1 98.19 176 ASN B C 1
ATOM 2992 O O . ASN B 1 176 ? -11.602 -25.734 -16.469 1 98.19 176 ASN B O 1
ATOM 2996 N N . ALA B 1 177 ? -11.102 -24.609 -18.344 1 98.44 177 ALA B N 1
ATOM 2997 C CA . ALA B 1 177 ? -10.695 -25.828 -19.062 1 98.44 177 ALA B CA 1
ATOM 2998 C C . ALA B 1 177 ? -9.5 -26.484 -18.375 1 98.44 177 ALA B C 1
ATOM 3000 O O . ALA B 1 177 ? -9.469 -27.703 -18.219 1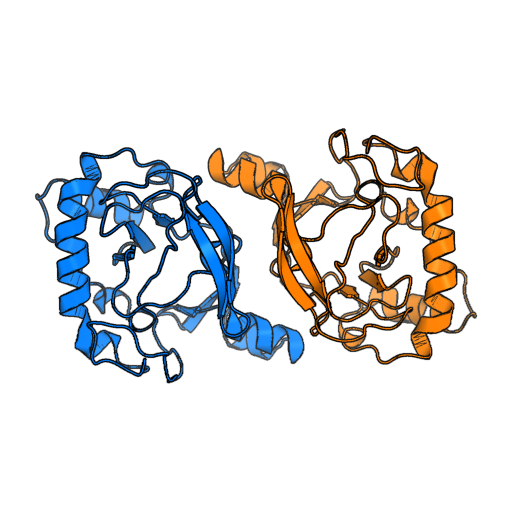 98.44 177 ALA B O 1
ATOM 3001 N N . VAL B 1 178 ? -8.539 -25.672 -17.969 1 98.44 178 VAL B N 1
ATOM 3002 C CA . VAL B 1 178 ? -7.355 -26.188 -17.297 1 98.44 178 VAL B CA 1
ATOM 3003 C C . VAL B 1 178 ? -7.754 -26.812 -15.953 1 98.44 178 VAL B C 1
ATOM 3005 O O . VAL B 1 178 ? -7.336 -27.922 -15.625 1 98.44 178 VAL B O 1
ATOM 3008 N N . ALA B 1 179 ? -8.555 -26.109 -15.211 1 98.06 179 ALA B N 1
ATOM 3009 C CA . ALA B 1 179 ? -9 -26.562 -13.891 1 98.06 179 ALA B CA 1
ATOM 3010 C C . ALA B 1 179 ? -9.781 -27.875 -14 1 98.06 179 ALA B C 1
ATOM 3012 O O . ALA B 1 179 ? -9.742 -28.703 -13.094 1 98.06 179 ALA B O 1
ATOM 3013 N N . ASN B 1 180 ? -10.469 -28.047 -15.141 1 97.62 180 ASN B N 1
ATOM 3014 C CA . ASN B 1 180 ? -11.273 -29.234 -15.359 1 97.62 180 ASN B CA 1
ATOM 3015 C C . ASN B 1 180 ? -10.453 -30.359 -16 1 97.62 180 ASN B C 1
ATOM 3017 O O . ASN B 1 180 ? -10.953 -31.469 -16.188 1 97.62 180 ASN B O 1
ATOM 3021 N N . GLY B 1 181 ? -9.266 -30.094 -16.328 1 96.44 181 GLY B N 1
ATOM 3022 C CA . GLY B 1 181 ? -8.391 -31.094 -16.938 1 96.44 181 GLY B CA 1
ATOM 3023 C C . GLY B 1 181 ? -8.68 -31.312 -18.406 1 96.44 181 GLY B C 1
ATOM 3024 O O . GLY B 1 181 ? -8.289 -32.344 -18.969 1 96.44 181 GLY B O 1
ATOM 3025 N N . THR B 1 182 ? -9.344 -30.375 -19.062 1 97.56 182 THR B N 1
ATOM 3026 C CA . THR B 1 182 ? -9.758 -30.594 -20.438 1 97.56 182 THR B CA 1
ATOM 3027 C C . THR B 1 182 ? -8.836 -29.828 -21.391 1 97.56 182 THR B C 1
ATOM 3029 O O . THR B 1 182 ? -8.984 -29.922 -22.625 1 97.56 182 THR B O 1
ATOM 3032 N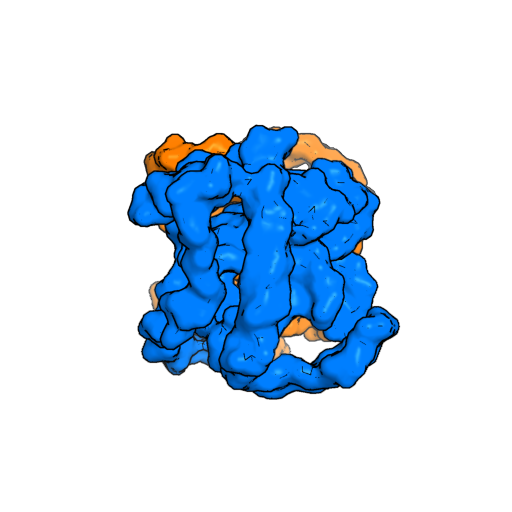 N . ALA B 1 183 ? -7.969 -29.047 -20.906 1 97.69 183 ALA B N 1
ATOM 3033 C CA . ALA B 1 183 ? -6.957 -28.359 -21.703 1 97.69 183 ALA B CA 1
ATOM 3034 C C . ALA B 1 183 ? -5.637 -28.266 -20.938 1 97.69 183 ALA B C 1
ATOM 3036 O O . ALA B 1 183 ? -5.625 -28.188 -19.719 1 97.69 183 ALA B O 1
ATOM 3037 N N . PRO B 1 184 ? -4.617 -28.25 -21.641 1 97.38 184 PRO B N 1
ATOM 3038 C CA . PRO B 1 184 ? -3.332 -28.047 -20.969 1 97.38 184 PRO B CA 1
ATOM 3039 C C . PRO B 1 184 ? -3.148 -26.625 -20.469 1 97.38 184 PRO B C 1
ATOM 3041 O O . PRO B 1 184 ? -3.654 -25.672 -21.078 1 97.38 184 PRO B O 1
ATOM 3044 N N . MET B 1 185 ? -2.398 -26.516 -19.391 1 97.56 185 MET B N 1
ATOM 3045 C CA . MET B 1 185 ? -2.076 -25.203 -18.828 1 97.56 185 MET B CA 1
ATOM 3046 C C . MET B 1 185 ? -1.028 -24.5 -19.672 1 97.56 185 MET B C 1
ATOM 3048 O O . MET B 1 185 ? -0.079 -25.109 -20.141 1 97.56 185 MET B O 1
ATOM 3052 N N . ASP B 1 186 ? -1.181 -23.203 -19.844 1 97.62 186 ASP B N 1
ATOM 3053 C CA . ASP B 1 186 ? -0.142 -22.422 -20.5 1 97.62 186 ASP B CA 1
ATOM 3054 C C . ASP B 1 186 ? 1.072 -22.25 -19.578 1 97.62 186 ASP B C 1
ATOM 3056 O O . ASP B 1 186 ? 0.926 -22.078 -18.375 1 97.62 186 ASP B O 1
ATOM 3060 N N . SER B 1 187 ? 2.189 -22.25 -20.188 1 96.94 187 SER B N 1
ATOM 3061 C CA . SER B 1 187 ? 3.426 -22.031 -19.438 1 96.94 187 SER B CA 1
ATOM 3062 C C . SER B 1 187 ? 3.574 -20.562 -19.031 1 96.94 187 SER B C 1
ATOM 3064 O O . SER B 1 187 ? 3.16 -19.656 -19.766 1 96.94 187 SER B O 1
ATOM 3066 N N . ILE B 1 188 ? 4.207 -20.312 -17.875 1 93.31 188 ILE B N 1
ATOM 3067 C CA . ILE B 1 188 ? 4.48 -18.953 -17.406 1 93.31 188 ILE B CA 1
ATOM 3068 C C . ILE B 1 188 ? 5.406 -18.25 -18.391 1 93.31 188 ILE B C 1
ATOM 3070 O O . ILE B 1 188 ? 5.484 -17.016 -18.406 1 93.31 188 ILE B O 1
ATOM 3074 N N . LEU B 1 189 ? 6.059 -18.969 -19.25 1 91.62 189 LEU B N 1
ATOM 3075 C CA . LEU B 1 189 ? 6.957 -18.406 -20.25 1 91.62 189 LEU B CA 1
ATOM 3076 C C . LEU B 1 189 ? 6.203 -17.5 -21.203 1 91.62 189 LEU B C 1
ATOM 3078 O O . LEU B 1 189 ? 6.797 -16.625 -21.828 1 91.62 189 LEU B O 1
ATOM 3082 N N . THR B 1 190 ? 4.906 -17.75 -21.328 1 90.06 190 THR B N 1
ATOM 3083 C CA . THR B 1 190 ? 4.109 -16.953 -22.25 1 90.06 190 THR B CA 1
ATOM 3084 C C . THR B 1 190 ? 4.02 -15.508 -21.781 1 90.06 190 THR B C 1
ATOM 3086 O O . THR B 1 190 ? 3.627 -14.633 -22.547 1 90.06 190 THR B O 1
ATOM 3089 N N . LEU B 1 191 ? 4.383 -15.242 -20.516 1 84.19 191 LEU B N 1
ATOM 3090 C CA . LEU B 1 191 ? 4.309 -13.906 -19.953 1 84.19 191 LEU B CA 1
ATOM 3091 C C . LEU B 1 191 ? 5.527 -13.078 -20.344 1 84.19 191 LEU B C 1
ATOM 3093 O O . LEU B 1 191 ? 5.551 -11.859 -20.141 1 84.19 191 LEU B O 1
ATOM 3097 N N . TYR B 1 192 ? 6.5 -13.719 -20.875 1 80.56 192 TYR B N 1
ATOM 3098 C CA . TYR B 1 192 ? 7.758 -13.031 -21.141 1 80.56 192 TYR B CA 1
ATOM 3099 C C . TYR B 1 192 ? 7.988 -12.867 -22.641 1 80.56 192 TYR B C 1
ATOM 3101 O O . TYR B 1 192 ? 7.527 -13.688 -23.438 1 80.56 192 TYR B O 1
#

InterPro domains:
  IPR001214 SET domain [PF00856] (16-112)
  IPR001214 SET domain [PS50280] (4-112)
  IPR046341 SET domain superfamily [G3DSA:2.170.270.10] (3-136)
  IPR046341 SET domain superfamily [SSF82199] (12-119)

Organism: NCBI:txid1224748

pLDDT: mean 93.97, std 5.54, range [71.19, 98.88]

Foldseek 3Di:
DFDPQWDWDADDPVLGIAIFGQAKAAQQEWGWFDFDVKDKAAPVRLVPDDPVSNVVQLQQWFAFPVRITTHDPDRVSSAAADPPFQWADALQRTITGLHIGHRPRTGHDHCLLTAPDPKDFADDDPPDPDGIRHNCSCVVCQVVRLVSVLVSLCCNVVDDYPCLVRGDPVCNVVSVCSSVVNDPGDTSVVRD/DFDPQWDWDADDPVLGIAIFGQAKAAQQEWGWADFDVKDKAAPVRLVPDDPVSSVVQVQQWAAFPVRITTHDPDRVSSAAADPPFQWADALQRTITGLHIGHRPGTGHDHCLLTAPDPKDFADDDPPDPDGIRHNCSCVVCQVVRLVSVLVSLCCNVVDDYPCLVRGDPVCNVVSVCSSVVNDPGDTSVVRD

Secondary structure (DSSP, 8-state):
-B-SSEEEEEEETTTEEEEEESS-B-TT-EEEE--TTSEEEEHHHHHHS-HHHHHHHHHH-EE-TTSEEEE-SSGGGGPEE-SS-SEEE-TTSEEEESSPBPTTPBPEE-GGGSBTPPPEE----TT----EE-TTHHHHHHHHHHHHHHHHHTTGGGS--TTGGGS-HHHHHHHHHHHTTSSPPPPGGGG-/-B-SSEEEEEEETTTEEEEEESS-B-TT-EEEE--TTSEEEEHHHHHHS-HHHHHHHHHH-EE-TTSEEEE-SSGGGGPEE-SS-SEEE-TTSEEEESSPBPTTPBPEE-GGGSBTPPPEE----TT----EE-TTHHHHHHHHHHHHHHHHHTTGGGS--TTGGGS-HHHHHHHHHHHTTSSPPPPGGGG-

Nearest PDB structures (foldseek):
  5lt7-assembly1_A  TM=7.169E-01  e=2.155E-06  Homo sapiens
  6kqp-assembly1_A  TM=7.192E-01  e=1.309E-05  Homo sapiens
  5wbv-assembly1_A  TM=7.046E-01  e=1.665E-05  Homo sapiens
  4ij8-assembly1_B  TM=6.137E-01  e=5.542E-05  Homo sapiens
  6ven-assembly1_N  TM=5.417E-01  e=1.264E-03  Saccharomyces cerevisiae